Protein AF-A0A8H6G788-F1 (afdb_monomer_lite)

Foldseek 3Di:
DPVVVVLPPLLLQALLNLLCCQVPQQDWDQPPPNPPDPDDTDGNVNVLVVLVVLLVCCVPPPVSVVVCVVVVSNVSSLLRLNVCSNLSQLVQSLLSLLSHDDPDNLCSLVSRVVSVPDQDDCRDPPDDVPDDDDSVNSQLVSLQVCCVSPVPSQAQWAFQDDDDPQCLSGDDNRIHRDPVCSVVVNDVVVDVQKFFFKRWHWDDDPNDIWIWIWGWKWFLQQVVLVCCQVPVCCFVPVQKDWDFHNVLVVVQPPQQNPTRVSVSVSCNVVGVFWMWGWGIKGWDDDDVPDFIKIKTKTWTKGFDPPVVPDDVPDDTEIHTGGMMMHIDGPVVVVVLVPDDDDDDPPRVPPPPPPPPPCVVPPDSDDGHIDTDIDGTHID

pLDDT: mean 83.16, std 17.51, range [31.45, 98.25]

Secondary structure (DSSP, 8-state):
--HHHHHTSGGGGBHHHHHHHHH-TT-EE--TTGGGS---PEEHHHHHHHHHHHHHHHHH-HHHHHHHHHH-HHHHHHHSTHHHHHHT-HHHHHHHHTTSB-SSSTHHHHTTGGGGT---GGGSTT--TT----HHHHHHHHHHHHHHH-TTGGG--EESSPPPTT-TTS--TTEE--GGGHHHHHHHHH---EEE-SEEEEEEETTEEEEEEEEEEEEHHHHH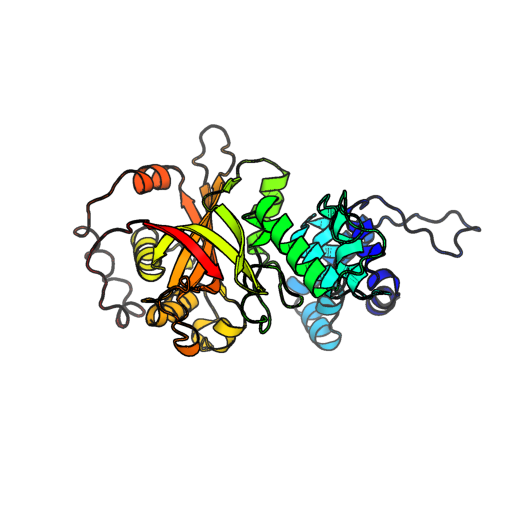HHHHHH-TTTTTTTSEEEEE-HHHHHHS-HHHHS-HHHHHHHHGGGTTTEEEEEEEEEEPPPPTT---EEEEEEEEEEE---GGG--TTPPPBEEEEEEEEEEEEHHHHHHHHH--S---SSGGGTGGG-TTTGGG-TT--S-----EEEEEEE-

Organism: NCBI:txid112416

Radius of gyration: 23.35 Å; chains: 1; bounding box: 66×59×66 Å

Structure (mmCIF, N/CA/C/O backbone):
data_AF-A0A8H6G788-F1
#
_entry.id   AF-A0A8H6G788-F1
#
loop_
_atom_site.group_PDB
_atom_site.id
_atom_site.type_symbol
_atom_site.label_atom_id
_atom_site.label_alt_id
_atom_site.label_comp_id
_atom_site.label_asym_id
_atom_site.label_entity_id
_atom_site.label_seq_id
_atom_site.pdbx_PDB_ins_code
_atom_site.Cartn_x
_atom_site.Cartn_y
_atom_site.Cartn_z
_atom_site.occupancy
_atom_site.B_iso_or_equiv
_atom_site.auth_seq_id
_atom_site.auth_comp_id
_atom_site.auth_asym_id
_atom_site.auth_atom_id
_atom_site.pdbx_PDB_model_num
ATOM 1 N N . MET A 1 1 ? 21.120 13.551 -24.227 1.00 51.78 1 MET A N 1
ATOM 2 C CA . MET A 1 1 ? 19.976 12.639 -24.064 1.00 51.78 1 MET A CA 1
ATOM 3 C C . MET A 1 1 ? 19.087 13.257 -23.010 1.00 51.78 1 MET A C 1
ATOM 5 O O . MET A 1 1 ? 19.581 13.503 -21.914 1.00 51.78 1 MET A O 1
ATOM 9 N N . ILE A 1 2 ? 17.864 13.638 -23.369 1.00 81.69 2 ILE A N 1
ATOM 10 C CA . ILE A 1 2 ? 16.903 14.170 -22.398 1.00 81.69 2 ILE A CA 1
ATOM 11 C C . ILE A 1 2 ? 16.452 12.965 -21.560 1.00 81.69 2 ILE A C 1
ATOM 13 O O . ILE A 1 2 ? 16.286 11.882 -22.112 1.00 81.69 2 ILE A O 1
ATOM 17 N N . VAL A 1 3 ? 16.314 13.093 -20.235 1.00 83.00 3 VAL A N 1
ATOM 18 C CA . VAL A 1 3 ? 15.945 11.958 -19.355 1.00 83.00 3 VAL A CA 1
ATOM 19 C C . VAL A 1 3 ? 14.662 11.272 -19.843 1.00 83.00 3 VAL A C 1
ATOM 21 O O . VAL A 1 3 ? 14.571 10.052 -19.808 1.00 83.00 3 VAL A O 1
ATOM 24 N N . ALA A 1 4 ? 13.721 12.036 -20.402 1.00 85.06 4 ALA A N 1
ATOM 2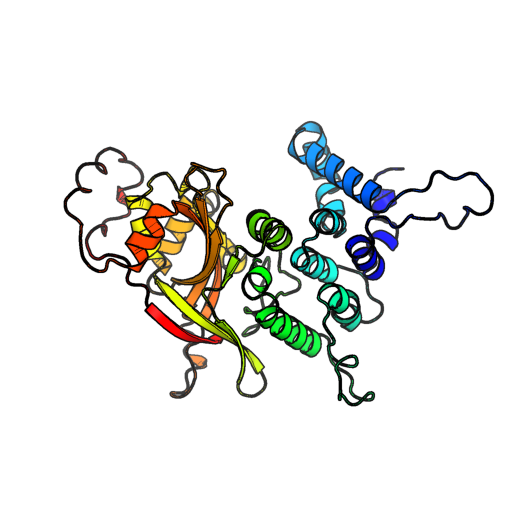5 C CA . ALA A 1 4 ? 12.519 11.513 -21.046 1.00 85.06 4 ALA A CA 1
ATOM 26 C C . ALA A 1 4 ? 12.812 10.513 -22.185 1.00 85.06 4 ALA A C 1
ATOM 28 O O . ALA A 1 4 ? 12.158 9.477 -22.254 1.00 85.06 4 ALA A O 1
ATOM 29 N N . ASP A 1 5 ? 13.820 10.770 -23.028 1.00 87.06 5 ASP A N 1
ATOM 30 C CA . ASP A 1 5 ? 14.204 9.860 -24.119 1.00 87.06 5 ASP A CA 1
ATOM 31 C C . ASP A 1 5 ? 14.725 8.527 -23.571 1.00 87.06 5 ASP A C 1
ATOM 33 O O . ASP A 1 5 ? 14.457 7.470 -24.135 1.00 87.06 5 ASP A O 1
ATOM 37 N N . LEU A 1 6 ? 15.459 8.575 -22.452 1.00 86.81 6 LEU A N 1
ATOM 38 C CA . LEU A 1 6 ? 15.945 7.377 -21.770 1.00 86.81 6 LEU A CA 1
ATOM 39 C C . LEU A 1 6 ? 14.775 6.567 -21.202 1.00 86.81 6 LEU A C 1
ATOM 41 O O . LEU A 1 6 ? 14.709 5.362 -21.417 1.00 86.81 6 LEU A O 1
ATOM 45 N N . LEU A 1 7 ? 13.842 7.227 -20.508 1.00 90.62 7 LEU A N 1
ATOM 46 C CA . LEU A 1 7 ? 12.674 6.573 -19.907 1.00 90.62 7 LEU A CA 1
ATOM 47 C C . LEU A 1 7 ? 11.683 6.029 -20.951 1.00 90.62 7 LEU A C 1
ATOM 49 O O . LEU A 1 7 ? 10.857 5.181 -20.616 1.00 90.62 7 LEU A O 1
ATOM 53 N N . ALA A 1 8 ? 11.774 6.482 -22.204 1.00 90.31 8 ALA A N 1
ATOM 54 C CA . ALA A 1 8 ? 11.001 5.953 -23.322 1.00 90.31 8 ALA A CA 1
ATOM 55 C C . ALA A 1 8 ? 11.527 4.603 -23.850 1.00 90.31 8 ALA A C 1
ATOM 57 O O . ALA A 1 8 ? 10.831 3.949 -24.631 1.00 90.31 8 ALA A O 1
ATOM 58 N N . ASP A 1 9 ? 12.725 4.164 -23.443 1.00 90.69 9 ASP A N 1
ATOM 59 C CA . ASP A 1 9 ? 13.235 2.849 -23.827 1.00 90.69 9 ASP A CA 1
ATOM 60 C C . ASP A 1 9 ? 12.314 1.733 -23.278 1.00 90.69 9 ASP A C 1
ATOM 62 O O . ASP A 1 9 ? 11.953 1.758 -22.092 1.00 90.69 9 ASP A O 1
ATOM 66 N N . PRO A 1 10 ? 11.934 0.724 -24.094 1.00 91.75 10 PRO A N 1
ATOM 67 C CA . PRO A 1 10 ? 11.070 -0.375 -23.664 1.00 91.75 10 PRO A CA 1
ATOM 68 C C . PRO A 1 10 ? 11.536 -1.076 -22.383 1.00 91.75 10 PRO A C 1
ATOM 70 O O . PRO A 1 10 ? 10.696 -1.577 -21.627 1.00 91.75 10 PRO A O 1
ATOM 73 N N . TRP A 1 11 ? 12.844 -1.070 -22.107 1.00 90.00 11 TRP A N 1
ATOM 74 C CA . TRP A 1 11 ? 13.435 -1.579 -20.877 1.00 90.00 11 TRP A CA 1
ATOM 75 C C . TRP A 1 11 ? 12.785 -0.966 -19.633 1.00 90.00 11 TRP A C 1
ATOM 77 O O . TRP A 1 11 ? 12.391 -1.707 -18.733 1.00 90.00 11 TRP A O 1
ATOM 87 N N . PHE A 1 12 ? 12.558 0.352 -19.605 1.00 91.75 12 PHE A N 1
ATOM 88 C CA . PHE A 1 12 ? 11.948 1.029 -18.456 1.00 91.75 12 PHE A CA 1
ATOM 89 C C . PHE A 1 12 ? 10.474 0.707 -18.270 1.00 91.75 12 PHE A C 1
ATOM 91 O O . PHE A 1 12 ? 9.967 1.007 -17.198 1.00 91.75 12 PHE A O 1
ATOM 98 N N . SER A 1 13 ? 9.798 0.093 -19.247 1.00 92.94 13 SER A N 1
ATOM 99 C CA . SER A 1 13 ? 8.395 -0.348 -19.156 1.00 92.94 13 SER A CA 1
ATOM 100 C C . SER A 1 13 ? 8.234 -1.858 -18.924 1.00 92.94 13 SER A C 1
ATOM 102 O O . SER A 1 13 ? 7.124 -2.333 -18.667 1.00 92.94 13 SER A O 1
ATOM 104 N N . SER A 1 14 ? 9.332 -2.614 -19.003 1.00 94.25 14 SER A N 1
ATOM 105 C CA . SER A 1 14 ? 9.349 -4.071 -18.892 1.00 94.25 14 SER A CA 1
ATOM 106 C C . SER A 1 14 ? 9.170 -4.533 -17.446 1.00 94.25 14 SER A C 1
ATOM 108 O O . SER A 1 14 ? 9.821 -4.035 -16.522 1.00 94.25 14 SER A O 1
ATOM 110 N N . LEU A 1 15 ? 8.310 -5.534 -17.245 1.00 94.94 15 LEU A N 1
ATOM 111 C CA . LEU A 1 15 ? 8.155 -6.183 -15.943 1.00 94.94 15 LEU A CA 1
ATOM 112 C C . LEU A 1 15 ? 9.424 -6.926 -15.512 1.00 94.94 15 LEU A C 1
ATOM 114 O O . LEU A 1 15 ? 9.811 -6.840 -14.350 1.00 94.94 15 LEU A O 1
ATOM 118 N N . TRP A 1 16 ? 10.094 -7.602 -16.446 1.00 92.38 16 TRP A N 1
ATOM 119 C CA . TRP A 1 16 ? 11.329 -8.333 -16.154 1.00 92.38 16 TRP A CA 1
ATOM 120 C C . TRP A 1 16 ? 12.429 -7.390 -15.661 1.00 92.38 16 TRP A C 1
ATOM 122 O O . TRP A 1 16 ? 13.071 -7.653 -14.654 1.00 92.38 16 TRP A O 1
ATOM 132 N N . THR A 1 17 ? 12.570 -6.227 -16.297 1.00 91.81 17 THR A N 1
ATOM 133 C CA . THR A 1 17 ? 13.499 -5.184 -15.848 1.00 91.81 17 THR A CA 1
ATOM 134 C C . THR A 1 17 ? 13.237 -4.756 -14.407 1.00 91.81 17 THR A C 1
ATOM 136 O O . THR A 1 17 ? 14.170 -4.606 -13.615 1.00 91.81 17 THR A O 1
ATOM 139 N N . LEU A 1 18 ? 11.965 -4.532 -14.069 1.00 94.75 18 LEU A N 1
ATOM 140 C CA . LEU A 1 18 ? 11.569 -4.135 -12.725 1.00 94.75 18 LEU A CA 1
ATOM 141 C C . LEU A 1 18 ? 11.955 -5.219 -11.705 1.00 94.75 18 LEU A C 1
ATOM 143 O O . LEU A 1 18 ? 12.553 -4.907 -10.676 1.00 94.75 18 LEU A O 1
ATOM 147 N N . GLN A 1 19 ? 11.668 -6.482 -12.028 1.00 94.75 19 GLN A N 1
ATOM 148 C CA . GLN A 1 19 ? 12.007 -7.639 -11.203 1.00 94.75 19 GLN A CA 1
ATOM 149 C C . GLN A 1 19 ? 13.526 -7.780 -11.002 1.00 94.75 19 GLN A C 1
ATOM 151 O O . GLN A 1 19 ? 13.988 -7.887 -9.867 1.00 94.75 19 GLN A O 1
ATOM 156 N N . GLU A 1 20 ? 14.311 -7.735 -12.078 1.00 92.25 20 GLU A N 1
ATOM 157 C CA . GLU A 1 20 ? 15.772 -7.861 -12.025 1.00 92.25 20 GLU A CA 1
ATOM 158 C C . GLU A 1 20 ? 16.425 -6.712 -11.263 1.00 92.25 20 GLU A C 1
ATOM 160 O O . GLU A 1 20 ? 17.354 -6.932 -10.492 1.00 92.25 20 GLU A O 1
ATOM 165 N N . THR A 1 21 ? 15.919 -5.485 -11.417 1.00 93.19 21 THR A N 1
ATOM 166 C CA . THR A 1 21 ? 16.432 -4.340 -10.651 1.00 93.19 21 THR A CA 1
ATOM 167 C C . THR A 1 21 ? 16.228 -4.547 -9.151 1.00 93.19 21 THR A C 1
ATOM 169 O O . THR A 1 21 ? 17.083 -4.165 -8.353 1.00 93.19 21 THR A O 1
ATOM 172 N N . PHE A 1 22 ? 15.114 -5.170 -8.761 1.00 94.75 22 PHE A N 1
ATOM 173 C CA . PHE A 1 22 ? 14.833 -5.473 -7.364 1.00 94.75 22 PHE A CA 1
ATOM 174 C C . PHE A 1 22 ? 15.713 -6.608 -6.825 1.00 94.75 22 PHE A C 1
ATOM 176 O O . PHE A 1 22 ? 16.312 -6.457 -5.761 1.00 94.75 22 PHE A O 1
ATOM 183 N N . LEU A 1 23 ? 15.801 -7.728 -7.554 1.00 94.31 23 LEU A N 1
ATOM 184 C CA . LEU A 1 23 ? 16.528 -8.934 -7.130 1.00 94.31 23 LEU A CA 1
ATOM 185 C C . LEU A 1 23 ? 18.052 -8.782 -7.230 1.00 94.31 23 LEU A C 1
ATOM 187 O O . LEU A 1 23 ? 18.789 -9.327 -6.410 1.00 94.31 23 LEU A O 1
ATOM 191 N N . SER A 1 24 ? 18.518 -8.025 -8.221 1.00 94.12 24 SER A N 1
ATOM 192 C CA . SER A 1 24 ? 19.924 -7.904 -8.604 1.00 94.12 24 SER A CA 1
ATOM 193 C C . SER A 1 24 ? 20.314 -6.432 -8.822 1.00 94.12 24 SER A C 1
ATOM 195 O O . SER A 1 24 ? 20.743 -6.062 -9.916 1.00 94.12 24 SER A O 1
ATOM 197 N N . PRO A 1 25 ? 20.253 -5.562 -7.794 1.00 91.06 25 PRO A N 1
ATOM 198 C CA . PRO A 1 25 ? 20.549 -4.130 -7.945 1.00 91.06 25 PRO A CA 1
ATOM 199 C C . PRO A 1 25 ? 21.990 -3.846 -8.411 1.00 91.06 25 PRO A C 1
ATOM 201 O O . PRO A 1 25 ? 22.271 -2.801 -8.997 1.00 91.06 25 PRO A O 1
ATOM 204 N N . ALA A 1 26 ? 22.913 -4.787 -8.182 1.00 92.12 26 ALA A N 1
ATOM 205 C CA . ALA A 1 26 ? 24.300 -4.714 -8.639 1.00 92.12 26 ALA A CA 1
ATOM 206 C C . ALA A 1 26 ? 24.506 -5.176 -10.096 1.00 92.12 26 ALA A C 1
ATOM 208 O O . ALA A 1 26 ? 25.638 -5.122 -10.585 1.00 92.12 26 ALA A O 1
ATOM 209 N N . ALA A 1 27 ? 23.453 -5.644 -10.778 1.00 90.56 27 ALA A N 1
ATOM 210 C CA . ALA A 1 27 ? 23.533 -6.025 -12.180 1.00 90.56 27 ALA A CA 1
ATOM 211 C C . ALA A 1 27 ? 23.970 -4.834 -13.038 1.00 90.56 27 ALA A C 1
ATOM 213 O O . ALA A 1 27 ? 23.734 -3.667 -12.716 1.00 90.56 27 ALA A O 1
ATOM 214 N N . VAL A 1 28 ? 24.649 -5.153 -14.130 1.00 88.69 28 VAL A N 1
ATOM 215 C CA . VAL A 1 28 ? 25.252 -4.185 -15.035 1.00 88.69 28 VAL A CA 1
ATOM 216 C C . VAL A 1 28 ? 24.518 -4.230 -16.365 1.00 88.69 28 VAL A C 1
ATOM 218 O O . VAL A 1 28 ? 24.307 -5.306 -16.921 1.00 88.69 28 VAL A O 1
ATOM 221 N N . ILE A 1 29 ? 24.180 -3.059 -16.897 1.00 84.19 29 ILE A N 1
ATOM 222 C CA . ILE A 1 29 ? 23.648 -2.926 -18.248 1.00 84.19 29 ILE A CA 1
ATOM 223 C C . ILE A 1 29 ? 24.808 -2.977 -19.233 1.00 84.19 29 ILE A C 1
ATOM 225 O O . ILE A 1 29 ? 25.769 -2.212 -19.134 1.00 84.19 29 ILE A O 1
ATOM 229 N N . ILE A 1 30 ? 24.687 -3.878 -20.203 1.00 82.62 30 ILE A N 1
ATOM 230 C CA . ILE A 1 30 ? 25.615 -4.006 -21.320 1.00 82.62 30 ILE A CA 1
ATOM 231 C C . ILE A 1 30 ? 24.899 -3.461 -22.561 1.00 82.62 30 I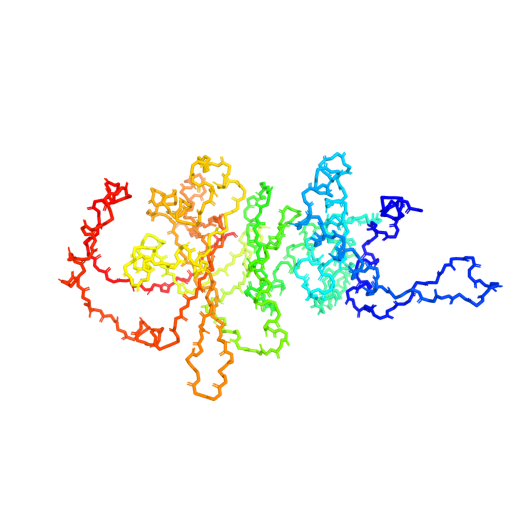LE A C 1
ATOM 233 O O . ILE A 1 30 ? 23.896 -4.049 -22.973 1.00 82.62 30 ILE A O 1
ATOM 237 N N . PRO A 1 31 ? 25.372 -2.352 -23.157 1.00 76.75 31 PRO A N 1
ATOM 238 C CA . PRO A 1 31 ? 24.828 -1.855 -24.417 1.00 76.75 31 PRO A CA 1
ATOM 239 C C . PRO A 1 31 ? 24.904 -2.929 -25.512 1.00 76.75 31 PRO A C 1
ATOM 241 O O . PRO A 1 31 ? 25.884 -3.669 -25.600 1.00 76.75 31 PRO A O 1
ATOM 244 N N . GLY A 1 32 ? 23.885 -3.036 -26.367 1.00 74.44 32 GLY A N 1
ATOM 245 C CA . GLY A 1 32 ? 23.841 -4.079 -27.405 1.00 74.44 32 GLY A CA 1
ATOM 246 C C . GLY A 1 32 ? 24.979 -3.990 -28.436 1.00 74.44 32 GLY A C 1
ATOM 247 O O . GLY A 1 32 ? 25.343 -4.987 -29.055 1.00 74.44 32 GLY A O 1
ATOM 248 N N . ASP A 1 33 ? 25.577 -2.811 -28.591 1.00 71.56 33 ASP A N 1
ATOM 249 C CA . ASP A 1 33 ? 26.717 -2.510 -29.460 1.00 71.56 33 ASP A CA 1
ATOM 250 C C . ASP A 1 33 ? 28.081 -2.609 -28.746 1.00 71.56 33 ASP A C 1
ATOM 252 O O . ASP A 1 33 ? 29.127 -2.397 -29.367 1.00 71.56 33 ASP A O 1
ATOM 256 N N . ALA A 1 34 ? 28.097 -3.008 -27.468 1.00 63.47 34 ALA A N 1
ATOM 257 C CA . ALA A 1 34 ? 29.260 -2.947 -26.584 1.00 63.47 34 ALA A CA 1
ATOM 258 C C . ALA A 1 34 ? 30.427 -3.890 -26.917 1.00 63.47 34 ALA A C 1
ATOM 260 O O . ALA A 1 34 ? 31.447 -3.889 -26.230 1.00 63.47 34 ALA A O 1
ATOM 261 N N . MET A 1 35 ? 30.339 -4.685 -27.982 1.00 58.59 35 MET A N 1
ATOM 262 C CA . MET A 1 35 ? 31.392 -5.641 -28.344 1.00 58.59 35 MET A CA 1
ATOM 263 C C . MET A 1 35 ? 32.719 -5.001 -28.804 1.00 58.59 35 MET A C 1
ATOM 265 O O . MET A 1 35 ? 33.658 -5.739 -29.100 1.00 58.59 35 MET A O 1
ATOM 269 N N . LYS A 1 36 ? 32.833 -3.667 -28.912 1.00 58.56 36 LYS A N 1
ATOM 270 C CA . LYS A 1 36 ? 33.971 -3.017 -29.600 1.00 58.56 36 LYS A CA 1
ATOM 271 C C . LYS A 1 36 ? 34.746 -1.953 -28.815 1.00 58.56 36 LYS A C 1
ATOM 273 O O . LYS A 1 36 ? 35.710 -1.420 -29.360 1.00 58.56 36 LYS A O 1
ATOM 278 N N . SER A 1 37 ? 34.409 -1.662 -27.563 1.00 55.84 37 SER A N 1
ATOM 279 C CA . SER A 1 37 ? 35.133 -0.658 -26.768 1.00 55.84 37 SER A CA 1
ATOM 280 C C . SER A 1 37 ? 35.225 -1.041 -25.292 1.00 55.84 37 SER A C 1
ATOM 282 O O . SER A 1 37 ? 34.418 -1.810 -24.777 1.00 55.84 37 SER A O 1
ATOM 284 N N . SER A 1 38 ? 36.242 -0.512 -24.605 1.00 58.69 38 SER A N 1
ATOM 285 C CA . SER A 1 38 ? 36.331 -0.520 -23.143 1.00 58.69 38 SER A CA 1
ATOM 286 C C . SER A 1 38 ? 35.204 0.353 -22.589 1.00 58.69 38 SER A C 1
ATOM 288 O O . SER A 1 38 ? 35.357 1.570 -22.488 1.00 58.69 38 SER A O 1
ATOM 290 N N . ILE A 1 39 ? 34.040 -0.243 -22.349 1.00 62.66 39 ILE A N 1
ATOM 291 C CA . ILE A 1 39 ? 32.843 0.494 -21.940 1.00 62.66 39 ILE A CA 1
ATOM 292 C C . ILE A 1 39 ? 32.763 0.567 -20.424 1.00 62.66 39 ILE A C 1
ATOM 294 O O . ILE A 1 39 ? 32.904 -0.444 -19.732 1.00 62.66 39 ILE A O 1
ATOM 298 N N . ASP A 1 40 ? 32.487 1.775 -19.939 1.00 71.06 40 ASP A N 1
ATOM 299 C CA . ASP A 1 40 ? 32.076 2.017 -18.566 1.00 71.06 40 ASP A CA 1
ATOM 300 C C . ASP A 1 40 ? 30.728 1.334 -18.319 1.00 71.06 40 ASP A C 1
ATOM 302 O O . ASP A 1 40 ? 29.682 1.699 -18.858 1.00 71.06 40 ASP A O 1
ATOM 306 N N . LEU A 1 41 ? 30.787 0.280 -17.518 1.00 80.44 41 LEU A N 1
ATOM 307 C CA . LEU A 1 41 ? 29.654 -0.535 -17.123 1.00 80.44 41 LEU A CA 1
ATOM 308 C C . LEU A 1 41 ? 28.737 0.253 -16.173 1.00 80.44 41 LEU A C 1
ATOM 310 O O . LEU A 1 41 ? 29.156 0.643 -15.083 1.00 80.44 41 LEU A O 1
ATOM 314 N N . CYS A 1 42 ? 27.473 0.449 -16.559 1.00 85.00 42 CYS A N 1
ATOM 315 C CA . CYS A 1 42 ? 26.477 1.131 -15.730 1.00 85.00 42 CYS A CA 1
ATOM 316 C C . CYS A 1 42 ? 25.697 0.118 -14.881 1.00 85.00 42 CYS A C 1
ATOM 318 O O . CYS A 1 42 ? 25.089 -0.808 -15.419 1.00 85.00 42 CYS A O 1
ATOM 320 N N . ARG A 1 43 ? 25.709 0.278 -13.552 1.00 89.44 43 ARG A N 1
ATOM 321 C CA . ARG A 1 43 ? 24.923 -0.565 -12.634 1.00 89.44 43 ARG A CA 1
ATOM 322 C C . ARG A 1 43 ? 23.465 -0.116 -12.585 1.00 89.44 43 ARG A C 1
ATOM 324 O O . ARG A 1 43 ? 23.187 1.080 -12.642 1.00 89.44 43 ARG A O 1
ATOM 331 N N . LEU A 1 44 ? 22.544 -1.053 -12.371 1.00 88.38 44 LEU A N 1
ATOM 332 C CA . LEU A 1 44 ? 21.122 -0.739 -12.180 1.00 88.38 44 LEU A CA 1
ATOM 333 C C . LEU A 1 44 ? 20.875 0.175 -10.974 1.00 88.38 44 LEU A C 1
ATOM 335 O O . LEU A 1 44 ? 20.053 1.093 -11.049 1.00 88.38 44 LEU A O 1
ATOM 339 N N . SER A 1 45 ? 21.627 -0.022 -9.887 1.00 89.25 45 SER A N 1
ATOM 340 C CA . SER A 1 45 ? 21.569 0.866 -8.723 1.00 89.25 45 SER A CA 1
ATOM 341 C C . SER A 1 45 ? 21.921 2.310 -9.084 1.00 89.25 45 SER A C 1
ATOM 343 O O . SER A 1 45 ? 21.236 3.219 -8.637 1.00 89.25 45 SER A O 1
ATOM 345 N N . PHE A 1 46 ? 22.904 2.527 -9.965 1.00 90.81 46 PHE A N 1
ATOM 346 C CA . PHE A 1 46 ? 23.333 3.867 -10.370 1.00 90.81 46 PHE A CA 1
ATOM 347 C C . PHE A 1 46 ? 22.239 4.619 -11.136 1.00 90.81 46 PHE A C 1
ATOM 349 O O . PHE A 1 46 ? 22.024 5.808 -10.903 1.00 90.81 46 PHE A O 1
ATOM 356 N N . ILE A 1 47 ? 21.504 3.928 -12.016 1.00 90.69 47 ILE A N 1
ATOM 357 C CA . ILE A 1 47 ? 20.336 4.520 -12.685 1.00 90.69 47 ILE A CA 1
ATOM 358 C C . ILE A 1 47 ? 19.309 4.936 -11.642 1.00 90.69 47 ILE A C 1
ATOM 360 O O . ILE A 1 47 ? 18.846 6.071 -11.652 1.00 90.69 47 ILE A O 1
ATOM 364 N N . SER A 1 48 ? 18.987 4.037 -10.718 1.00 92.44 48 SER A N 1
ATOM 365 C CA . SER A 1 48 ? 17.960 4.297 -9.715 1.00 92.44 48 SER A CA 1
ATOM 366 C C . SER A 1 48 ? 18.363 5.453 -8.784 1.00 92.44 48 SER A C 1
ATOM 368 O O . SER A 1 48 ? 17.559 6.349 -8.550 1.00 92.44 48 SER A O 1
ATOM 370 N N . GLU A 1 49 ? 19.618 5.500 -8.322 1.00 93.62 49 GLU A N 1
ATOM 371 C CA . GLU A 1 49 ? 20.193 6.598 -7.521 1.00 93.62 49 GLU A CA 1
ATOM 372 C C . GLU A 1 49 ? 20.165 7.937 -8.274 1.00 93.62 49 GLU A C 1
ATOM 374 O O . GLU A 1 49 ? 19.867 8.985 -7.695 1.00 93.62 49 GLU A O 1
ATOM 379 N N . THR A 1 50 ? 20.426 7.907 -9.583 1.00 93.62 50 THR A N 1
ATOM 380 C CA . THR A 1 50 ? 20.329 9.093 -10.442 1.00 93.62 50 THR A CA 1
ATOM 381 C C . THR A 1 50 ? 18.883 9.579 -10.535 1.00 93.62 50 THR A C 1
ATOM 383 O O . THR A 1 50 ? 18.629 10.771 -10.371 1.00 93.62 50 THR A O 1
ATOM 386 N N . LEU A 1 51 ? 17.921 8.673 -10.744 1.00 93.88 51 LEU A N 1
ATOM 387 C CA . LEU A 1 51 ? 16.497 9.017 -10.770 1.00 93.88 51 LEU A CA 1
ATOM 388 C C . LEU A 1 51 ? 16.019 9.557 -9.416 1.00 93.88 51 LEU A C 1
ATOM 390 O O . LEU A 1 51 ? 15.262 10.525 -9.393 1.00 93.88 51 LEU A O 1
ATOM 394 N N . GLN A 1 52 ? 16.499 8.996 -8.301 1.00 94.69 52 GLN A N 1
ATOM 395 C CA . GLN A 1 52 ? 16.210 9.510 -6.961 1.00 94.69 52 GLN A CA 1
ATOM 396 C C . GLN A 1 52 ? 16.764 10.925 -6.787 1.00 94.69 52 GLN A C 1
ATOM 398 O O . GLN A 1 52 ? 16.041 11.808 -6.349 1.00 94.69 52 GLN A O 1
ATOM 403 N N . SER A 1 53 ? 18.005 11.171 -7.213 1.00 94.50 53 SER A N 1
ATOM 404 C CA . SER A 1 53 ? 18.622 12.503 -7.139 1.00 94.50 53 SER A CA 1
ATOM 405 C C . SER A 1 53 ? 17.842 13.543 -7.950 1.00 94.50 53 SER A C 1
ATOM 407 O O . SER A 1 53 ? 17.674 14.680 -7.511 1.00 94.50 53 SER A O 1
ATOM 409 N N . ILE A 1 54 ? 17.327 13.156 -9.123 1.00 93.12 54 ILE A N 1
ATOM 410 C CA . ILE A 1 54 ? 16.441 14.007 -9.928 1.00 93.12 54 ILE A CA 1
ATOM 411 C C . ILE A 1 54 ? 15.124 14.255 -9.183 1.00 93.12 54 ILE A C 1
ATOM 413 O O . ILE A 1 54 ? 14.675 15.395 -9.108 1.00 93.12 54 ILE A O 1
ATOM 417 N N . LYS A 1 55 ? 14.518 13.214 -8.599 1.00 93.69 55 LYS A N 1
ATOM 418 C CA . LYS A 1 55 ? 13.270 13.323 -7.830 1.00 93.69 55 LYS A CA 1
ATOM 419 C C . LYS A 1 55 ? 13.421 14.215 -6.597 1.00 93.69 55 LYS A C 1
ATOM 421 O O . LYS A 1 55 ? 12.525 15.001 -6.304 1.00 93.69 55 LYS A O 1
ATOM 426 N N . ASP A 1 56 ? 14.559 14.142 -5.920 1.00 93.06 56 ASP A N 1
ATOM 427 C CA . ASP A 1 56 ? 14.884 15.014 -4.796 1.00 93.06 56 ASP A CA 1
ATOM 428 C C . ASP A 1 56 ? 15.033 16.462 -5.275 1.00 93.06 56 ASP A C 1
ATOM 430 O O . ASP A 1 56 ? 14.423 17.364 -4.706 1.00 93.06 56 ASP A O 1
ATOM 434 N N . ALA A 1 57 ? 15.760 16.697 -6.374 1.00 93.19 57 ALA A N 1
ATOM 435 C CA . ALA A 1 57 ? 15.899 18.032 -6.958 1.00 93.19 57 ALA A CA 1
ATOM 436 C C . ALA A 1 57 ? 14.539 18.647 -7.342 1.00 93.19 57 ALA A C 1
ATOM 438 O O . ALA A 1 57 ? 14.303 19.822 -7.067 1.00 93.19 57 ALA A O 1
ATOM 439 N N . LEU A 1 58 ? 13.620 17.840 -7.885 1.00 92.50 58 LEU A N 1
ATOM 440 C CA . LEU A 1 58 ? 12.235 18.236 -8.166 1.00 92.50 58 LEU A CA 1
ATOM 441 C C . LEU A 1 58 ? 11.453 18.650 -6.909 1.00 92.50 58 LEU A C 1
ATOM 443 O O . LEU A 1 58 ? 10.562 19.492 -6.984 1.00 92.50 58 LEU A O 1
ATOM 447 N N . GLY A 1 59 ? 11.772 18.064 -5.753 1.00 90.38 59 GLY A N 1
ATOM 448 C CA . GLY A 1 59 ? 11.136 18.385 -4.477 1.00 90.38 59 GLY A CA 1
ATOM 449 C C . GLY A 1 59 ? 11.690 19.633 -3.782 1.00 90.38 59 GLY A C 1
ATOM 450 O O . GLY A 1 59 ? 10.988 20.216 -2.956 1.00 90.38 59 GLY A O 1
ATOM 451 N N . TYR A 1 60 ? 12.925 20.043 -4.095 1.00 93.06 60 TYR A N 1
ATOM 452 C CA . TYR A 1 60 ? 13.628 21.124 -3.389 1.00 93.06 60 TYR A CA 1
ATOM 453 C C . TYR A 1 60 ? 13.851 22.398 -4.216 1.00 93.06 60 TYR A C 1
ATOM 455 O O . TYR A 1 60 ? 14.054 23.457 -3.621 1.00 93.06 60 TYR A O 1
ATOM 463 N N . ASP A 1 61 ? 13.830 22.325 -5.550 1.00 93.94 61 ASP A N 1
ATOM 464 C CA . ASP A 1 61 ? 14.074 23.474 -6.429 1.00 93.94 61 ASP A CA 1
ATOM 465 C C . ASP A 1 61 ? 12.795 23.899 -7.167 1.00 93.94 61 ASP A C 1
ATOM 467 O O . ASP A 1 61 ? 12.299 23.199 -8.053 1.00 93.94 61 ASP A O 1
ATOM 471 N N . ASP A 1 62 ? 12.282 25.085 -6.828 1.00 93.56 62 ASP A N 1
ATOM 472 C CA . ASP A 1 62 ? 11.061 25.645 -7.416 1.00 93.56 62 ASP A CA 1
ATOM 473 C C . ASP A 1 62 ? 11.128 25.782 -8.942 1.00 93.56 62 ASP A C 1
ATOM 475 O O . ASP A 1 62 ? 10.119 25.571 -9.611 1.00 93.56 62 ASP A O 1
ATOM 479 N N . LYS A 1 63 ? 12.303 26.092 -9.508 1.00 92.50 63 LYS A N 1
ATOM 480 C CA . LYS A 1 63 ? 12.455 26.257 -10.962 1.00 92.50 63 LYS A CA 1
ATOM 481 C C . LYS A 1 63 ? 12.411 24.920 -11.684 1.00 92.50 63 LYS A C 1
ATOM 483 O O . LYS A 1 63 ? 11.864 24.830 -12.779 1.00 92.50 63 LYS A O 1
ATOM 488 N N . ILE A 1 64 ? 13.013 23.887 -11.092 1.00 90.12 64 ILE A N 1
ATOM 489 C CA . ILE A 1 64 ? 12.969 22.535 -11.663 1.00 90.12 64 ILE A CA 1
ATOM 490 C C . ILE A 1 64 ? 11.542 21.990 -11.553 1.00 90.12 64 ILE A C 1
ATOM 492 O O . ILE A 1 64 ? 11.051 21.393 -12.505 1.00 90.12 64 ILE A O 1
ATOM 496 N N . ARG A 1 65 ? 10.853 22.255 -10.437 1.00 92.56 65 ARG A N 1
ATOM 497 C CA . ARG A 1 65 ? 9.447 21.886 -10.252 1.00 92.56 65 ARG A CA 1
ATOM 498 C C . ARG A 1 65 ? 8.520 22.542 -11.279 1.00 92.56 65 ARG A C 1
ATOM 500 O O . ARG A 1 65 ? 7.699 21.843 -11.855 1.00 92.56 65 ARG A O 1
ATOM 507 N N . GLU A 1 66 ? 8.678 23.836 -11.559 1.00 92.19 66 GLU A N 1
ATOM 508 C CA . GLU A 1 66 ? 7.905 24.530 -12.605 1.00 92.19 66 GLU A CA 1
ATOM 509 C C . GLU A 1 66 ? 8.131 23.893 -13.990 1.00 92.19 66 GLU A C 1
ATOM 511 O O . GLU A 1 66 ? 7.179 23.625 -14.718 1.00 92.19 66 GLU A O 1
ATOM 516 N N . ALA A 1 67 ? 9.378 23.548 -14.328 1.00 89.44 67 ALA A N 1
ATOM 517 C CA . ALA A 1 67 ? 9.682 22.833 -15.571 1.00 89.44 67 ALA A CA 1
ATOM 518 C C . ALA A 1 67 ? 9.098 21.402 -15.606 1.00 89.44 67 ALA A C 1
ATOM 520 O O . ALA A 1 67 ? 8.755 20.885 -16.672 1.00 89.44 67 ALA A O 1
ATOM 521 N N . ASP A 1 68 ? 8.984 20.741 -14.453 1.00 91.94 68 ASP A N 1
ATOM 522 C CA . ASP A 1 68 ? 8.368 19.417 -14.327 1.00 91.94 68 ASP A CA 1
ATOM 523 C C . ASP A 1 68 ? 6.855 19.442 -14.512 1.00 91.94 68 ASP A C 1
ATOM 525 O O . ASP A 1 68 ? 6.307 18.525 -15.115 1.00 91.94 68 ASP A O 1
ATOM 529 N N . GLU A 1 69 ? 6.178 20.499 -14.066 1.00 92.00 69 GLU A N 1
ATOM 530 C CA . GLU A 1 69 ? 4.741 20.675 -14.308 1.00 92.00 69 GLU A CA 1
ATOM 531 C C . GLU A 1 69 ? 4.415 20.695 -15.812 1.00 92.00 69 GLU A C 1
ATOM 533 O O . GLU A 1 69 ? 3.352 20.222 -16.219 1.00 92.00 69 GLU A O 1
ATOM 538 N N . GLU A 1 70 ? 5.346 21.162 -16.651 1.00 89.44 70 GLU A N 1
ATOM 539 C CA . GLU A 1 70 ? 5.204 21.145 -18.110 1.00 89.44 70 GLU A CA 1
ATOM 540 C C . GLU A 1 70 ? 5.518 19.779 -18.740 1.00 89.44 70 GLU A C 1
ATOM 542 O O . GLU A 1 70 ? 4.843 19.367 -19.688 1.00 89.44 70 GLU A O 1
ATOM 547 N N . CYS A 1 71 ? 6.550 19.074 -18.257 1.00 89.69 71 CYS A N 1
ATOM 548 C CA . CYS A 1 71 ? 7.059 17.860 -18.913 1.00 89.69 71 CYS A CA 1
ATOM 549 C C . CYS A 1 71 ? 6.660 16.532 -18.246 1.00 89.69 71 CYS A C 1
ATOM 551 O O . CYS A 1 71 ? 6.789 15.478 -18.871 1.00 89.69 71 CYS A O 1
ATOM 553 N N . GLY A 1 72 ? 6.171 16.557 -17.007 1.00 93.19 72 GLY A N 1
ATOM 554 C CA . GLY A 1 72 ? 5.740 15.386 -16.244 1.00 93.19 72 GLY A CA 1
ATOM 555 C C . GLY A 1 72 ? 6.858 14.389 -15.922 1.00 93.19 72 GLY A C 1
ATOM 556 O O . GLY A 1 72 ? 6.584 13.196 -15.762 1.00 93.19 72 GLY A O 1
ATOM 557 N N . LEU A 1 73 ? 8.115 14.833 -15.841 1.00 92.88 73 LEU A N 1
ATOM 558 C CA . LEU A 1 73 ? 9.271 13.983 -15.552 1.00 92.88 73 LEU A CA 1
ATOM 559 C C . LEU A 1 73 ? 9.136 13.256 -14.212 1.00 92.88 73 LEU A C 1
ATOM 561 O O . LEU A 1 73 ? 9.398 12.056 -14.150 1.00 92.88 73 LEU A O 1
ATOM 565 N N . GLY A 1 74 ? 8.667 13.927 -13.163 1.00 93.50 74 GLY A N 1
ATOM 566 C CA . GLY A 1 74 ? 8.433 13.324 -11.858 1.00 93.50 74 GLY A CA 1
ATOM 567 C C . GLY A 1 74 ? 7.470 12.138 -11.931 1.00 93.50 74 GLY A C 1
ATOM 568 O O . GLY A 1 74 ? 7.740 11.104 -11.318 1.00 93.50 74 GLY A O 1
ATOM 569 N N . ALA A 1 75 ? 6.392 12.261 -12.708 1.00 91.75 75 ALA A N 1
ATOM 570 C CA . ALA A 1 75 ? 5.424 11.187 -12.921 1.00 91.75 75 ALA A CA 1
ATOM 571 C C . ALA A 1 75 ? 5.997 10.061 -13.795 1.00 91.75 75 ALA A C 1
ATOM 573 O O . ALA A 1 75 ? 5.758 8.887 -13.517 1.00 91.75 75 ALA A O 1
ATOM 574 N N . MET A 1 76 ? 6.790 10.394 -14.821 1.00 92.81 76 MET A N 1
ATOM 575 C CA . MET A 1 76 ? 7.491 9.393 -15.633 1.00 92.81 76 MET A CA 1
ATOM 576 C C . MET A 1 76 ? 8.463 8.562 -14.792 1.00 92.81 76 MET A C 1
ATOM 578 O O . MET A 1 76 ? 8.500 7.342 -14.943 1.00 92.81 76 MET A O 1
ATOM 582 N N . ILE A 1 77 ? 9.206 9.199 -13.880 1.00 94.19 77 ILE A N 1
ATOM 583 C CA . ILE A 1 77 ? 10.105 8.512 -12.946 1.00 94.19 77 ILE A CA 1
ATOM 584 C C . ILE A 1 77 ? 9.313 7.557 -12.051 1.00 94.19 77 ILE A C 1
ATOM 586 O O . ILE A 1 77 ? 9.694 6.394 -11.957 1.00 94.19 77 ILE A O 1
ATOM 590 N N . ASP A 1 78 ? 8.204 8.008 -11.456 1.00 91.50 78 ASP A N 1
ATOM 591 C CA . ASP A 1 78 ? 7.373 7.178 -10.569 1.00 91.50 78 ASP A CA 1
ATOM 592 C C . ASP A 1 78 ? 6.756 5.973 -11.304 1.00 91.50 78 ASP A C 1
ATOM 594 O O . ASP A 1 78 ? 6.649 4.881 -10.744 1.00 91.50 78 ASP A O 1
ATOM 598 N N . LEU A 1 79 ? 6.379 6.143 -12.579 1.00 90.69 79 LEU A N 1
ATOM 599 C CA . LEU A 1 79 ? 5.858 5.063 -13.425 1.00 90.69 79 LEU A CA 1
ATOM 600 C C . LEU A 1 79 ? 6.910 3.995 -13.739 1.00 90.69 79 LEU A C 1
ATOM 602 O O . LEU A 1 79 ? 6.565 2.833 -13.990 1.00 90.69 79 LEU A O 1
ATOM 606 N N . THR A 1 80 ? 8.195 4.355 -13.707 1.00 93.31 80 THR A N 1
ATOM 607 C CA . THR A 1 80 ? 9.254 3.357 -13.619 1.00 93.31 80 THR A CA 1
ATOM 608 C C . THR A 1 80 ? 9.301 2.875 -12.182 1.00 93.31 80 THR A C 1
ATOM 610 O O . THR A 1 80 ? 9.737 3.609 -11.335 1.00 93.31 80 THR A O 1
ATOM 613 N N . GLY A 1 81 ? 8.918 1.672 -11.796 1.00 93.75 81 GLY A N 1
ATOM 614 C CA . GLY A 1 81 ? 9.065 1.264 -10.383 1.00 93.75 81 GLY A CA 1
ATOM 615 C C . GLY A 1 81 ? 10.513 1.171 -9.847 1.00 93.75 81 GLY A C 1
ATOM 616 O O . GLY A 1 81 ? 10.771 0.367 -8.968 1.00 93.75 81 GLY A O 1
ATOM 617 N N . LEU A 1 82 ? 11.500 1.892 -10.381 1.00 93.44 82 LEU A N 1
ATOM 618 C CA . LEU A 1 82 ? 12.907 1.761 -10.009 1.00 93.44 82 LEU A CA 1
ATOM 619 C C . LEU A 1 82 ? 13.225 2.404 -8.655 1.00 93.44 82 LEU A C 1
ATOM 621 O O . LEU A 1 82 ? 14.074 1.889 -7.931 1.00 93.44 82 LEU A O 1
ATOM 625 N N . LEU A 1 83 ? 12.516 3.469 -8.259 1.00 93.56 83 LEU A N 1
ATOM 626 C CA . LEU A 1 83 ? 12.723 4.074 -6.936 1.00 93.56 83 LEU A CA 1
ATOM 627 C C . LEU A 1 83 ? 12.316 3.118 -5.804 1.00 93.56 83 LEU A C 1
ATOM 629 O O . LEU A 1 83 ? 13.011 3.027 -4.796 1.00 93.56 83 LEU A O 1
ATOM 633 N N . VAL A 1 84 ? 11.256 2.321 -5.990 1.00 92.88 84 VAL A N 1
ATOM 634 C CA . VAL A 1 84 ? 10.865 1.306 -4.991 1.00 92.88 84 VAL A CA 1
ATOM 635 C C . VAL A 1 84 ? 11.882 0.159 -4.891 1.00 92.88 84 VAL A C 1
ATOM 637 O O . VAL A 1 84 ? 11.993 -0.470 -3.837 1.00 92.88 84 VAL A O 1
ATOM 640 N N . CYS A 1 85 ? 12.682 -0.083 -5.939 1.00 92.69 85 CYS A N 1
ATOM 641 C CA . CYS A 1 85 ? 13.774 -1.059 -5.905 1.00 92.69 85 CYS A CA 1
ATOM 642 C C . CYS A 1 85 ? 14.949 -0.614 -5.025 1.00 92.69 85 CYS A C 1
ATOM 644 O O . CYS A 1 85 ? 15.577 -1.470 -4.397 1.00 92.69 85 CYS A O 1
ATOM 646 N N . LEU A 1 86 ? 15.235 0.693 -4.947 1.00 89.88 86 LEU A N 1
ATOM 647 C CA . LEU A 1 86 ? 16.253 1.230 -4.032 1.00 89.88 86 LEU A CA 1
ATOM 648 C C . LEU A 1 86 ? 15.879 0.969 -2.577 1.00 89.88 86 LEU A C 1
ATOM 650 O O . LEU A 1 86 ? 16.697 0.493 -1.789 1.00 89.88 86 LEU A O 1
ATOM 654 N N . ASP A 1 87 ? 14.614 1.225 -2.252 1.00 87.81 87 ASP A N 1
ATOM 655 C CA . ASP A 1 87 ? 14.080 1.041 -0.905 1.00 87.81 87 ASP A CA 1
ATOM 656 C C . ASP A 1 87 ? 13.870 -0.435 -0.545 1.00 87.81 87 ASP A C 1
ATOM 658 O O . ASP A 1 87 ? 13.683 -0.767 0.630 1.00 87.81 87 ASP A O 1
ATOM 662 N N . GLN A 1 88 ? 13.943 -1.325 -1.545 1.00 89.62 88 GLN A N 1
ATOM 663 C CA . GLN A 1 88 ? 13.639 -2.751 -1.428 1.00 89.62 88 GLN A CA 1
ATOM 664 C C . GLN A 1 88 ? 12.230 -2.972 -0.848 1.00 89.62 88 GLN A C 1
ATOM 666 O O . GLN A 1 88 ? 11.992 -3.873 -0.042 1.00 89.62 88 GLN A O 1
ATOM 671 N N . ASP A 1 89 ? 11.289 -2.121 -1.268 1.00 92.69 89 ASP A N 1
ATOM 672 C CA . ASP A 1 89 ? 9.874 -2.193 -0.916 1.00 92.69 89 ASP A CA 1
ATOM 673 C C . ASP A 1 89 ? 9.158 -3.157 -1.868 1.00 92.69 89 ASP A C 1
ATOM 675 O O . ASP A 1 89 ? 8.802 -2.808 -2.996 1.00 92.69 89 ASP A O 1
ATOM 679 N N . SER A 1 90 ? 8.955 -4.394 -1.416 1.00 94.31 90 SER A N 1
ATOM 680 C CA . SER A 1 90 ? 8.325 -5.437 -2.228 1.00 94.31 90 SER A CA 1
ATOM 681 C C . SER A 1 90 ? 6.860 -5.136 -2.560 1.00 94.31 90 SER A C 1
ATOM 683 O O . SER A 1 90 ? 6.402 -5.478 -3.649 1.00 94.31 90 SER A O 1
ATOM 685 N N . MET A 1 91 ? 6.112 -4.458 -1.685 1.00 95.38 91 MET A N 1
ATOM 686 C CA . MET A 1 91 ? 4.716 -4.113 -1.979 1.00 95.38 91 MET A CA 1
ATOM 687 C C . MET A 1 91 ? 4.642 -2.921 -2.931 1.00 95.38 91 MET A C 1
ATOM 689 O O . MET A 1 91 ? 3.823 -2.928 -3.850 1.00 95.38 91 MET A O 1
ATOM 693 N N . GLY A 1 92 ? 5.539 -1.942 -2.775 1.00 94.62 92 GLY A N 1
ATOM 694 C CA . GLY A 1 92 ? 5.737 -0.873 -3.751 1.00 94.62 92 GLY A CA 1
ATOM 695 C C . GLY A 1 92 ? 6.071 -1.448 -5.128 1.00 94.62 92 GLY A C 1
ATOM 696 O O . GLY A 1 92 ? 5.456 -1.073 -6.129 1.00 94.62 92 GLY A O 1
ATOM 697 N N . LEU A 1 93 ? 6.952 -2.450 -5.178 1.00 95.12 93 LEU A N 1
ATOM 698 C CA . LEU A 1 93 ? 7.284 -3.175 -6.403 1.00 95.12 93 LEU A CA 1
ATOM 699 C C . LEU A 1 93 ? 6.058 -3.840 -7.041 1.00 95.12 93 LEU A C 1
ATOM 701 O O . LEU A 1 93 ? 5.873 -3.737 -8.252 1.00 95.12 93 LEU A O 1
ATOM 705 N N . LEU A 1 94 ? 5.200 -4.482 -6.244 1.00 95.56 94 LEU A N 1
ATOM 706 C CA . LEU A 1 94 ? 3.962 -5.092 -6.731 1.00 95.56 94 LEU A CA 1
ATOM 707 C C . LEU A 1 94 ? 2.991 -4.051 -7.306 1.00 95.56 94 LEU A C 1
ATOM 709 O O . LEU A 1 94 ? 2.397 -4.293 -8.357 1.00 95.56 94 LEU A O 1
ATOM 713 N N . THR A 1 95 ? 2.860 -2.879 -6.674 1.00 94.44 95 THR A N 1
ATOM 714 C CA . THR A 1 95 ? 2.053 -1.787 -7.249 1.00 94.44 95 THR A CA 1
ATOM 715 C C . THR A 1 95 ? 2.625 -1.322 -8.588 1.00 94.44 95 THR A C 1
ATOM 717 O O . THR A 1 95 ? 1.897 -1.258 -9.579 1.00 94.44 95 THR A O 1
ATOM 720 N N . ALA A 1 96 ? 3.945 -1.126 -8.676 1.00 94.00 96 ALA A N 1
ATOM 721 C CA . ALA A 1 96 ? 4.607 -0.737 -9.916 1.00 94.00 96 ALA A CA 1
ATOM 722 C C . ALA A 1 96 ? 4.492 -1.807 -11.017 1.00 94.00 96 ALA A C 1
ATOM 724 O O . ALA A 1 96 ? 4.293 -1.471 -12.187 1.00 94.00 96 ALA A O 1
ATOM 725 N N . ALA A 1 97 ? 4.553 -3.095 -10.658 1.00 94.25 97 ALA A N 1
ATOM 726 C CA . ALA A 1 97 ? 4.376 -4.220 -11.576 1.00 94.25 97 ALA A CA 1
ATOM 727 C C . ALA A 1 97 ? 3.019 -4.171 -12.301 1.00 94.25 97 ALA A C 1
ATOM 729 O O . ALA A 1 97 ? 2.941 -4.474 -13.494 1.00 94.25 97 ALA A O 1
ATOM 730 N N . GLY A 1 98 ? 1.964 -3.702 -11.623 1.00 91.56 98 GLY A N 1
ATOM 731 C CA . GLY A 1 98 ? 0.626 -3.525 -12.199 1.00 91.56 98 GLY A CA 1
ATOM 732 C C . GLY A 1 98 ? 0.549 -2.513 -13.352 1.00 91.56 98 GLY A C 1
ATOM 733 O O . GLY A 1 98 ? -0.404 -2.543 -14.139 1.00 91.56 98 GLY A O 1
ATOM 734 N N . HIS A 1 99 ? 1.550 -1.642 -13.493 1.00 90.44 99 HIS A N 1
ATOM 735 C CA . HIS A 1 99 ? 1.642 -0.644 -14.563 1.00 90.44 99 HIS A CA 1
ATOM 736 C C . HIS A 1 99 ? 2.598 -1.046 -15.692 1.00 90.44 99 HIS A C 1
ATOM 738 O O . HIS A 1 99 ? 2.717 -0.314 -16.673 1.00 90.44 99 HIS A O 1
ATOM 744 N N . ARG A 1 100 ? 3.263 -2.204 -15.588 1.00 93.25 100 ARG A N 1
ATOM 745 C CA . ARG A 1 100 ? 4.231 -2.663 -16.588 1.00 93.25 100 ARG A CA 1
ATOM 746 C C . ARG A 1 100 ? 3.575 -3.294 -17.811 1.00 93.25 100 ARG A C 1
ATOM 748 O O . ARG A 1 100 ? 2.462 -3.838 -17.763 1.00 93.25 100 ARG A O 1
ATOM 755 N N . THR A 1 101 ? 4.321 -3.246 -18.909 1.00 93.38 101 THR A N 1
ATOM 756 C CA . THR A 1 101 ? 3.999 -3.957 -20.143 1.00 93.38 101 THR A CA 1
ATOM 757 C C . THR A 1 101 ? 4.346 -5.429 -19.967 1.00 93.38 101 THR A C 1
ATOM 759 O O . THR A 1 101 ? 5.450 -5.776 -19.543 1.00 93.38 101 THR A O 1
ATOM 762 N N . THR A 1 102 ? 3.402 -6.298 -20.312 1.00 94.44 102 THR A N 1
ATOM 763 C CA . THR A 1 102 ? 3.574 -7.750 -20.289 1.00 94.44 102 THR A CA 1
ATOM 764 C C . THR A 1 102 ? 3.099 -8.359 -21.601 1.00 94.44 102 THR A C 1
ATOM 766 O O . THR A 1 102 ? 2.297 -7.755 -22.315 1.00 94.44 102 THR A O 1
ATOM 769 N N . ARG A 1 103 ? 3.614 -9.547 -21.940 1.00 94.00 103 ARG A N 1
ATOM 770 C CA . ARG A 1 103 ? 3.188 -10.276 -23.141 1.00 94.00 103 ARG A CA 1
ATOM 771 C C . ARG A 1 103 ? 1.838 -10.951 -22.913 1.00 94.00 103 ARG A C 1
ATOM 773 O O . ARG A 1 103 ? 0.977 -10.890 -23.787 1.00 94.00 103 ARG A O 1
ATOM 780 N N . HIS A 1 104 ? 1.674 -11.562 -21.744 1.00 95.19 104 HIS A N 1
ATOM 781 C CA . HIS A 1 104 ? 0.418 -12.117 -21.254 1.00 95.19 104 HIS A CA 1
ATOM 782 C C . HIS A 1 104 ? -0.013 -11.356 -20.002 1.00 95.19 104 HIS A C 1
ATOM 784 O O . HIS A 1 104 ? 0.821 -10.785 -19.294 1.00 95.19 104 HIS A O 1
ATOM 790 N N . GLU A 1 105 ? -1.311 -11.267 -19.726 1.00 94.38 105 GLU A N 1
ATOM 791 C CA . GLU A 1 105 ? -1.765 -10.456 -18.595 1.00 94.38 105 GLU A CA 1
ATOM 792 C C . GLU A 1 105 ? -1.368 -11.068 -17.247 1.00 94.38 105 GLU A C 1
ATOM 794 O O . GLU A 1 105 ? -1.018 -10.340 -16.315 1.00 94.38 105 GLU A O 1
ATOM 799 N N . GLU A 1 106 ? -1.345 -12.396 -17.192 1.00 95.75 106 GLU A N 1
ATOM 800 C CA . GLU A 1 106 ? -0.978 -13.258 -16.070 1.00 95.75 106 GLU A CA 1
ATOM 801 C C . GLU A 1 106 ? 0.491 -13.105 -15.660 1.00 95.75 106 GLU A C 1
ATOM 803 O O . GLU A 1 106 ? 0.829 -13.277 -14.484 1.00 95.75 106 GLU A O 1
ATOM 808 N N . ASP A 1 107 ? 1.359 -12.704 -16.599 1.00 95.56 107 ASP A N 1
ATOM 809 C CA . ASP A 1 107 ? 2.778 -12.446 -16.335 1.00 95.56 107 ASP A CA 1
ATOM 810 C C . ASP A 1 107 ? 2.959 -11.378 -15.251 1.00 95.56 107 ASP A C 1
ATOM 812 O O . ASP A 1 107 ? 3.980 -11.373 -14.575 1.00 95.56 107 ASP A O 1
ATOM 816 N N . ARG A 1 108 ? 1.966 -10.507 -15.016 1.00 94.50 108 ARG A N 1
ATOM 817 C CA . ARG A 1 108 ? 2.000 -9.531 -13.913 1.00 94.50 108 ARG A CA 1
ATOM 818 C C . ARG A 1 108 ? 2.136 -10.183 -12.543 1.00 94.50 108 ARG A C 1
ATOM 820 O O . ARG A 1 108 ? 2.781 -9.610 -11.672 1.00 94.50 108 ARG A O 1
ATOM 827 N N . VAL A 1 109 ? 1.554 -11.369 -12.359 1.00 96.44 109 VAL A N 1
ATOM 828 C CA . VAL A 1 109 ? 1.702 -12.153 -11.128 1.00 96.44 109 VAL A CA 1
ATOM 829 C C . VAL A 1 109 ? 2.889 -13.104 -11.247 1.00 96.44 109 VAL A C 1
ATOM 831 O O . VAL A 1 109 ? 3.738 -13.119 -10.356 1.00 96.44 109 VAL A O 1
ATOM 834 N N . TYR A 1 110 ? 3.012 -13.854 -12.347 1.00 96.31 110 TYR A N 1
ATOM 835 C CA . TYR A 1 110 ? 4.106 -14.824 -12.498 1.00 96.31 110 TYR A CA 1
ATOM 836 C C . TYR A 1 110 ? 5.495 -14.180 -12.497 1.00 96.31 110 TYR A C 1
ATOM 838 O O . TYR A 1 110 ? 6.424 -14.721 -11.901 1.00 96.31 110 TYR A O 1
ATOM 846 N N . GLY A 1 111 ? 5.626 -13.005 -13.107 1.00 94.31 111 GLY A N 1
ATOM 847 C CA . GLY A 1 111 ? 6.867 -12.241 -13.162 1.00 94.31 111 GLY A CA 1
ATOM 848 C C . GLY A 1 111 ? 7.244 -11.566 -11.845 1.00 94.31 111 GLY A C 1
ATOM 849 O O . GLY A 1 111 ? 8.369 -11.105 -11.718 1.00 94.31 111 GLY A O 1
ATOM 850 N N . ILE A 1 112 ? 6.345 -11.500 -10.853 1.00 95.81 112 ILE A N 1
ATOM 851 C CA . ILE A 1 112 ? 6.631 -10.834 -9.571 1.00 95.81 112 ILE A CA 1
ATOM 852 C C . ILE A 1 112 ? 6.573 -11.766 -8.361 1.00 95.81 112 ILE A C 1
ATOM 854 O O . ILE A 1 112 ? 7.213 -11.486 -7.351 1.00 95.81 112 ILE A O 1
ATOM 858 N N . MET A 1 113 ? 5.878 -12.906 -8.444 1.00 96.00 113 MET A N 1
ATOM 859 C CA . MET A 1 113 ? 5.712 -13.835 -7.315 1.00 96.00 113 MET A CA 1
ATOM 860 C C . MET A 1 113 ? 7.044 -14.335 -6.731 1.00 96.00 113 MET A C 1
ATOM 862 O O . MET A 1 113 ? 7.120 -14.609 -5.536 1.00 96.00 113 MET A O 1
ATOM 866 N N . GLN A 1 114 ? 8.107 -14.396 -7.544 1.00 94.56 114 GLN A N 1
ATOM 867 C CA . GLN A 1 114 ? 9.447 -14.796 -7.102 1.00 94.56 114 GLN A CA 1
ATOM 868 C C . GLN A 1 114 ? 10.070 -13.805 -6.113 1.00 94.56 114 GLN A C 1
ATOM 870 O O . GLN A 1 114 ? 10.774 -14.236 -5.207 1.00 94.56 114 GLN A O 1
ATOM 875 N N . VAL A 1 115 ? 9.768 -12.504 -6.222 1.00 95.50 115 VAL A N 1
ATOM 876 C CA . VAL A 1 115 ? 10.211 -11.489 -5.244 1.00 95.50 115 VAL A CA 1
ATOM 877 C C . VAL A 1 115 ? 9.651 -11.786 -3.854 1.00 95.50 115 VAL A C 1
ATOM 879 O O . VAL A 1 115 ? 10.282 -11.501 -2.840 1.00 95.50 115 VAL A O 1
ATOM 882 N N . PHE A 1 116 ? 8.479 -12.413 -3.812 1.00 95.81 116 PHE A N 1
ATOM 883 C CA . PHE A 1 116 ? 7.826 -12.846 -2.587 1.00 95.81 116 PHE A CA 1
ATOM 884 C C . PHE A 1 116 ? 8.104 -14.312 -2.253 1.00 95.81 116 PHE A C 1
ATOM 886 O O . PHE A 1 116 ? 7.516 -14.820 -1.305 1.00 95.81 116 PHE A O 1
ATOM 893 N N . GLU A 1 117 ? 8.973 -15.005 -2.995 1.00 96.19 117 GLU A N 1
ATOM 894 C CA . GLU A 1 117 ? 9.259 -16.442 -2.847 1.00 96.19 117 GLU A CA 1
ATOM 895 C C . GLU A 1 117 ? 7.976 -17.300 -2.841 1.00 96.19 117 GLU A C 1
ATOM 897 O O . GLU A 1 117 ? 7.825 -18.231 -2.047 1.00 96.19 117 GLU A O 1
ATOM 902 N N . LEU A 1 118 ? 7.010 -16.946 -3.690 1.00 97.44 118 LEU A N 1
ATOM 903 C CA . LEU A 1 118 ? 5.736 -17.647 -3.817 1.00 97.44 118 LEU A CA 1
ATOM 904 C C . LEU A 1 118 ? 5.697 -18.493 -5.092 1.00 97.44 118 LEU A C 1
ATOM 906 O O . LEU A 1 118 ? 6.257 -18.125 -6.124 1.00 97.44 118 LEU A O 1
ATOM 910 N N . GLN A 1 119 ? 4.975 -19.608 -5.015 1.00 97.12 119 GLN A N 1
ATOM 911 C CA . GLN A 1 119 ? 4.634 -20.467 -6.147 1.00 97.12 119 GLN A CA 1
ATOM 912 C C . GLN A 1 119 ? 3.112 -20.485 -6.296 1.00 97.12 119 GLN A C 1
ATOM 914 O O . GLN A 1 119 ? 2.407 -21.049 -5.460 1.00 97.12 119 GLN A O 1
ATOM 919 N N . LEU A 1 120 ? 2.609 -19.809 -7.329 1.00 97.31 120 LEU A N 1
ATOM 920 C CA . LEU A 1 120 ? 1.181 -19.595 -7.588 1.00 97.31 120 LEU A CA 1
ATOM 921 C C . LEU A 1 120 ? 0.772 -20.190 -8.943 1.00 97.31 120 LEU A C 1
ATOM 923 O O . LEU A 1 120 ? 1.627 -20.479 -9.786 1.00 97.31 120 LEU A O 1
ATOM 927 N N . GLY A 1 121 ? -0.533 -20.361 -9.164 1.00 97.06 121 GLY A N 1
ATOM 928 C CA . GLY A 1 121 ? -1.105 -20.909 -10.397 1.00 97.06 121 GLY A CA 1
ATOM 929 C C . GLY A 1 121 ? -0.397 -22.179 -10.874 1.00 97.06 121 GLY A C 1
ATOM 930 O O . GLY A 1 121 ? -0.217 -23.112 -10.098 1.00 97.06 121 GLY A O 1
ATOM 931 N N . ASN A 1 122 ? 0.065 -22.181 -12.128 1.00 96.06 122 ASN A N 1
ATOM 932 C CA . ASN A 1 122 ? 0.761 -23.311 -12.756 1.00 96.06 122 ASN A CA 1
ATOM 933 C C . ASN A 1 122 ? 2.111 -23.663 -12.128 1.00 96.06 122 ASN A C 1
ATOM 935 O O . ASN A 1 122 ? 2.618 -24.754 -12.356 1.00 96.06 122 ASN A O 1
ATOM 939 N N . SER A 1 123 ? 2.705 -22.760 -11.347 1.00 95.12 123 SER A N 1
ATOM 940 C CA . SER A 1 123 ? 3.951 -23.054 -10.633 1.00 95.12 123 SER A CA 1
ATOM 941 C C . SER A 1 123 ? 3.723 -23.694 -9.261 1.00 95.12 123 SER A C 1
ATOM 943 O O . SER A 1 123 ? 4.681 -24.162 -8.647 1.00 95.12 123 SER A O 1
ATOM 945 N N . ALA A 1 124 ? 2.481 -23.699 -8.757 1.00 96.62 124 ALA A N 1
ATOM 946 C CA . ALA A 1 124 ? 2.171 -24.237 -7.439 1.00 96.62 124 ALA A CA 1
ATOM 947 C C . ALA A 1 124 ? 2.266 -25.778 -7.425 1.00 96.62 124 ALA A C 1
ATOM 949 O O . ALA A 1 124 ? 1.824 -26.440 -8.369 1.00 96.62 124 ALA A O 1
ATOM 950 N N . PRO A 1 125 ? 2.808 -26.380 -6.350 1.00 95.12 125 PRO A N 1
ATOM 951 C CA . PRO A 1 125 ? 3.019 -27.822 -6.284 1.00 95.12 125 PRO A CA 1
ATOM 952 C C . PRO A 1 125 ? 1.690 -28.589 -6.300 1.00 95.12 125 PRO A C 1
ATOM 954 O O . PRO A 1 125 ? 0.766 -28.275 -5.549 1.00 95.12 125 PRO A O 1
ATOM 957 N N . GLY A 1 126 ? 1.612 -29.636 -7.126 1.00 94.38 126 GLY A N 1
ATOM 958 C CA . GLY A 1 126 ? 0.445 -30.523 -7.206 1.00 94.38 126 GLY A CA 1
ATOM 959 C C . GLY A 1 126 ? -0.730 -29.987 -8.032 1.00 94.38 126 GLY A C 1
ATOM 960 O O . GLY A 1 126 ? -1.817 -30.560 -7.968 1.00 94.38 126 GLY A O 1
ATOM 961 N N . ILE A 1 127 ? -0.536 -28.908 -8.794 1.00 94.88 127 ILE A N 1
ATOM 962 C CA . ILE A 1 127 ? -1.520 -28.397 -9.753 1.00 94.88 127 ILE A CA 1
ATOM 963 C C . ILE A 1 127 ? -1.398 -29.129 -11.098 1.00 94.88 127 ILE A C 1
ATOM 965 O O . ILE A 1 127 ? -0.305 -29.500 -11.515 1.00 94.88 127 ILE A O 1
ATOM 969 N N . ASP A 1 128 ? -2.535 -29.339 -11.769 1.00 93.19 128 ASP A N 1
ATOM 970 C CA . ASP A 1 128 ? -2.585 -29.850 -13.144 1.00 93.19 128 ASP A CA 1
ATOM 971 C C . ASP A 1 128 ? -1.938 -28.845 -14.106 1.00 93.19 128 ASP A C 1
ATOM 973 O O . ASP A 1 128 ? -2.420 -27.719 -14.239 1.00 93.19 128 ASP A O 1
ATOM 977 N N . GLU A 1 129 ? -0.875 -29.267 -14.794 1.00 88.69 129 GLU A N 1
ATOM 978 C CA . GLU A 1 129 ? -0.124 -28.455 -15.762 1.00 88.69 129 GLU A CA 1
ATOM 979 C C . GLU A 1 129 ? -0.997 -27.932 -16.915 1.00 88.69 129 GLU A C 1
ATOM 981 O O . GLU A 1 129 ? -0.660 -26.928 -17.540 1.00 88.69 129 GLU A O 1
ATOM 986 N N . ASN A 1 130 ? -2.133 -28.582 -17.189 1.00 93.12 130 ASN A N 1
ATOM 987 C CA . ASN A 1 130 ? -3.056 -28.170 -18.247 1.00 93.12 130 ASN A CA 1
ATOM 988 C C . ASN A 1 130 ? -4.091 -27.140 -17.784 1.00 93.12 130 ASN A C 1
ATOM 990 O O . ASN A 1 130 ? -4.841 -26.609 -18.609 1.00 93.12 130 ASN A O 1
ATOM 994 N N . ARG A 1 131 ? -4.177 -26.855 -16.480 1.00 95.62 131 ARG A N 1
ATOM 995 C CA . ARG A 1 131 ? -5.083 -25.825 -15.983 1.00 95.62 131 ARG A CA 1
ATOM 996 C C . ARG A 1 131 ? -4.540 -24.454 -16.382 1.00 95.62 131 ARG A C 1
ATOM 998 O O . ARG A 1 131 ? -3.400 -24.118 -16.102 1.00 95.62 131 ARG A O 1
ATOM 1005 N N . ALA A 1 132 ? -5.377 -23.628 -16.996 1.00 95.75 132 ALA A N 1
ATOM 1006 C CA . ALA A 1 132 ? -5.099 -22.202 -17.120 1.00 95.75 132 ALA A CA 1
ATOM 1007 C C . ALA A 1 132 ? -5.686 -21.468 -15.908 1.00 95.75 132 ALA A C 1
ATOM 1009 O O . ALA A 1 132 ? -6.796 -21.787 -15.475 1.00 95.75 132 ALA A O 1
ATOM 1010 N N . PHE A 1 133 ? -4.950 -20.496 -15.371 1.00 97.56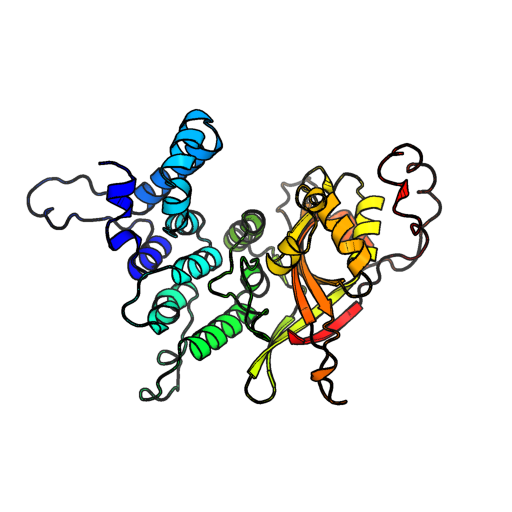 133 PHE A N 1
ATOM 1011 C CA . PHE A 1 133 ? -5.444 -19.588 -14.337 1.00 97.56 133 PHE A CA 1
ATOM 1012 C C . PHE A 1 133 ? -5.660 -18.215 -14.946 1.00 97.56 133 PHE A C 1
ATOM 1014 O O . PHE A 1 133 ? -4.798 -17.726 -15.675 1.00 97.56 133 PHE A O 1
ATOM 1021 N N . SER A 1 134 ? -6.784 -17.585 -14.624 1.00 97.00 134 SER A N 1
ATOM 1022 C CA . SER A 1 134 ? -6.995 -16.192 -15.008 1.00 97.00 134 SER A CA 1
ATOM 1023 C C . SER A 1 134 ? -6.132 -15.254 -14.160 1.00 97.00 134 SER A C 1
ATOM 1025 O O . SER A 1 134 ? -5.759 -15.572 -13.025 1.00 97.00 134 SER A O 1
ATOM 1027 N N . LEU A 1 135 ? -5.871 -14.045 -14.665 1.00 96.00 135 LEU A N 1
ATOM 1028 C CA . LEU A 1 135 ? -5.217 -13.000 -13.874 1.00 96.00 135 LEU A CA 1
ATOM 1029 C C . LEU A 1 135 ? -5.981 -12.700 -12.567 1.00 96.00 135 LEU A C 1
ATOM 1031 O O . LEU A 1 135 ? -5.364 -12.398 -11.546 1.00 96.00 135 LEU A O 1
ATOM 1035 N N . GLU A 1 136 ? -7.313 -12.790 -12.561 1.00 96.31 136 GLU A N 1
ATOM 1036 C CA . GLU A 1 136 ? -8.104 -12.576 -11.344 1.00 96.31 136 GLU A CA 1
ATOM 1037 C C . GLU A 1 136 ? -7.840 -13.666 -10.295 1.00 96.31 136 GLU A C 1
ATOM 1039 O O . GLU A 1 136 ? -7.572 -13.343 -9.136 1.00 96.31 136 GLU A O 1
ATOM 1044 N N . GLU A 1 137 ? -7.843 -14.942 -10.699 1.00 96.94 137 GLU A N 1
ATOM 1045 C CA . GLU A 1 137 ? -7.524 -16.063 -9.807 1.00 96.94 137 GLU A CA 1
ATOM 1046 C C . GLU A 1 137 ? -6.105 -15.940 -9.245 1.00 96.94 137 GLU A C 1
ATOM 1048 O O . GLU A 1 137 ? -5.886 -16.177 -8.056 1.00 96.94 137 GLU A O 1
ATOM 1053 N N . LEU A 1 138 ? -5.143 -15.539 -10.081 1.00 97.75 138 LEU A N 1
ATOM 1054 C CA . LEU A 1 138 ? -3.757 -15.332 -9.667 1.00 97.75 138 LEU A CA 1
ATOM 1055 C C . LEU A 1 138 ? -3.616 -14.175 -8.678 1.00 97.75 138 LEU A C 1
ATOM 1057 O O . LEU A 1 138 ? -2.885 -14.303 -7.698 1.00 97.75 138 LEU A O 1
ATOM 1061 N N . ASN A 1 139 ? -4.331 -13.069 -8.882 1.00 97.44 139 ASN A N 1
ATOM 1062 C CA . ASN A 1 139 ? -4.327 -11.963 -7.928 1.00 97.44 139 ASN A CA 1
ATOM 1063 C C . ASN A 1 139 ? -4.987 -12.344 -6.594 1.00 97.44 139 ASN A C 1
ATOM 1065 O O . ASN A 1 139 ? -4.510 -11.930 -5.538 1.00 97.44 139 ASN A O 1
ATOM 1069 N N . ASP A 1 140 ? -6.060 -13.139 -6.623 1.00 97.75 140 ASP A N 1
ATOM 1070 C CA . ASP A 1 140 ? -6.685 -13.685 -5.415 1.00 97.75 140 ASP A CA 1
ATOM 1071 C C . ASP A 1 140 ? -5.710 -14.606 -4.658 1.00 97.75 140 ASP A C 1
ATOM 1073 O O . ASP A 1 140 ? -5.556 -14.474 -3.443 1.00 97.75 140 ASP A O 1
ATOM 1077 N N . GLN A 1 141 ? -5.000 -15.493 -5.365 1.00 97.94 141 GLN A N 1
ATOM 1078 C CA . GLN A 1 141 ? -3.969 -16.354 -4.774 1.00 97.94 141 GLN A CA 1
ATOM 1079 C C . GLN A 1 141 ? -2.799 -15.550 -4.197 1.00 97.94 141 GLN A C 1
ATOM 1081 O O . GLN A 1 141 ? -2.374 -15.817 -3.073 1.00 97.94 141 GLN A O 1
ATOM 1086 N N . LEU A 1 142 ? -2.301 -14.557 -4.940 1.00 98.19 142 LEU A N 1
ATOM 1087 C CA . LEU A 1 142 ? -1.219 -13.682 -4.498 1.00 98.19 142 LEU A CA 1
ATOM 1088 C C . LEU A 1 142 ? -1.629 -12.912 -3.243 1.00 98.19 142 LEU A C 1
ATOM 1090 O O . LEU A 1 142 ? -0.923 -12.964 -2.242 1.00 98.19 142 LEU A O 1
ATOM 1094 N N . GLY A 1 143 ? -2.793 -12.258 -3.260 1.00 98.00 143 GLY A N 1
ATOM 1095 C CA . GLY A 1 143 ? -3.315 -11.539 -2.100 1.00 98.00 143 GLY A CA 1
ATOM 1096 C C . GLY A 1 143 ? -3.433 -12.441 -0.872 1.00 98.00 143 GLY A C 1
ATOM 1097 O O . GLY A 1 143 ? -2.983 -12.069 0.210 1.00 98.00 143 GLY A O 1
ATOM 1098 N N . ALA A 1 144 ? -3.988 -13.646 -1.038 1.00 98.25 144 ALA A N 1
ATOM 1099 C CA . ALA A 1 144 ? -4.159 -14.597 0.059 1.00 98.25 144 ALA A CA 1
ATOM 1100 C C . ALA A 1 144 ? -2.816 -15.064 0.636 1.00 98.25 144 ALA A C 1
ATOM 1102 O O . ALA A 1 144 ? -2.651 -15.134 1.853 1.00 98.25 144 ALA A O 1
ATOM 1103 N N . ALA A 1 145 ? -1.840 -15.344 -0.229 1.00 98.12 145 ALA A N 1
ATOM 1104 C CA . ALA A 1 145 ? -0.500 -15.730 0.189 1.00 98.12 145 ALA A CA 1
ATOM 1105 C C . ALA A 1 145 ? 0.225 -14.587 0.921 1.00 98.12 145 ALA A C 1
ATOM 1107 O O . ALA A 1 145 ? 0.861 -14.827 1.947 1.00 98.12 145 ALA A O 1
ATOM 1108 N N . LEU A 1 146 ? 0.086 -13.342 0.451 1.00 97.56 146 LEU A N 1
ATOM 1109 C CA . LEU A 1 146 ? 0.684 -12.166 1.089 1.00 97.56 146 LEU A CA 1
ATOM 1110 C C . LEU A 1 146 ? 0.066 -11.856 2.456 1.00 97.56 146 LEU A C 1
ATOM 1112 O O . LEU A 1 146 ? 0.803 -11.482 3.365 1.00 97.56 146 LEU A O 1
ATOM 1116 N N . LEU A 1 147 ? -1.244 -12.066 2.635 1.00 97.31 147 LEU A N 1
ATOM 1117 C CA . LEU A 1 147 ? -1.891 -11.940 3.947 1.00 97.31 147 LEU A CA 1
ATOM 1118 C C . LEU A 1 147 ? -1.276 -12.874 4.993 1.00 97.31 147 LEU A C 1
ATOM 1120 O O . LEU A 1 147 ? -1.175 -12.497 6.157 1.00 97.31 147 LEU A O 1
ATOM 1124 N N . VAL A 1 148 ? -0.874 -14.081 4.584 1.00 95.56 148 VAL A N 1
ATOM 1125 C CA . VAL A 1 148 ? -0.256 -15.072 5.475 1.00 95.56 148 VAL A CA 1
ATOM 1126 C C . VAL A 1 148 ? 1.228 -14.781 5.677 1.00 95.56 148 VAL A C 1
ATOM 1128 O O . VAL A 1 148 ? 1.703 -14.800 6.811 1.00 95.56 148 VAL A O 1
ATOM 1131 N N . LYS A 1 149 ? 1.964 -14.512 4.591 1.00 95.06 149 LYS A N 1
ATOM 1132 C CA . LYS A 1 149 ? 3.414 -14.288 4.636 1.00 95.06 149 LYS A CA 1
ATOM 1133 C C . LYS A 1 149 ? 3.758 -12.994 5.372 1.00 95.06 149 LYS A C 1
ATOM 1135 O O . LYS A 1 149 ? 4.602 -13.001 6.264 1.00 95.06 149 LYS A O 1
ATOM 1140 N N . ASP A 1 150 ? 3.067 -11.904 5.040 1.00 94.69 150 ASP A N 1
ATOM 1141 C CA . ASP A 1 150 ? 3.361 -10.558 5.526 1.00 94.69 150 ASP A CA 1
ATOM 1142 C C . ASP A 1 150 ? 2.079 -9.791 5.927 1.00 94.69 150 ASP A C 1
ATOM 1144 O O . ASP A 1 150 ? 1.724 -8.809 5.267 1.00 94.69 150 ASP A O 1
ATOM 1148 N N . PRO A 1 151 ? 1.389 -10.162 7.028 1.00 94.56 151 PRO A N 1
ATOM 1149 C CA . PRO A 1 151 ? 0.061 -9.631 7.359 1.00 94.56 151 PRO A CA 1
ATOM 1150 C C . PRO A 1 151 ? -0.014 -8.099 7.413 1.00 94.56 151 PRO A C 1
ATOM 1152 O O . PRO A 1 151 ? -0.904 -7.495 6.828 1.00 94.56 151 PRO A O 1
ATOM 1155 N N . ILE A 1 152 ? 0.950 -7.446 8.068 1.00 94.81 152 ILE A N 1
ATOM 1156 C CA . ILE A 1 152 ? 0.957 -5.980 8.171 1.00 94.81 152 ILE A CA 1
ATOM 1157 C C . ILE A 1 152 ? 1.270 -5.344 6.816 1.00 94.81 152 ILE A C 1
ATOM 1159 O O . ILE A 1 152 ? 0.483 -4.540 6.327 1.00 94.81 152 ILE A O 1
ATOM 1163 N N . LEU A 1 153 ? 2.397 -5.709 6.191 1.00 94.81 153 LEU A N 1
ATOM 1164 C CA . LEU A 1 153 ? 2.864 -5.059 4.958 1.00 94.81 153 LEU A CA 1
ATOM 1165 C C . LEU A 1 153 ? 1.898 -5.2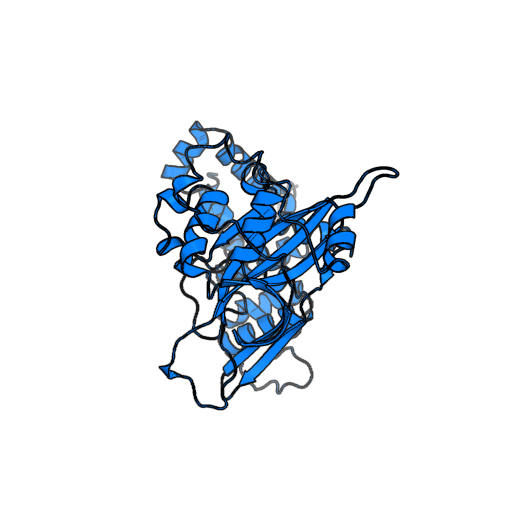70 3.793 1.00 94.81 153 LEU A C 1
ATOM 1167 O O . LEU A 1 153 ? 1.643 -4.340 3.037 1.00 94.81 153 LEU A O 1
ATOM 1171 N N . SER A 1 154 ? 1.286 -6.453 3.706 1.00 96.62 154 SER A N 1
ATOM 1172 C CA . SER A 1 154 ? 0.262 -6.756 2.705 1.00 96.62 154 SER A CA 1
ATOM 1173 C C . SER A 1 154 ? -0.996 -5.908 2.850 1.00 96.62 154 SER A C 1
ATOM 1175 O O . SER A 1 154 ? -1.862 -6.014 1.996 1.00 96.62 154 SER A O 1
ATOM 1177 N N . GLN A 1 155 ? -1.114 -5.085 3.896 1.00 97.44 155 GLN A N 1
ATOM 1178 C CA . GLN A 1 155 ? -2.184 -4.113 4.093 1.00 97.44 155 GLN A CA 1
ATOM 1179 C C . GLN A 1 155 ? -1.698 -2.655 4.064 1.00 97.44 155 GLN A C 1
ATOM 1181 O O . GLN A 1 155 ? -2.536 -1.757 4.120 1.00 97.44 155 GLN A O 1
ATOM 1186 N N . MET A 1 156 ? -0.393 -2.388 3.939 1.00 96.12 156 MET A N 1
ATOM 1187 C CA . MET A 1 156 ? 0.201 -1.041 3.951 1.00 96.12 156 MET A CA 1
ATOM 1188 C C . MET A 1 156 ? 0.091 -0.329 2.591 1.00 96.12 156 MET A C 1
ATOM 1190 O O . MET A 1 156 ? 1.089 0.047 1.982 1.00 96.12 156 MET A O 1
ATOM 1194 N N . TYR A 1 157 ? -1.129 -0.153 2.097 1.00 97.00 157 TYR A N 1
ATOM 1195 C CA . TYR A 1 157 ? -1.423 0.588 0.872 1.00 97.00 157 TYR A CA 1
ATOM 1196 C C . TYR A 1 157 ? -2.685 1.446 1.031 1.00 97.00 157 TYR A C 1
ATOM 1198 O O . TYR A 1 157 ? -3.435 1.298 1.991 1.00 97.00 157 TYR A O 1
ATOM 1206 N N . ILE A 1 158 ? -2.955 2.335 0.084 1.00 97.31 158 ILE A N 1
ATOM 1207 C CA . ILE A 1 158 ? -4.277 2.958 -0.085 1.00 97.31 158 ILE A CA 1
ATOM 1208 C C . ILE A 1 158 ? -4.718 2.816 -1.535 1.00 97.31 158 ILE A C 1
ATOM 1210 O O . ILE A 1 158 ? -3.881 2.690 -2.430 1.00 97.31 158 ILE A O 1
ATOM 1214 N N . TYR A 1 159 ? -6.020 2.833 -1.782 1.00 97.62 159 TYR A N 1
ATOM 1215 C CA . TYR A 1 159 ? -6.563 2.777 -3.134 1.00 97.62 159 TYR A CA 1
ATOM 1216 C C . TYR A 1 159 ? -6.678 4.176 -3.742 1.00 97.62 159 TYR A C 1
ATOM 1218 O O . TYR A 1 159 ? -7.330 5.046 -3.182 1.00 97.62 159 TYR A O 1
ATOM 1226 N N . GLN A 1 160 ? -6.098 4.387 -4.921 1.00 96.31 160 GLN A N 1
ATOM 1227 C CA . GLN A 1 160 ? -6.233 5.600 -5.743 1.00 96.31 160 GLN A CA 1
ATOM 1228 C C . GLN A 1 160 ? -7.404 5.522 -6.731 1.00 96.31 160 GLN A C 1
ATOM 1230 O O . GLN A 1 160 ? -7.496 6.307 -7.668 1.00 96.31 160 GLN A O 1
ATOM 1235 N N . GLY A 1 161 ? -8.303 4.558 -6.566 1.00 95.38 161 GLY A N 1
ATOM 1236 C CA . GLY A 1 161 ? -9.449 4.376 -7.443 1.00 95.38 161 GLY A CA 1
ATOM 1237 C C . GLY A 1 161 ? -10.444 3.395 -6.851 1.00 95.38 161 GLY A C 1
ATOM 1238 O O . GLY A 1 161 ? -10.199 2.805 -5.800 1.00 95.38 161 GLY A O 1
ATOM 1239 N N . LYS A 1 162 ? -11.569 3.213 -7.542 1.00 94.06 162 LYS A N 1
ATOM 1240 C CA . LYS A 1 162 ? -12.599 2.268 -7.118 1.00 94.06 162 LYS A CA 1
ATOM 1241 C C . LYS A 1 162 ? -12.059 0.840 -7.161 1.00 94.06 162 LYS A C 1
ATOM 1243 O O . LYS A 1 162 ? -11.438 0.437 -8.143 1.00 94.06 162 LYS A O 1
ATOM 1248 N N . VAL A 1 163 ? -12.337 0.087 -6.105 1.00 93.88 163 VAL A N 1
ATOM 1249 C CA . VAL A 1 163 ? -12.008 -1.335 -6.006 1.00 93.88 163 VAL A CA 1
ATOM 1250 C C . VAL A 1 163 ? -13.260 -2.149 -6.270 1.00 93.88 163 VAL A C 1
ATOM 1252 O O . VAL A 1 163 ? -14.377 -1.730 -5.955 1.00 93.88 163 VAL A O 1
ATOM 1255 N N . GLU A 1 164 ? -13.073 -3.318 -6.866 1.00 92.38 164 GLU A N 1
ATOM 1256 C CA . GLU A 1 164 ? -14.153 -4.276 -7.033 1.00 92.38 164 GLU A CA 1
ATOM 1257 C C . GLU A 1 164 ? -14.730 -4.682 -5.666 1.00 92.38 164 GLU A C 1
ATOM 1259 O O . GLU A 1 164 ? -13.978 -4.874 -4.700 1.00 92.38 164 GLU A O 1
ATOM 1264 N N . PRO A 1 165 ? -16.063 -4.828 -5.555 1.00 89.56 165 PRO A N 1
ATOM 1265 C CA . PRO A 1 165 ? -16.677 -5.316 -4.330 1.00 89.56 165 PRO A CA 1
ATOM 1266 C C . PRO A 1 165 ? -16.015 -6.616 -3.865 1.00 89.56 165 PRO A C 1
ATOM 1268 O O . PRO A 1 165 ? -15.747 -7.499 -4.679 1.00 89.56 165 PRO A O 1
ATOM 1271 N N . ARG A 1 166 ? -15.808 -6.763 -2.549 1.00 90.44 166 ARG A N 1
ATOM 1272 C CA . ARG A 1 166 ? -15.241 -7.978 -1.921 1.00 90.44 166 ARG A CA 1
ATOM 1273 C C . ARG A 1 166 ? -13.763 -8.245 -2.248 1.00 90.44 166 ARG A C 1
ATOM 1275 O O . ARG A 1 166 ? -13.253 -9.319 -1.939 1.00 90.44 166 ARG A O 1
ATOM 1282 N N . LYS A 1 167 ? -13.070 -7.298 -2.891 1.00 95.25 167 LYS A N 1
ATOM 1283 C CA . LYS A 1 167 ? -11.628 -7.374 -3.196 1.00 95.25 167 LYS A CA 1
ATOM 1284 C C . LYS A 1 167 ? -10.810 -6.322 -2.441 1.00 95.25 167 LYS A C 1
ATOM 1286 O O . LYS A 1 167 ? -9.609 -6.213 -2.662 1.00 95.25 167 LYS A O 1
ATOM 1291 N N . GLY A 1 168 ? -11.439 -5.584 -1.518 1.00 95.12 168 GLY A N 1
ATOM 1292 C CA . GLY A 1 168 ? -10.816 -4.512 -0.729 1.00 95.12 168 GLY A CA 1
ATOM 1293 C C . GLY A 1 168 ? -9.725 -4.982 0.241 1.00 95.12 168 GLY A C 1
ATOM 1294 O O . GLY A 1 168 ? -9.008 -4.155 0.808 1.00 95.12 168 GLY A O 1
ATOM 1295 N N . TRP A 1 169 ? -9.580 -6.295 0.408 1.00 96.75 169 TRP A N 1
ATOM 1296 C CA . TRP A 1 169 ? -8.606 -6.947 1.273 1.00 96.75 169 TRP A CA 1
ATOM 1297 C C . TRP A 1 169 ? -7.235 -7.194 0.621 1.00 96.75 169 TRP A C 1
ATOM 1299 O O . TRP A 1 169 ? -6.285 -7.500 1.344 1.00 96.75 169 TRP A O 1
ATOM 1309 N N . ARG A 1 170 ? -7.086 -7.060 -0.706 1.00 97.00 170 ARG A N 1
ATOM 1310 C CA . ARG A 1 170 ? -5.816 -7.290 -1.425 1.00 97.00 170 ARG A CA 1
ATOM 1311 C C . ARG A 1 170 ? -5.417 -6.107 -2.296 1.00 97.00 170 ARG A C 1
ATOM 1313 O O . ARG A 1 170 ? -6.272 -5.369 -2.759 1.00 97.00 170 ARG A O 1
ATOM 1320 N N . LEU A 1 171 ? -4.121 -5.985 -2.596 1.00 96.38 171 LEU A N 1
ATOM 1321 C CA . LEU A 1 171 ? -3.649 -4.981 -3.549 1.00 96.38 171 LEU A CA 1
ATOM 1322 C C . LEU A 1 171 ? -4.394 -5.087 -4.889 1.00 96.38 171 LEU A C 1
ATOM 1324 O O . LEU A 1 171 ? -4.643 -6.176 -5.418 1.00 96.38 171 LEU A O 1
ATOM 1328 N N . ALA A 1 172 ? -4.727 -3.920 -5.428 1.00 95.06 172 ALA A N 1
ATOM 1329 C CA . ALA A 1 172 ? -5.323 -3.729 -6.736 1.00 95.06 172 ALA A CA 1
ATOM 1330 C C . ALA A 1 172 ? -4.389 -2.876 -7.601 1.00 95.06 172 ALA A C 1
ATOM 1332 O O . ALA A 1 172 ? -3.448 -2.253 -7.115 1.00 95.06 172 ALA A O 1
ATOM 1333 N N . ARG A 1 173 ? -4.679 -2.786 -8.901 1.00 93.12 173 ARG A N 1
ATOM 1334 C CA . ARG A 1 173 ? -3.897 -1.954 -9.832 1.00 93.12 173 ARG A CA 1
ATOM 1335 C C . ARG A 1 173 ? -3.928 -0.459 -9.483 1.00 93.12 173 ARG A C 1
ATOM 1337 O O . ARG A 1 173 ? -3.049 0.280 -9.894 1.00 93.12 173 ARG A O 1
ATOM 1344 N N . CYS A 1 174 ? -4.946 -0.010 -8.752 1.00 95.19 174 CYS A N 1
ATOM 1345 C CA . CYS A 1 174 ? -5.041 1.359 -8.253 1.00 95.19 174 CYS A CA 1
ATOM 1346 C C . CYS A 1 174 ? -4.402 1.544 -6.868 1.00 95.19 174 CYS A C 1
ATOM 1348 O O . CYS A 1 174 ? -4.495 2.633 -6.313 1.00 95.19 174 CYS A O 1
ATOM 1350 N N . SER A 1 175 ? -3.812 0.513 -6.263 1.00 96.31 175 SER A N 1
ATOM 1351 C CA . SER A 1 175 ? -3.163 0.644 -4.959 1.00 96.31 175 SER A CA 1
ATOM 1352 C C . SER A 1 175 ? -1.849 1.413 -5.074 1.00 96.31 175 SER A C 1
ATOM 1354 O O . SER A 1 175 ? -1.096 1.223 -6.023 1.00 96.31 175 SER A O 1
ATOM 1356 N N . ILE A 1 176 ? -1.546 2.225 -4.064 1.00 95.00 176 ILE A N 1
ATOM 1357 C CA . ILE A 1 176 ? -0.221 2.820 -3.862 1.00 95.00 176 ILE A CA 1
ATOM 1358 C C . ILE A 1 176 ? 0.269 2.504 -2.455 1.00 95.00 176 ILE A C 1
ATOM 1360 O O . ILE A 1 176 ? -0.547 2.395 -1.540 1.00 95.00 176 ILE A O 1
ATOM 1364 N N . VAL A 1 177 ? 1.585 2.397 -2.271 1.00 95.50 177 VAL A N 1
ATOM 1365 C CA . VAL A 1 177 ? 2.210 2.288 -0.946 1.00 95.50 177 VAL A CA 1
ATOM 1366 C C . VAL A 1 177 ? 2.624 3.688 -0.477 1.00 95.50 177 VAL A C 1
ATOM 1368 O O . VAL A 1 177 ? 3.524 4.285 -1.067 1.00 95.50 177 VAL A O 1
ATOM 1371 N N . PRO A 1 178 ? 1.971 4.252 0.556 1.00 94.62 178 PRO A N 1
ATOM 1372 C CA . PRO A 1 178 ? 2.312 5.576 1.072 1.00 94.62 178 PRO A CA 1
ATOM 1373 C C . PRO A 1 178 ? 3.721 5.611 1.663 1.00 94.62 178 PRO A C 1
ATOM 1375 O O . PRO A 1 178 ? 4.166 4.625 2.258 1.00 94.62 178 PRO A O 1
ATOM 1378 N N . SER A 1 179 ? 4.400 6.755 1.578 1.00 90.38 179 SER A N 1
ATOM 1379 C CA . SER A 1 179 ? 5.759 6.922 2.109 1.00 90.38 179 SER A CA 1
ATOM 1380 C C . SER A 1 179 ? 5.831 6.701 3.623 1.00 90.38 179 SER A C 1
ATOM 1382 O O . SER A 1 179 ? 6.826 6.179 4.122 1.00 90.38 179 SER A O 1
ATOM 1384 N N . GLU A 1 180 ? 4.753 6.985 4.356 1.00 90.88 180 GLU A N 1
ATOM 1385 C CA . GLU A 1 180 ? 4.637 6.716 5.792 1.00 90.88 180 GLU A CA 1
ATOM 1386 C C . GLU A 1 180 ? 4.721 5.220 6.120 1.00 90.88 180 GLU A C 1
ATOM 1388 O O . GLU A 1 180 ? 5.089 4.837 7.233 1.00 90.88 180 GLU A O 1
ATOM 1393 N N . SER A 1 181 ? 4.443 4.361 5.139 1.00 89.62 181 SER A N 1
ATOM 1394 C CA . SER A 1 181 ? 4.566 2.913 5.275 1.00 89.62 181 SER A CA 1
ATOM 1395 C C . SER A 1 181 ? 6.016 2.439 5.249 1.00 89.62 181 SER A C 1
ATOM 1397 O O . SER A 1 181 ? 6.315 1.396 5.834 1.00 89.62 181 SER A O 1
ATOM 1399 N N . LYS A 1 182 ? 6.934 3.197 4.628 1.00 87.06 182 LYS A N 1
ATOM 1400 C CA . LYS A 1 182 ? 8.351 2.818 4.453 1.00 87.06 182 LYS A CA 1
ATOM 1401 C C . LYS A 1 182 ? 9.044 2.494 5.775 1.00 87.06 182 LYS A C 1
ATOM 1403 O O . LYS A 1 182 ? 9.865 1.582 5.841 1.00 87.06 182 LYS A O 1
ATOM 1408 N N . VAL A 1 183 ? 8.654 3.164 6.863 1.00 83.31 183 VAL A N 1
ATOM 1409 C CA . VAL A 1 183 ? 9.178 2.897 8.216 1.00 83.31 183 VAL A CA 1
ATOM 1410 C C . VAL A 1 183 ? 8.926 1.447 8.649 1.00 83.31 183 VAL A C 1
ATOM 1412 O O . VAL A 1 183 ? 9.768 0.843 9.317 1.00 83.31 183 VAL A O 1
ATOM 1415 N N . PHE A 1 184 ? 7.803 0.847 8.250 1.00 85.12 184 PHE A N 1
ATOM 1416 C CA . PHE A 1 184 ? 7.512 -0.558 8.534 1.00 85.12 184 PHE A CA 1
ATOM 1417 C C . PHE A 1 184 ? 8.354 -1.506 7.674 1.00 85.12 184 PHE A C 1
ATOM 1419 O O . PHE A 1 184 ? 8.874 -2.487 8.207 1.00 85.12 184 PHE A O 1
ATOM 1426 N N . TYR A 1 185 ? 8.577 -1.181 6.396 1.00 84.62 185 TYR A N 1
ATOM 1427 C CA . TYR A 1 185 ? 9.421 -1.973 5.492 1.00 84.62 185 TYR A CA 1
ATOM 1428 C C . TYR A 1 185 ? 10.889 -1.992 5.923 1.00 84.62 185 TYR A C 1
ATOM 1430 O O . TYR A 1 185 ? 11.443 -3.063 6.185 1.00 84.62 185 TYR A O 1
ATOM 1438 N N . HIS A 1 186 ? 11.512 -0.817 6.057 1.00 84.12 186 HIS A N 1
ATOM 1439 C CA . HIS A 1 186 ? 12.939 -0.717 6.371 1.00 84.12 186 HIS A CA 1
ATOM 1440 C C . HIS A 1 186 ? 13.277 -1.393 7.695 1.00 84.12 186 HIS A C 1
ATOM 1442 O O . HIS A 1 186 ? 14.275 -2.106 7.802 1.00 84.12 186 HIS A O 1
ATOM 1448 N N . ARG A 1 187 ? 12.424 -1.212 8.708 1.00 81.75 187 ARG A N 1
ATOM 1449 C CA . ARG A 1 187 ? 12.669 -1.813 10.016 1.00 81.75 187 ARG A CA 1
ATOM 1450 C C . ARG A 1 187 ? 12.397 -3.306 10.021 1.00 81.75 187 ARG A C 1
ATOM 1452 O O . ARG A 1 187 ? 13.220 -3.996 10.593 1.00 81.75 187 ARG A O 1
ATOM 1459 N N . LYS A 1 188 ? 11.348 -3.819 9.361 1.00 83.00 188 LYS A N 1
ATOM 1460 C CA . LYS A 1 188 ? 11.137 -5.277 9.257 1.00 83.00 188 LYS A CA 1
ATOM 1461 C C . LYS A 1 188 ? 12.351 -5.974 8.637 1.00 83.00 188 LYS A C 1
ATOM 1463 O O . LYS A 1 188 ? 12.726 -7.056 9.077 1.00 83.00 188 LYS A O 1
ATOM 1468 N N . ARG A 1 189 ? 12.974 -5.339 7.639 1.00 79.81 189 ARG A N 1
ATOM 1469 C CA . ARG A 1 189 ? 14.201 -5.836 7.007 1.00 79.81 189 ARG A CA 1
ATOM 1470 C C . ARG A 1 189 ? 15.405 -5.765 7.940 1.00 79.81 189 ARG A C 1
ATOM 1472 O O . ARG A 1 189 ? 16.190 -6.705 7.985 1.00 79.81 189 ARG A O 1
ATOM 1479 N N . ALA A 1 190 ? 15.565 -4.653 8.656 1.00 80.25 190 ALA A N 1
ATOM 1480 C CA . ALA A 1 190 ? 16.677 -4.485 9.579 1.00 80.25 190 ALA A CA 1
ATOM 1481 C C . ALA A 1 190 ? 16.562 -5.441 10.774 1.00 80.25 190 ALA A C 1
ATOM 1483 O O . ALA A 1 190 ? 17.570 -6.017 11.176 1.00 80.25 190 ALA A O 1
ATOM 1484 N N . GLN A 1 191 ? 15.358 -5.596 11.342 1.00 74.12 191 GLN A N 1
ATOM 1485 C CA . GLN A 1 191 ? 15.086 -6.379 12.545 1.00 74.12 191 GLN A CA 1
ATOM 1486 C C . GLN A 1 191 ? 13.616 -6.836 12.676 1.00 74.12 191 GLN A C 1
ATOM 1488 O O . GLN A 1 191 ? 12.687 -6.099 12.343 1.00 74.12 191 GLN A O 1
ATOM 1493 N N . PRO A 1 192 ? 13.357 -8.007 13.283 1.00 65.50 192 PRO A N 1
ATOM 1494 C CA . PRO A 1 192 ? 12.011 -8.569 13.415 1.00 65.50 192 PRO A CA 1
ATOM 1495 C C . PRO A 1 192 ? 11.173 -7.955 14.560 1.00 65.50 192 PRO A C 1
ATOM 1497 O O . PRO A 1 192 ? 10.347 -8.643 15.149 1.00 65.50 192 PRO A O 1
ATOM 1500 N N . THR A 1 193 ? 11.334 -6.672 14.907 1.00 81.75 193 THR A N 1
ATOM 1501 C CA . THR A 1 193 ? 10.619 -6.044 16.047 1.00 81.75 193 THR A CA 1
ATOM 1502 C C . THR A 1 193 ? 9.157 -5.677 15.758 1.00 81.75 193 THR A C 1
ATOM 1504 O O . THR A 1 193 ? 8.548 -4.901 16.503 1.00 81.75 193 THR A O 1
ATOM 1507 N N . VAL A 1 194 ? 8.593 -6.201 14.668 1.00 87.06 194 VAL A N 1
ATOM 1508 C CA . VAL A 1 194 ? 7.206 -5.965 14.274 1.00 87.06 194 VAL A CA 1
ATOM 1509 C C . VAL A 1 194 ? 6.325 -7.079 14.842 1.00 87.06 194 VAL A C 1
ATOM 1511 O O . VAL A 1 194 ? 6.443 -8.239 14.459 1.00 87.06 194 VAL A O 1
ATOM 1514 N N . GLU A 1 195 ? 5.429 -6.713 15.752 1.00 89.06 195 GLU A N 1
ATOM 1515 C CA . GLU A 1 195 ? 4.456 -7.600 16.382 1.00 89.06 195 GLU A CA 1
ATOM 1516 C C . GLU A 1 195 ? 3.129 -7.550 15.616 1.00 89.06 195 GLU A C 1
ATOM 1518 O O . GLU A 1 195 ? 2.484 -6.501 15.544 1.00 89.06 195 GLU A O 1
ATOM 1523 N N . ASN A 1 196 ? 2.694 -8.691 15.076 1.00 91.69 196 ASN A N 1
ATOM 1524 C CA . ASN A 1 196 ? 1.361 -8.827 14.492 1.00 91.69 196 ASN A CA 1
ATOM 1525 C C . ASN A 1 196 ? 0.308 -8.844 15.609 1.00 91.69 196 ASN A C 1
ATOM 1527 O O . ASN A 1 196 ? 0.384 -9.649 16.535 1.00 91.69 196 ASN A O 1
ATOM 1531 N N . ARG A 1 197 ? -0.690 -7.966 15.503 1.00 92.69 197 ARG A N 1
ATOM 1532 C CA . ARG A 1 197 ? -1.817 -7.856 16.442 1.00 92.69 197 ARG A CA 1
ATOM 1533 C C . ARG A 1 197 ? -3.137 -8.340 15.852 1.00 92.69 197 ARG A C 1
ATOM 1535 O O . ARG A 1 197 ? -4.054 -8.634 16.609 1.00 92.69 197 ARG A O 1
ATOM 1542 N N . ALA A 1 198 ? -3.212 -8.481 14.532 1.00 92.75 198 ALA A N 1
ATOM 1543 C CA . ALA A 1 198 ? -4.344 -9.081 13.843 1.00 92.75 198 ALA A CA 1
ATOM 1544 C C . ALA A 1 198 ? -3.947 -10.395 13.159 1.00 92.75 198 ALA A C 1
ATOM 1546 O O . ALA A 1 198 ? -2.825 -10.564 12.683 1.00 92.75 198 ALA A O 1
ATOM 1547 N N . THR A 1 199 ? -4.906 -11.314 13.074 1.00 95.00 199 THR A N 1
ATOM 1548 C CA . THR A 1 199 ? -4.842 -12.490 12.206 1.00 95.00 199 THR A CA 1
ATOM 1549 C C . THR A 1 199 ? -5.581 -12.175 10.917 1.00 95.00 199 THR A C 1
ATOM 1551 O O . THR A 1 199 ? -6.783 -11.895 10.943 1.00 95.00 199 THR A O 1
ATOM 1554 N N . LEU A 1 200 ? -4.868 -12.234 9.796 1.00 96.25 200 LEU A N 1
ATOM 1555 C CA . LEU A 1 200 ? -5.430 -12.037 8.466 1.00 96.25 200 LEU A CA 1
ATOM 1556 C C . LEU A 1 200 ? -5.405 -13.362 7.712 1.00 96.25 200 LEU A C 1
ATOM 1558 O O . LEU A 1 200 ? -4.447 -14.127 7.784 1.00 96.25 200 LEU A O 1
ATOM 1562 N N . SER A 1 201 ? -6.489 -13.648 7.013 1.00 96.75 201 SER A N 1
ATOM 1563 C CA . SER A 1 201 ? -6.670 -14.879 6.255 1.00 96.75 201 SER A CA 1
ATOM 1564 C C . SER A 1 201 ? -7.651 -14.630 5.118 1.00 96.75 201 SER A C 1
ATOM 1566 O O . SER A 1 201 ? -8.182 -13.527 4.986 1.00 96.75 201 SER A O 1
ATOM 1568 N N . CYS A 1 202 ? -7.925 -15.657 4.321 1.00 96.75 202 CYS A N 1
ATOM 1569 C CA . CYS A 1 202 ? -9.021 -15.631 3.366 1.00 96.75 202 CYS A CA 1
ATOM 1570 C C . CYS A 1 202 ? -10.015 -16.745 3.668 1.00 96.75 202 CYS A C 1
ATOM 1572 O O . CYS A 1 202 ? -9.645 -17.817 4.149 1.00 96.75 202 CYS A O 1
ATOM 1574 N N . GLN A 1 203 ? -11.276 -16.515 3.329 1.00 95.12 203 GLN A N 1
ATOM 1575 C CA . GLN A 1 203 ? -12.311 -17.533 3.373 1.00 95.12 203 GLN A CA 1
ATOM 1576 C C . GLN A 1 203 ? -13.129 -17.467 2.090 1.00 95.12 203 GLN A C 1
ATOM 1578 O O . GLN A 1 203 ? -13.545 -16.395 1.654 1.00 95.12 203 GLN A O 1
ATOM 1583 N N . ARG A 1 204 ? -13.358 -18.623 1.465 1.00 93.31 204 ARG A N 1
ATOM 1584 C CA . ARG A 1 204 ? -14.277 -18.708 0.334 1.00 93.31 204 ARG A CA 1
ATOM 1585 C C . ARG A 1 204 ? -15.704 -18.727 0.876 1.00 93.31 204 ARG A C 1
ATOM 1587 O O . ARG A 1 204 ? -16.044 -19.600 1.672 1.00 93.31 204 ARG A O 1
ATOM 1594 N N . LEU A 1 205 ? -16.505 -17.755 0.457 1.00 88.94 205 LEU A N 1
ATOM 1595 C CA . LEU A 1 205 ? -17.940 -17.699 0.715 1.00 88.94 205 LEU A CA 1
ATOM 1596 C C . LEU A 1 205 ? -18.621 -17.730 -0.651 1.00 88.94 205 LEU A C 1
ATOM 1598 O O . LEU A 1 205 ? -18.384 -16.853 -1.484 1.00 88.94 205 LEU A O 1
ATOM 1602 N N . GLU A 1 206 ? -19.407 -18.778 -0.891 1.00 87.25 206 GLU A N 1
ATOM 1603 C CA . GLU A 1 206 ? -19.978 -19.079 -2.208 1.00 87.25 206 GLU A CA 1
ATOM 1604 C C . GLU A 1 206 ? -18.880 -19.211 -3.287 1.00 87.25 206 GLU A C 1
ATOM 1606 O O . GLU A 1 206 ? -17.976 -20.041 -3.165 1.00 87.25 206 GLU A O 1
ATOM 1611 N N . ALA A 1 207 ? -18.946 -18.396 -4.344 1.00 88.38 207 ALA A N 1
ATOM 1612 C CA . ALA A 1 207 ? -17.976 -18.364 -5.435 1.00 88.38 207 ALA A CA 1
ATOM 1613 C C . ALA A 1 207 ? -16.834 -17.354 -5.219 1.00 88.38 207 ALA A C 1
ATOM 1615 O O . ALA A 1 207 ? -15.843 -17.402 -5.946 1.00 88.38 207 ALA A O 1
ATOM 1616 N N . SER A 1 208 ? -16.940 -16.453 -4.236 1.00 90.69 208 SER A N 1
ATOM 1617 C CA . SER A 1 208 ? -15.976 -15.366 -4.030 1.00 90.69 208 SER A CA 1
ATOM 1618 C C . SER A 1 208 ? -14.991 -15.683 -2.903 1.00 90.69 208 SER A C 1
ATOM 1620 O O . SER A 1 208 ? -15.355 -16.248 -1.868 1.00 90.69 208 SER A O 1
ATOM 1622 N N . LEU A 1 209 ? -13.729 -15.293 -3.087 1.00 94.69 209 LEU A N 1
ATOM 1623 C CA . LEU A 1 209 ? -12.730 -15.296 -2.023 1.00 94.69 209 LEU A CA 1
ATOM 1624 C C . LEU A 1 209 ? -12.780 -13.962 -1.272 1.00 94.69 209 LEU A C 1
ATOM 1626 O O . LEU A 1 209 ? -12.628 -12.906 -1.882 1.00 94.69 209 LEU A O 1
ATOM 1630 N N . TRP A 1 210 ? -12.981 -14.028 0.039 1.00 94.94 210 TRP A N 1
ATOM 1631 C CA . TRP A 1 210 ? -13.060 -12.865 0.920 1.00 94.94 210 TRP A CA 1
ATOM 1632 C C . TRP A 1 210 ? -11.844 -12.786 1.826 1.00 94.94 210 TRP A C 1
ATOM 1634 O O . TRP A 1 210 ? -11.328 -13.825 2.253 1.00 94.94 210 TRP A O 1
ATOM 1644 N N . GLY A 1 211 ? -11.436 -11.569 2.181 1.00 96.25 211 GLY A N 1
ATOM 1645 C CA . GLY A 1 211 ? -10.523 -11.354 3.293 1.00 96.25 211 GLY A CA 1
ATOM 1646 C C . GLY A 1 211 ? -11.254 -11.617 4.603 1.00 96.25 211 GLY A C 1
ATOM 1647 O O . GLY A 1 211 ? -12.403 -11.217 4.764 1.00 96.25 211 GLY A O 1
ATOM 1648 N N . LYS A 1 212 ? -10.604 -12.308 5.537 1.00 96.19 212 LYS A N 1
ATOM 1649 C CA . LYS A 1 212 ? -11.119 -12.579 6.878 1.00 96.19 212 LYS A CA 1
ATOM 1650 C C . LYS A 1 212 ? -10.121 -12.111 7.919 1.00 96.19 212 LYS A C 1
ATOM 1652 O O . LYS A 1 212 ? -9.039 -12.696 8.046 1.00 96.19 212 LYS A O 1
ATOM 1657 N N . PHE A 1 213 ? -10.500 -11.092 8.681 1.00 96.12 213 PHE A N 1
ATOM 1658 C CA . PHE A 1 213 ? -9.634 -10.443 9.660 1.00 96.12 213 PHE A CA 1
ATOM 1659 C C . PHE A 1 213 ? -10.167 -10.646 11.080 1.00 96.12 213 PHE A C 1
ATOM 1661 O O . PHE A 1 213 ? -11.375 -10.681 11.309 1.00 96.12 213 PHE A O 1
ATOM 1668 N N . SER A 1 214 ? -9.264 -10.813 12.042 1.00 93.69 214 SER A N 1
ATOM 1669 C CA . SER A 1 214 ? -9.590 -10.877 13.472 1.00 93.69 214 SER A CA 1
ATOM 1670 C C . SER A 1 214 ? -8.511 -10.165 14.277 1.00 93.69 214 SER A C 1
ATOM 1672 O O . SER A 1 214 ? -7.339 -10.252 13.917 1.00 93.69 214 SER A O 1
ATOM 1674 N N . GLY A 1 215 ? -8.875 -9.488 15.360 1.00 93.44 215 GLY A N 1
ATOM 1675 C CA . GLY A 1 215 ? -7.912 -8.813 16.230 1.00 93.44 215 GLY A CA 1
ATOM 1676 C C . GLY A 1 215 ? -8.531 -7.698 17.074 1.00 93.44 215 GLY A C 1
ATOM 1677 O O . GLY A 1 215 ? -9.752 -7.501 17.026 1.00 93.44 215 GLY A O 1
ATOM 1678 N N . PRO A 1 216 ? -7.694 -6.955 17.820 1.00 89.88 216 PRO A N 1
ATOM 1679 C CA . PRO A 1 216 ? -8.139 -5.850 18.651 1.00 89.88 216 PRO A CA 1
ATOM 1680 C C . PRO A 1 216 ? -8.736 -4.734 17.801 1.00 89.88 216 PRO A C 1
ATOM 1682 O O . PRO A 1 216 ? -8.097 -4.213 16.880 1.00 89.88 216 PRO A O 1
ATOM 1685 N N . MET A 1 217 ? -9.954 -4.336 18.150 1.00 92.38 217 MET A N 1
ATOM 1686 C CA . MET A 1 217 ? -10.675 -3.251 17.505 1.00 92.38 217 MET A CA 1
ATOM 1687 C C . MET A 1 217 ? -11.071 -2.149 18.476 1.00 92.38 217 MET A C 1
ATOM 1689 O O . MET A 1 217 ? -11.376 -2.399 19.643 1.00 92.38 217 MET A O 1
ATOM 1693 N N . ILE A 1 218 ? -11.151 -0.926 17.961 1.00 90.81 218 ILE A N 1
ATOM 1694 C CA . ILE A 1 218 ? -11.691 0.211 18.697 1.00 90.81 218 ILE A CA 1
ATOM 1695 C C . ILE A 1 218 ? -12.395 1.212 17.783 1.00 90.81 218 ILE A C 1
ATOM 1697 O O . ILE A 1 218 ? -11.937 1.482 16.677 1.00 90.81 218 ILE A O 1
ATOM 1701 N N . SER A 1 219 ? -13.492 1.816 18.249 1.00 91.06 219 SER A N 1
ATOM 1702 C CA . SER A 1 219 ? -14.112 2.951 17.553 1.00 91.06 219 SER A CA 1
ATOM 1703 C C . SER A 1 219 ? -13.092 4.067 17.303 1.00 91.06 219 SER A C 1
ATOM 1705 O O . SER A 1 219 ? -12.443 4.554 18.236 1.00 91.06 219 SER A O 1
ATOM 1707 N N . PHE A 1 220 ? -13.005 4.530 16.052 1.00 91.56 220 PHE A N 1
ATOM 1708 C CA . PHE A 1 220 ? -12.096 5.614 15.681 1.00 91.56 220 PHE A CA 1
ATOM 1709 C C . PHE A 1 220 ? -12.372 6.890 16.489 1.00 91.56 220 PHE A C 1
ATOM 1711 O O . PHE A 1 220 ? -11.435 7.562 16.910 1.00 91.56 220 PHE A O 1
ATOM 1718 N N . ARG A 1 221 ? -13.645 7.195 16.787 1.00 88.00 221 ARG A N 1
ATOM 1719 C CA . ARG A 1 221 ? -14.023 8.351 17.619 1.00 88.00 221 ARG A CA 1
ATOM 1720 C C . ARG A 1 221 ? -13.391 8.298 18.995 1.00 88.00 221 ARG A C 1
ATOM 1722 O O . ARG A 1 221 ? -12.798 9.283 19.424 1.00 88.00 221 ARG A O 1
ATOM 1729 N N . VAL A 1 222 ? -13.551 7.163 19.673 1.00 87.38 222 VAL A N 1
ATOM 1730 C CA . VAL A 1 222 ? -13.065 6.966 21.043 1.00 87.38 222 VAL A CA 1
ATOM 1731 C C . VAL A 1 222 ? -11.542 7.072 21.057 1.00 87.38 222 VAL A C 1
ATOM 1733 O O . VAL A 1 222 ? -10.976 7.790 21.881 1.00 87.38 222 VAL A O 1
ATOM 1736 N N . PHE A 1 223 ? -10.878 6.442 20.083 1.00 87.94 223 PHE A N 1
ATOM 1737 C CA . PHE A 1 223 ? -9.428 6.523 19.956 1.00 87.94 223 PHE A CA 1
ATOM 1738 C C . PHE A 1 223 ? -8.944 7.953 19.676 1.00 87.94 223 PHE A C 1
ATOM 1740 O O . PHE A 1 223 ? -8.062 8.453 20.368 1.00 87.94 223 PHE A O 1
ATOM 1747 N N . ALA A 1 224 ? -9.535 8.647 18.699 1.00 87.56 224 ALA A N 1
ATOM 1748 C CA . ALA A 1 224 ? -9.131 9.999 18.316 1.00 87.56 224 ALA A CA 1
ATOM 1749 C C . ALA A 1 224 ? -9.341 11.019 19.449 1.00 87.56 224 ALA A C 1
ATOM 1751 O O . ALA A 1 224 ? -8.499 11.895 19.653 1.00 87.56 224 ALA A O 1
ATOM 1752 N N . GLN A 1 225 ? -10.432 10.888 20.213 1.00 83.06 225 GLN A N 1
ATOM 1753 C CA . GLN A 1 225 ? -10.682 11.696 21.411 1.00 83.06 225 GLN A CA 1
ATOM 1754 C C . GLN A 1 225 ? -9.594 11.498 22.461 1.00 83.06 225 GLN A C 1
ATOM 1756 O O . GLN A 1 225 ? -9.081 12.479 23.000 1.00 83.06 225 GLN A O 1
ATOM 1761 N N . ARG A 1 226 ? -9.224 10.242 22.732 1.00 81.69 226 ARG A N 1
ATOM 1762 C CA . ARG A 1 226 ? -8.160 9.934 23.685 1.00 81.69 226 ARG A CA 1
ATOM 1763 C C . ARG A 1 226 ? -6.809 10.433 23.197 1.00 81.69 226 ARG A C 1
ATOM 1765 O O . ARG A 1 226 ? -6.088 11.060 23.960 1.00 81.69 226 ARG A O 1
ATOM 1772 N N . LEU A 1 227 ? -6.494 10.235 21.921 1.00 83.38 227 LEU A N 1
ATOM 1773 C CA . LEU A 1 227 ? -5.248 10.727 21.350 1.00 83.38 227 LEU A CA 1
ATOM 1774 C C . LEU A 1 227 ? -5.140 12.254 21.486 1.00 83.38 227 LEU A C 1
ATOM 1776 O O . LEU A 1 227 ? -4.093 12.756 21.877 1.00 83.38 227 LEU A O 1
ATOM 1780 N N . LEU A 1 228 ? -6.229 12.990 21.239 1.00 81.94 228 LEU A N 1
ATOM 1781 C CA . LEU A 1 228 ? -6.273 14.442 21.435 1.00 81.94 228 LEU A CA 1
ATOM 1782 C C . LEU A 1 228 ? -6.140 14.847 22.915 1.00 81.94 228 LEU A C 1
ATOM 1784 O O . LEU A 1 228 ? -5.556 15.885 23.213 1.00 81.94 228 LEU A O 1
ATOM 1788 N N . HIS A 1 229 ? -6.683 14.047 23.832 1.00 80.81 229 HIS A N 1
ATOM 1789 C CA . HIS A 1 229 ? -6.600 14.260 25.277 1.00 80.81 229 HIS A CA 1
ATOM 1790 C C . HIS A 1 229 ? -5.179 14.029 25.810 1.00 80.81 229 HIS A C 1
ATOM 1792 O O . HIS A 1 229 ? -4.597 14.903 26.451 1.00 80.81 229 HIS A O 1
ATOM 1798 N N . ASP A 1 230 ? -4.626 12.849 25.537 1.00 77.38 230 ASP A N 1
ATOM 1799 C CA . ASP A 1 230 ? -3.365 12.366 26.102 1.00 77.38 230 ASP A CA 1
ATOM 1800 C C . ASP A 1 230 ? -2.150 12.946 25.378 1.00 77.38 230 ASP A C 1
ATOM 1802 O O . ASP A 1 230 ? -1.069 13.078 25.966 1.00 77.38 230 ASP A O 1
ATOM 1806 N N . TRP A 1 231 ? -2.329 13.308 24.105 1.00 77.44 231 TRP A N 1
ATOM 1807 C CA . TRP A 1 231 ? -1.297 13.902 23.273 1.00 77.44 231 TRP A CA 1
ATOM 1808 C C . TRP A 1 231 ? -1.877 14.937 22.291 1.00 77.44 231 TRP A C 1
ATOM 1810 O O . TRP A 1 231 ? -1.946 14.693 21.084 1.00 77.44 231 TRP A O 1
ATOM 1820 N N . PRO A 1 232 ? -2.219 16.151 22.768 1.00 74.62 232 PRO A N 1
ATOM 1821 C CA . PRO A 1 232 ? -2.853 17.189 21.946 1.00 74.62 232 PRO A CA 1
ATOM 1822 C C . PRO A 1 232 ? -2.093 17.522 20.660 1.00 74.62 232 PRO A C 1
ATOM 1824 O O . PRO A 1 232 ? -2.688 17.892 19.651 1.00 74.62 232 PRO A O 1
ATOM 1827 N N . ASN A 1 233 ? -0.770 17.350 20.687 1.00 76.38 233 ASN A N 1
ATOM 1828 C CA . ASN A 1 233 ? 0.096 17.664 19.564 1.00 76.38 233 ASN A CA 1
ATOM 1829 C C . ASN A 1 233 ? 0.391 16.469 18.633 1.00 76.38 233 ASN A C 1
ATOM 1831 O O . ASN A 1 233 ? 1.127 16.647 17.661 1.00 76.38 233 ASN A O 1
ATOM 1835 N N . ALA A 1 234 ? -0.160 15.274 18.892 1.00 77.88 234 ALA A N 1
ATOM 1836 C CA . ALA A 1 234 ? 0.051 14.082 18.058 1.00 77.88 234 ALA A CA 1
ATOM 1837 C C . ALA A 1 234 ? -0.300 14.342 16.587 1.00 77.88 234 ALA A C 1
ATOM 1839 O O . ALA A 1 234 ? 0.435 13.954 15.682 1.00 77.88 234 ALA A O 1
ATOM 1840 N N . TRP A 1 235 ? -1.398 15.062 16.354 1.00 77.62 235 TRP A N 1
ATOM 1841 C CA . TRP A 1 235 ? -1.895 15.393 15.021 1.00 77.62 235 TRP A CA 1
ATOM 1842 C C . TRP A 1 235 ? -1.037 16.426 14.281 1.00 77.62 235 TRP A C 1
ATOM 1844 O O . TRP A 1 235 ? -1.000 16.417 13.053 1.00 77.62 235 TRP A O 1
ATOM 1854 N N . SER A 1 236 ? -0.348 17.302 15.018 1.00 73.62 236 SER A N 1
ATOM 1855 C CA . SER A 1 236 ? 0.414 18.426 14.457 1.00 73.62 236 SER A CA 1
ATOM 1856 C C . SER A 1 236 ? 1.880 18.084 14.193 1.00 73.62 236 SER A C 1
ATOM 1858 O O . SER A 1 236 ? 2.465 18.614 13.256 1.00 73.62 236 SER A O 1
ATOM 1860 N N . TYR A 1 237 ? 2.480 17.195 14.992 1.00 74.06 237 TYR A N 1
ATOM 1861 C CA . TYR A 1 237 ? 3.893 16.805 14.859 1.00 74.06 237 TYR A CA 1
ATOM 1862 C C . TYR A 1 237 ? 4.098 15.470 14.126 1.00 74.06 237 TYR A C 1
ATOM 1864 O O . TYR A 1 237 ? 5.120 14.814 14.316 1.00 74.06 237 TYR A O 1
ATOM 1872 N N . GLY A 1 238 ? 3.117 15.024 13.331 1.00 76.06 238 GLY A N 1
ATOM 1873 C CA . GLY A 1 238 ? 3.209 13.751 12.602 1.00 76.06 238 GLY A CA 1
ATOM 1874 C C . GLY A 1 238 ? 3.263 12.519 13.515 1.00 76.06 238 GLY A C 1
ATOM 1875 O O . GLY A 1 238 ? 3.751 11.466 13.118 1.00 76.06 238 GLY A O 1
ATOM 1876 N N . GLY A 1 239 ? 2.789 12.642 14.758 1.00 84.25 239 GLY A N 1
ATOM 1877 C CA . GLY A 1 239 ? 2.632 11.519 15.681 1.00 84.25 239 GLY A CA 1
ATOM 1878 C C . GLY A 1 239 ? 1.443 10.624 15.328 1.00 84.25 239 GLY A C 1
ATOM 1879 O O . GLY A 1 239 ? 1.397 9.489 15.791 1.00 84.25 239 GLY A O 1
ATOM 1880 N N . ALA A 1 240 ? 0.509 11.115 14.511 1.00 91.06 240 ALA A N 1
ATOM 1881 C CA . ALA A 1 240 ? -0.610 10.359 13.971 1.00 91.06 240 ALA A CA 1
ATOM 1882 C C . ALA A 1 240 ? -0.949 10.805 12.544 1.00 91.06 240 ALA A C 1
ATOM 1884 O O . ALA A 1 240 ? -1.101 12.000 12.269 1.00 91.06 240 ALA A O 1
ATOM 1885 N N . THR A 1 241 ? -1.111 9.826 11.661 1.00 94.25 241 THR A N 1
ATOM 1886 C CA . THR A 1 241 ? -1.350 10.003 10.232 1.00 94.25 241 THR A CA 1
ATOM 1887 C C . THR A 1 241 ? -2.549 9.179 9.789 1.00 94.25 241 THR A C 1
ATOM 1889 O O . THR A 1 241 ? -2.621 7.978 10.053 1.00 94.25 241 THR A O 1
ATOM 1892 N N . ILE A 1 242 ? -3.483 9.832 9.092 1.00 95.25 242 ILE A N 1
ATOM 1893 C CA . ILE A 1 242 ? -4.647 9.197 8.467 1.00 95.25 242 ILE A CA 1
ATOM 1894 C C . ILE A 1 242 ? -4.462 9.246 6.957 1.00 95.25 242 ILE A C 1
ATOM 1896 O O . ILE A 1 242 ? -4.362 10.326 6.363 1.00 95.25 242 ILE A O 1
ATOM 1900 N N . LEU A 1 243 ? -4.478 8.069 6.345 1.00 96.06 243 LEU A N 1
ATOM 1901 C CA . LEU A 1 243 ? -4.350 7.881 4.908 1.00 96.06 243 LEU A CA 1
ATOM 1902 C C . LEU A 1 243 ? -5.662 7.280 4.419 1.00 96.06 243 LEU A C 1
ATOM 1904 O O . LEU A 1 243 ? -5.951 6.125 4.708 1.00 96.06 243 LEU A O 1
ATOM 1908 N N . LEU A 1 244 ? -6.486 8.080 3.749 1.00 96.31 244 LEU A N 1
ATOM 1909 C CA . LEU A 1 244 ? -7.790 7.642 3.256 1.00 96.31 244 LEU A CA 1
ATOM 1910 C C . LEU A 1 244 ? -7.650 7.044 1.859 1.00 96.31 244 LEU A C 1
ATOM 1912 O O . LEU A 1 244 ? -6.881 7.554 1.042 1.00 96.31 244 LEU A O 1
ATOM 1916 N N . ASP A 1 245 ? -8.431 6.006 1.579 1.00 96.88 245 ASP A N 1
ATOM 1917 C CA . ASP A 1 245 ? -8.651 5.559 0.209 1.00 96.88 245 ASP A CA 1
ATOM 1918 C C . ASP A 1 245 ? -9.326 6.684 -0.590 1.00 96.88 245 ASP A C 1
ATOM 1920 O O . ASP A 1 245 ? -10.129 7.456 -0.057 1.00 96.88 245 ASP A O 1
ATOM 1924 N N . LYS A 1 246 ? -9.004 6.794 -1.882 1.00 95.44 246 LYS A N 1
ATOM 1925 C CA . LYS A 1 246 ? -9.426 7.906 -2.739 1.00 95.44 246 LYS A CA 1
ATOM 1926 C C . LYS A 1 246 ? -10.938 8.063 -2.795 1.00 95.44 246 LYS A C 1
ATOM 1928 O O . LYS A 1 246 ? -11.405 9.188 -2.784 1.00 95.44 246 LYS A O 1
ATOM 1933 N N . GLU A 1 247 ? -11.693 6.969 -2.810 1.00 93.62 247 GLU A N 1
ATOM 1934 C CA . GLU A 1 247 ? -13.160 7.027 -2.795 1.00 93.62 247 GLU A CA 1
ATOM 1935 C C . GLU A 1 247 ? -13.675 7.824 -1.584 1.00 93.62 247 GLU A C 1
ATOM 1937 O O . GLU A 1 247 ? -14.498 8.719 -1.733 1.00 93.62 247 GLU A O 1
ATOM 1942 N N . ILE A 1 248 ? -13.100 7.582 -0.403 1.00 93.25 248 ILE A N 1
ATOM 1943 C CA . ILE A 1 248 ? -13.438 8.305 0.829 1.00 93.25 248 ILE A CA 1
ATOM 1944 C C . ILE A 1 248 ? -12.881 9.733 0.799 1.00 93.25 248 ILE A C 1
ATOM 1946 O O . ILE A 1 248 ? -13.511 10.672 1.283 1.00 93.25 248 ILE A O 1
ATOM 1950 N N . LEU A 1 249 ? -11.682 9.917 0.244 1.00 92.88 249 LEU A N 1
ATOM 1951 C CA . LEU A 1 249 ? -11.065 11.235 0.122 1.00 92.88 249 LEU A CA 1
ATOM 1952 C C . LEU A 1 249 ? -11.828 12.147 -0.851 1.00 92.88 249 LEU A C 1
ATOM 1954 O O . LEU A 1 249 ? -11.907 13.349 -0.616 1.00 92.88 249 LEU A O 1
ATOM 1958 N N . ASP A 1 250 ? -12.401 11.597 -1.917 1.00 93.38 250 ASP A N 1
ATOM 1959 C CA . ASP A 1 250 ? -13.187 12.341 -2.899 1.00 93.38 250 ASP A CA 1
ATOM 1960 C C . ASP A 1 250 ? -14.514 12.832 -2.279 1.00 93.38 250 ASP A C 1
ATOM 1962 O O . ASP A 1 250 ? -14.962 13.932 -2.600 1.00 93.38 250 ASP A O 1
ATOM 1966 N N . GLU A 1 251 ? -15.077 12.091 -1.316 1.00 92.12 251 GLU A N 1
ATOM 1967 C CA . GLU A 1 251 ? -16.219 12.512 -0.481 1.00 92.12 251 GLU A CA 1
ATOM 1968 C C . GLU A 1 251 ? -15.836 13.528 0.613 1.00 92.12 251 GLU A C 1
ATOM 1970 O O . GLU A 1 251 ? -16.693 14.233 1.151 1.00 92.12 251 GLU A O 1
ATOM 1975 N N . CYS A 1 252 ? -14.549 13.617 0.954 1.00 91.06 252 CYS A N 1
ATOM 1976 C CA . CYS A 1 252 ? -14.027 14.539 1.957 1.00 91.06 252 CYS A CA 1
ATOM 1977 C C . CYS A 1 252 ? -13.995 15.971 1.399 1.00 91.06 252 CYS A C 1
ATOM 1979 O O . CYS A 1 252 ? -13.309 16.193 0.396 1.00 91.06 252 CYS A O 1
ATOM 1981 N N . PRO A 1 253 ? -14.683 16.956 2.013 1.00 91.69 253 PRO A N 1
ATOM 1982 C CA . PRO A 1 253 ? -14.602 18.352 1.580 1.00 91.69 253 PRO A CA 1
ATOM 1983 C C . PRO A 1 253 ? -13.158 18.876 1.616 1.00 91.69 253 PRO A C 1
ATOM 1985 O O . PRO A 1 253 ? -12.353 18.428 2.438 1.00 91.69 253 PRO A O 1
ATOM 1988 N N . GLU A 1 254 ? -12.808 19.815 0.731 1.00 90.62 254 GLU A N 1
ATOM 1989 C CA . GLU A 1 254 ? -11.422 20.280 0.552 1.00 90.62 254 GLU A CA 1
ATOM 1990 C C . GLU A 1 254 ? -10.783 20.790 1.849 1.00 90.62 254 GLU A C 1
ATOM 1992 O O . GLU A 1 254 ? -9.625 20.469 2.133 1.00 90.62 254 GLU A O 1
ATOM 1997 N N . GLU A 1 255 ? -11.543 21.495 2.692 1.00 87.00 255 GLU A N 1
ATOM 1998 C CA . GLU A 1 255 ? -11.085 22.005 3.987 1.00 87.00 255 GLU A CA 1
ATOM 1999 C C . GLU A 1 255 ? -10.635 20.896 4.954 1.00 87.00 255 GLU A C 1
ATOM 2001 O O . GLU A 1 255 ? -9.831 21.132 5.865 1.00 87.00 255 GLU A O 1
ATOM 2006 N N . TYR A 1 256 ? -11.102 19.664 4.732 1.00 87.56 256 TYR A N 1
ATOM 2007 C CA . TYR A 1 256 ? -10.746 18.501 5.530 1.00 87.56 256 TYR A CA 1
ATOM 2008 C C . TYR A 1 256 ? -9.603 17.659 4.949 1.00 87.56 256 TYR A C 1
ATOM 2010 O O . TYR A 1 256 ? -9.064 16.800 5.649 1.00 87.56 256 TYR A O 1
ATOM 2018 N N . ARG A 1 257 ? -9.158 17.923 3.714 1.00 88.62 257 ARG A N 1
ATOM 2019 C CA . ARG A 1 257 ? -8.095 17.138 3.055 1.00 88.62 257 ARG A CA 1
ATOM 2020 C C . ARG A 1 257 ? -6.685 17.521 3.503 1.00 88.62 257 ARG A C 1
ATOM 2022 O O . ARG A 1 257 ? -5.782 16.682 3.433 1.00 88.62 257 ARG A O 1
ATOM 2029 N N . ALA A 1 258 ? -6.508 18.756 3.971 1.00 84.94 258 ALA A N 1
ATOM 2030 C CA . ALA A 1 258 ? -5.198 19.382 4.150 1.00 84.94 258 ALA A CA 1
ATOM 2031 C C . ALA A 1 258 ? -4.353 18.800 5.295 1.00 84.94 258 ALA A C 1
ATOM 2033 O O . ALA A 1 258 ? -3.136 18.706 5.167 1.00 84.94 258 ALA A O 1
ATOM 2034 N N . THR A 1 259 ? -4.966 18.413 6.420 1.00 87.31 259 THR A N 1
ATOM 2035 C CA . THR A 1 259 ? -4.223 17.961 7.611 1.00 87.31 259 THR A CA 1
ATOM 2036 C C . THR A 1 259 ? -4.816 16.690 8.205 1.00 87.31 259 THR A C 1
ATOM 2038 O O . THR A 1 259 ? -6.010 16.428 8.062 1.00 87.31 259 THR A O 1
ATOM 2041 N N . ASN A 1 260 ? -4.005 15.917 8.936 1.00 87.88 260 ASN A N 1
ATOM 2042 C CA . ASN A 1 260 ? -4.482 14.729 9.653 1.00 87.88 260 ASN A CA 1
ATOM 2043 C C . ASN A 1 260 ? -5.576 15.068 10.676 1.00 87.88 260 ASN A C 1
ATOM 2045 O O . ASN A 1 260 ? -6.529 14.307 10.821 1.00 87.88 260 ASN A O 1
ATOM 2049 N N . LEU A 1 261 ? -5.482 16.229 11.336 1.00 84.56 261 LEU A N 1
ATOM 2050 C CA . LEU A 1 261 ? -6.516 16.700 12.257 1.00 84.56 261 LEU A CA 1
ATOM 2051 C C . LEU A 1 261 ? -7.834 16.966 11.525 1.00 84.56 261 LEU A C 1
ATOM 2053 O O . LEU A 1 261 ? -8.894 16.555 11.996 1.00 84.56 261 LEU A O 1
ATOM 2057 N N . SER A 1 262 ? -7.774 17.620 10.363 1.00 85.62 262 SER A N 1
ATOM 2058 C CA . SER A 1 262 ? -8.972 17.882 9.570 1.00 85.62 262 SER A CA 1
ATOM 2059 C C . SER A 1 262 ? -9.578 16.575 9.039 1.00 85.62 262 SER A C 1
ATOM 2061 O O . SER A 1 262 ? -10.786 16.387 9.139 1.00 85.62 262 SER A O 1
ATOM 2063 N N . ARG A 1 263 ? -8.765 15.604 8.602 1.00 89.94 263 ARG A N 1
ATOM 2064 C CA . ARG A 1 263 ? -9.256 14.266 8.213 1.00 89.94 263 ARG A CA 1
ATOM 2065 C C . ARG A 1 263 ? -9.910 13.527 9.381 1.00 89.94 263 ARG A C 1
ATOM 2067 O O . ARG A 1 263 ? -10.964 12.926 9.208 1.00 89.94 263 ARG A O 1
ATOM 2074 N N . ALA A 1 264 ? -9.334 13.606 10.581 1.00 88.50 264 ALA A N 1
ATOM 2075 C CA . ALA A 1 264 ? -9.940 13.037 11.784 1.00 88.50 264 ALA A CA 1
ATOM 2076 C C . ALA A 1 264 ? -11.295 13.692 12.102 1.00 88.50 264 ALA A C 1
ATOM 2078 O O . ALA A 1 264 ? -12.248 12.998 12.457 1.00 88.50 264 ALA A O 1
ATOM 2079 N N . ALA A 1 265 ? -11.397 15.016 11.937 1.00 85.69 265 ALA A N 1
ATOM 2080 C CA . ALA A 1 265 ? -12.646 15.753 12.098 1.00 85.69 265 ALA A CA 1
ATOM 2081 C C . ALA A 1 265 ? -13.686 15.372 11.032 1.00 85.69 265 ALA A C 1
ATOM 2083 O O . ALA A 1 265 ? -14.856 15.227 11.371 1.00 85.69 265 ALA A O 1
ATOM 2084 N N . PHE A 1 266 ? -13.269 15.145 9.784 1.00 87.75 266 PHE A N 1
ATOM 2085 C CA . PHE A 1 266 ? -14.140 14.642 8.721 1.00 87.75 266 PHE A CA 1
ATOM 2086 C C . PHE A 1 266 ? -14.656 13.237 9.007 1.00 87.75 266 PHE A C 1
ATOM 2088 O O . PHE A 1 266 ? -15.831 12.974 8.790 1.00 87.75 266 PHE A O 1
ATOM 2095 N N . LEU A 1 267 ? -13.815 12.342 9.530 1.00 88.25 267 LEU A N 1
ATOM 2096 C CA . LEU A 1 267 ? -14.267 11.007 9.909 1.00 88.25 267 LEU A CA 1
ATOM 2097 C C . LEU A 1 267 ? -15.249 11.061 11.083 1.00 88.25 267 LEU A C 1
ATOM 2099 O O . LEU A 1 267 ? -16.114 10.194 11.162 1.00 88.25 267 LEU A O 1
ATOM 2103 N N . ALA A 1 268 ? -15.159 12.069 11.965 1.00 78.94 268 ALA A N 1
ATOM 2104 C CA . ALA A 1 268 ? -15.924 12.154 13.210 1.00 78.94 268 ALA A CA 1
ATOM 2105 C C . ALA A 1 268 ? -17.457 12.022 13.041 1.00 78.94 268 ALA A C 1
ATOM 2107 O O . ALA A 1 268 ? -18.057 11.277 13.810 1.00 78.94 268 ALA A O 1
ATOM 2108 N N . PRO A 1 269 ? -18.130 12.649 12.063 1.00 70.94 269 PRO A N 1
ATOM 2109 C CA . PRO A 1 269 ? -19.550 12.400 11.791 1.00 70.94 269 PRO A CA 1
ATOM 2110 C C . PRO A 1 269 ? -19.887 10.971 11.332 1.00 70.94 269 PRO A C 1
ATOM 2112 O O . PRO A 1 269 ? -20.941 10.460 11.698 1.00 70.94 269 PRO A O 1
ATOM 2115 N N . TYR A 1 270 ? -18.987 10.296 10.610 1.00 70.62 270 TYR A N 1
ATOM 2116 C CA . TYR A 1 270 ? -19.156 8.910 10.137 1.00 70.62 270 TYR A CA 1
ATOM 2117 C C . TYR A 1 270 ? -18.865 7.857 11.234 1.00 70.62 270 TYR A C 1
ATOM 2119 O O . TYR A 1 270 ? -18.911 6.649 10.998 1.00 70.62 270 TYR A O 1
ATOM 2127 N N . THR A 1 271 ? -18.545 8.292 12.460 1.00 56.47 271 THR A N 1
ATOM 2128 C CA . THR A 1 271 ? -17.938 7.447 13.506 1.00 56.47 271 THR A CA 1
ATOM 2129 C C . THR A 1 271 ? -18.776 6.413 14.250 1.00 56.47 271 THR A C 1
ATOM 2131 O O . THR A 1 271 ? -18.135 5.600 14.926 1.00 56.47 271 THR A O 1
ATOM 2134 N N . PRO A 1 272 ? -20.120 6.328 14.191 1.00 62.84 272 PRO A N 1
ATOM 2135 C CA . PRO A 1 272 ? -20.752 5.132 14.739 1.00 62.84 272 PRO A CA 1
ATOM 2136 C C . PRO A 1 272 ? -20.231 3.864 14.040 1.00 62.84 272 PRO A C 1
ATOM 2138 O O . PRO A 1 272 ? -20.236 2.793 14.638 1.00 62.84 272 PRO A O 1
ATOM 2141 N N . GLU A 1 273 ? -19.739 3.998 12.803 1.00 79.88 273 GLU A N 1
ATOM 2142 C CA . GLU A 1 273 ? -19.460 2.869 11.918 1.00 79.88 273 GLU A CA 1
ATOM 2143 C C . GLU A 1 273 ? -17.971 2.696 11.590 1.00 79.88 273 GLU A C 1
ATOM 2145 O O . GLU A 1 273 ? -17.590 1.618 11.135 1.00 79.88 273 GLU A O 1
ATOM 2150 N N . VAL A 1 274 ? -17.115 3.699 11.853 1.00 92.94 274 VAL A N 1
ATOM 2151 C CA . VAL A 1 274 ? -15.663 3.598 11.606 1.00 92.94 274 VAL A CA 1
ATOM 2152 C C . VAL A 1 274 ? -14.917 3.045 12.822 1.00 92.94 274 VAL A C 1
ATOM 2154 O O . VAL A 1 274 ? -14.903 3.633 13.908 1.00 92.94 274 VAL A O 1
ATOM 2157 N N . THR A 1 275 ? -14.229 1.930 12.605 1.00 94.25 275 THR A N 1
ATOM 2158 C CA . THR A 1 275 ? -13.457 1.192 13.605 1.00 94.25 275 THR A CA 1
ATOM 2159 C C . THR A 1 275 ? -12.013 1.033 13.139 1.00 94.25 275 THR A C 1
ATOM 2161 O O . THR A 1 275 ? -11.749 0.842 11.956 1.00 94.25 275 THR A O 1
ATOM 2164 N N . ILE A 1 276 ? -11.072 1.116 14.072 1.00 94.69 276 ILE A N 1
ATOM 2165 C CA . ILE A 1 276 ? -9.663 0.796 13.863 1.00 94.69 276 ILE A CA 1
ATOM 2166 C C . ILE A 1 276 ? -9.476 -0.681 14.207 1.00 94.69 276 ILE A C 1
ATOM 2168 O O . ILE A 1 276 ? -9.717 -1.060 15.351 1.00 94.69 276 ILE A O 1
ATOM 2172 N N . LEU A 1 277 ? -9.020 -1.497 13.260 1.00 95.56 277 LEU A N 1
ATOM 2173 C CA . LEU A 1 277 ? -8.463 -2.825 13.536 1.00 95.56 277 LEU A CA 1
ATOM 2174 C C . LEU A 1 277 ? -6.945 -2.693 13.673 1.00 95.56 277 LEU A C 1
ATOM 2176 O O . LEU A 1 277 ? -6.278 -2.351 12.697 1.00 95.56 277 LEU A O 1
ATOM 2180 N N . LEU A 1 278 ? -6.392 -2.964 14.856 1.00 94.56 278 LEU A N 1
ATOM 2181 C CA . LEU A 1 278 ? -4.949 -2.890 15.094 1.00 94.56 278 LEU A CA 1
ATOM 2182 C C . LEU A 1 278 ? -4.233 -4.035 14.365 1.00 94.56 278 LEU A C 1
ATOM 2184 O O . LEU A 1 278 ? -4.346 -5.194 14.757 1.00 94.56 278 LEU A O 1
ATOM 2188 N N . LEU A 1 279 ? -3.465 -3.708 13.324 1.00 95.12 279 LEU A N 1
ATOM 2189 C CA . LEU A 1 279 ? -2.718 -4.693 12.543 1.00 95.12 279 LEU A CA 1
ATOM 2190 C C . LEU A 1 279 ? -1.425 -5.102 13.232 1.00 95.12 279 LEU A C 1
ATOM 2192 O O . LEU A 1 279 ? -1.092 -6.288 13.273 1.00 95.12 279 LEU A O 1
ATOM 2196 N N . GLY A 1 280 ? -0.691 -4.131 13.774 1.00 91.75 280 GLY A N 1
ATOM 2197 C CA . GLY A 1 280 ? 0.587 -4.418 14.395 1.00 91.75 280 GLY A CA 1
ATOM 2198 C C . GLY A 1 280 ? 1.232 -3.256 15.120 1.00 91.75 280 GLY A C 1
ATOM 2199 O O . GLY A 1 280 ? 0.846 -2.094 14.972 1.00 91.75 280 GLY A O 1
ATOM 2200 N N . LEU A 1 281 ? 2.237 -3.615 15.910 1.00 90.06 281 LEU A N 1
ATOM 2201 C CA . LEU A 1 281 ? 3.100 -2.702 16.644 1.00 90.06 281 LEU A CA 1
ATOM 2202 C C . LEU A 1 281 ? 4.537 -2.887 16.180 1.00 90.06 281 LEU A C 1
ATOM 2204 O O . LEU A 1 281 ? 4.959 -3.973 15.802 1.00 90.06 281 LEU A O 1
ATOM 2208 N N . GLN A 1 282 ? 5.311 -1.824 16.254 1.00 88.38 282 GLN A N 1
ATOM 2209 C CA . GLN A 1 282 ? 6.713 -1.809 15.901 1.00 88.38 282 GLN A CA 1
ATOM 2210 C C . GLN A 1 282 ? 7.467 -1.088 17.005 1.00 88.38 282 GLN A C 1
ATOM 2212 O O . GLN A 1 282 ? 7.170 0.068 17.297 1.00 88.38 282 GLN A O 1
ATOM 2217 N N . SER A 1 283 ? 8.450 -1.752 17.609 1.00 84.12 283 SER A N 1
ATOM 2218 C CA . SER A 1 283 ? 9.300 -1.120 18.622 1.00 84.12 283 SER A CA 1
ATOM 2219 C C . SER A 1 283 ? 10.568 -0.546 18.001 1.00 84.12 283 SER A C 1
ATOM 2221 O O . SER A 1 283 ? 11.223 -1.214 17.197 1.00 84.12 283 SER A O 1
ATOM 2223 N N . GLU A 1 284 ? 10.928 0.676 18.392 1.00 80.44 284 GLU A N 1
ATOM 2224 C CA . GLU A 1 284 ? 12.263 1.212 18.139 1.00 80.44 284 GLU A CA 1
ATOM 2225 C C . GLU A 1 284 ? 13.295 0.513 19.014 1.00 80.44 284 GLU A C 1
ATOM 2227 O O . GLU A 1 284 ? 13.069 0.249 20.199 1.00 80.44 284 GLU A O 1
ATOM 2232 N N . LEU A 1 285 ? 14.449 0.239 18.411 1.00 71.69 285 LEU A N 1
ATOM 2233 C CA . LEU A 1 285 ? 15.633 -0.154 19.151 1.00 71.69 285 LEU A CA 1
ATOM 2234 C C . LEU A 1 285 ? 16.048 0.996 20.040 1.00 71.69 285 LEU A C 1
ATOM 2236 O O . LEU A 1 285 ? 16.315 2.097 19.566 1.00 71.69 285 LEU A O 1
ATOM 2240 N N . LYS A 1 286 ? 16.110 0.713 21.331 1.00 73.31 286 LYS A N 1
ATOM 2241 C CA . LYS A 1 286 ? 16.657 1.646 22.297 1.00 73.31 286 LYS A CA 1
ATOM 2242 C C . LYS A 1 286 ? 18.178 1.560 22.225 1.00 73.31 286 LYS A C 1
ATOM 2244 O O . LYS A 1 286 ? 18.735 0.469 22.354 1.00 73.31 286 LYS A O 1
ATOM 2249 N N . SER A 1 287 ? 18.836 2.704 22.082 1.00 73.56 287 SER A N 1
ATOM 2250 C CA . SER A 1 287 ? 20.174 2.899 22.643 1.00 73.56 287 SER A CA 1
ATOM 2251 C C . SER A 1 287 ? 20.082 2.650 24.157 1.00 73.56 287 SER A C 1
ATOM 2253 O O . SER A 1 287 ? 19.050 2.973 24.756 1.00 73.56 287 SER A O 1
ATOM 2255 N N . GLU A 1 288 ? 21.100 2.064 24.798 1.00 74.94 288 GLU A N 1
ATOM 2256 C CA . GLU A 1 288 ? 21.079 1.852 26.257 1.00 74.94 288 GLU A CA 1
ATOM 2257 C C . GLU A 1 288 ? 20.709 3.159 26.989 1.00 74.94 288 GLU A C 1
ATOM 2259 O O . GLU A 1 288 ? 21.416 4.158 26.892 1.00 74.94 288 GLU A O 1
ATOM 2264 N N . GLY A 1 289 ? 19.573 3.159 27.700 1.00 76.62 289 GLY A N 1
ATOM 2265 C CA . GLY A 1 289 ? 19.085 4.303 28.484 1.00 76.62 289 GLY A CA 1
ATOM 2266 C C . GLY A 1 289 ? 18.015 5.189 27.828 1.00 76.62 289 GLY A C 1
ATOM 2267 O O . GLY A 1 289 ? 17.435 6.020 28.527 1.00 76.62 289 GLY A O 1
ATOM 2268 N N . GLU A 1 290 ? 17.684 5.015 26.544 1.00 76.56 290 GLU A N 1
ATOM 2269 C CA . GLU A 1 290 ? 16.650 5.825 25.877 1.00 76.56 290 GLU A CA 1
ATOM 2270 C C . GLU A 1 290 ? 15.252 5.194 25.940 1.00 76.56 290 GLU A C 1
ATOM 2272 O O . GLU A 1 290 ? 15.064 3.982 25.810 1.00 76.56 290 GLU A O 1
ATOM 2277 N N . LYS A 1 291 ? 14.215 6.024 26.099 1.00 67.81 291 LYS A N 1
ATOM 2278 C CA . LYS A 1 291 ? 12.824 5.575 25.979 1.00 67.81 291 LYS A CA 1
ATOM 2279 C C . LYS A 1 291 ? 12.480 5.379 24.504 1.00 67.81 291 LYS A C 1
ATOM 2281 O O . LYS A 1 291 ? 12.224 6.327 23.779 1.00 67.81 291 LYS A O 1
ATOM 2286 N N . GLY A 1 292 ? 12.492 4.130 24.058 1.00 73.25 292 GLY A N 1
ATOM 2287 C CA . GLY A 1 292 ? 12.118 3.768 22.689 1.00 73.25 292 GLY A CA 1
ATOM 2288 C C . GLY A 1 292 ? 10.661 4.095 22.388 1.00 73.25 292 GLY A C 1
ATOM 2289 O O . GLY A 1 292 ? 9.763 3.794 23.180 1.00 73.25 292 GLY A O 1
ATOM 2290 N N . ARG A 1 293 ? 10.430 4.692 21.225 1.00 79.00 293 ARG A N 1
ATOM 2291 C CA . ARG A 1 293 ? 9.098 4.947 20.686 1.00 79.00 293 ARG A CA 1
ATOM 2292 C C . ARG A 1 293 ? 8.562 3.654 20.069 1.00 79.00 293 ARG A C 1
ATOM 2294 O O . ARG A 1 293 ? 9.310 2.861 19.496 1.00 79.00 293 ARG A O 1
ATOM 2301 N N . ARG A 1 294 ? 7.258 3.418 20.175 1.00 85.00 294 ARG A N 1
ATOM 2302 C CA . ARG A 1 294 ? 6.570 2.390 19.390 1.00 85.00 294 ARG A CA 1
ATOM 2303 C C . ARG A 1 294 ? 5.767 3.074 18.291 1.00 85.00 294 ARG A C 1
ATOM 2305 O O . ARG A 1 294 ? 5.188 4.131 18.515 1.00 85.00 294 ARG A O 1
ATOM 2312 N N . SER A 1 295 ? 5.725 2.481 17.110 1.00 88.25 295 SER A N 1
ATOM 2313 C CA . SER A 1 295 ? 4.783 2.853 16.056 1.00 88.25 295 SER A CA 1
ATOM 2314 C C . SER A 1 295 ? 3.729 1.766 15.948 1.00 88.25 295 SER A C 1
ATOM 2316 O O . SER A 1 295 ? 4.019 0.588 16.128 1.00 88.25 295 SER A O 1
ATOM 2318 N N . ALA A 1 296 ? 2.501 2.158 15.677 1.00 91.31 296 ALA A N 1
ATOM 2319 C CA . ALA A 1 296 ? 1.361 1.283 15.544 1.00 91.31 296 ALA A CA 1
ATOM 2320 C C . ALA A 1 296 ? 0.661 1.582 14.226 1.00 91.31 296 ALA A C 1
ATOM 2322 O O . ALA A 1 296 ? 0.695 2.709 13.723 1.00 91.31 296 ALA A O 1
ATOM 2323 N N . VAL A 1 297 ? 0.048 0.549 13.667 1.00 94.75 297 VAL A N 1
ATOM 2324 C CA . VAL A 1 297 ? -0.711 0.656 12.430 1.00 94.75 297 VAL A CA 1
ATOM 2325 C C . VAL A 1 297 ? -2.011 -0.114 12.545 1.00 94.75 297 VAL A C 1
ATOM 2327 O O . VAL A 1 297 ? -2.047 -1.237 13.051 1.00 94.75 297 VAL A O 1
ATOM 2330 N N . GLY A 1 298 ? -3.088 0.506 12.077 1.00 96.00 298 GLY A N 1
ATOM 2331 C CA . GLY A 1 298 ? -4.406 -0.094 12.013 1.00 96.00 298 GLY A CA 1
ATOM 2332 C C . GLY A 1 298 ? -5.113 0.189 10.695 1.00 96.00 298 GLY A C 1
ATOM 2333 O O . GLY A 1 298 ? -4.870 1.207 10.042 1.00 96.00 298 GLY A O 1
ATOM 2334 N N . LEU A 1 299 ? -6.008 -0.723 10.320 1.00 97.25 299 LEU A N 1
ATOM 2335 C CA . LEU A 1 299 ? -6.958 -0.510 9.232 1.00 97.25 299 LEU A CA 1
ATOM 2336 C C . LEU A 1 299 ? -8.128 0.319 9.743 1.00 97.25 299 LEU A C 1
ATOM 2338 O O . LEU A 1 299 ? -8.703 -0.003 10.782 1.00 97.25 299 LEU A O 1
ATOM 2342 N N . LEU A 1 300 ? -8.514 1.338 8.982 1.00 96.56 300 LEU A N 1
ATOM 2343 C CA . LEU A 1 300 ? -9.790 2.015 9.167 1.00 96.56 300 LEU A CA 1
ATOM 2344 C C . LEU A 1 300 ? -10.851 1.232 8.399 1.00 96.56 300 LEU A C 1
ATOM 2346 O O . LEU A 1 300 ? -10.761 1.085 7.180 1.00 96.56 300 LEU A O 1
ATOM 2350 N N . LEU A 1 301 ? -11.838 0.713 9.120 1.00 95.56 301 LEU A N 1
ATOM 2351 C CA . LEU A 1 301 ? -12.906 -0.125 8.590 1.00 95.56 301 LEU A CA 1
ATOM 2352 C C . LEU A 1 301 ? -14.254 0.524 8.874 1.00 95.56 301 LEU A C 1
ATOM 2354 O O . LEU A 1 301 ? -14.486 1.006 9.978 1.00 95.56 301 LEU A O 1
ATOM 2358 N N . HIS A 1 302 ? -15.148 0.501 7.896 1.00 92.94 302 HIS A N 1
ATOM 2359 C CA . HIS A 1 302 ? -16.520 0.969 8.003 1.00 92.94 302 HIS A CA 1
ATOM 2360 C C . HIS A 1 302 ? -17.472 -0.212 7.846 1.00 92.94 302 HIS A C 1
ATOM 2362 O O . HIS A 1 302 ? -17.360 -0.977 6.885 1.00 92.94 302 HIS A O 1
ATOM 2368 N N . ARG A 1 303 ? -18.403 -0.389 8.783 1.00 90.31 303 ARG A N 1
ATOM 2369 C CA . ARG A 1 303 ? -19.397 -1.463 8.694 1.00 90.31 303 ARG A CA 1
ATOM 2370 C C . ARG A 1 303 ? -20.344 -1.175 7.533 1.00 90.31 303 ARG A C 1
ATOM 2372 O O . ARG A 1 303 ? -21.088 -0.204 7.582 1.00 90.31 303 AR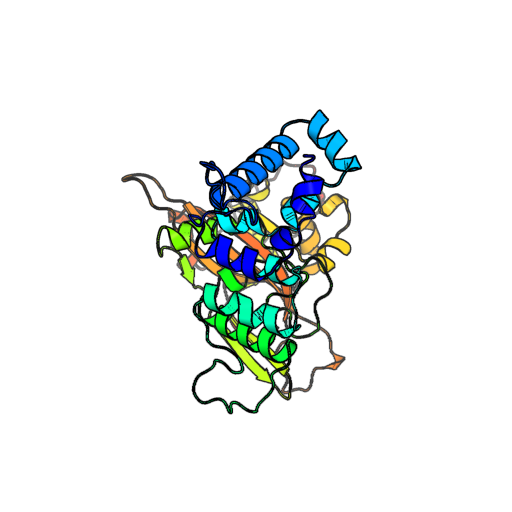G A O 1
ATOM 2379 N N . SER A 1 304 ? -20.355 -2.027 6.509 1.00 85.25 304 SER A N 1
ATOM 2380 C CA . SER A 1 304 ? -21.278 -1.838 5.393 1.00 85.25 304 SER A CA 1
ATOM 2381 C C . SER A 1 304 ? -22.708 -2.116 5.859 1.00 85.25 304 SER A C 1
ATOM 2383 O O . SER A 1 304 ? -23.038 -3.215 6.320 1.00 85.25 304 SER A O 1
ATOM 2385 N N . SER A 1 305 ? -23.567 -1.106 5.752 1.00 73.25 305 SER A N 1
ATOM 2386 C CA . SER A 1 305 ? -25.003 -1.214 6.007 1.00 73.25 305 SER A CA 1
ATOM 2387 C C . SER A 1 305 ? -25.782 -1.668 4.774 1.00 73.25 305 SER A C 1
ATOM 2389 O O . SER A 1 305 ? -27.008 -1.628 4.818 1.00 73.25 305 SER A O 1
ATOM 2391 N N . ASP A 1 306 ? -25.105 -2.117 3.707 1.00 69.62 306 ASP A N 1
ATOM 2392 C CA . ASP A 1 306 ? -25.738 -2.550 2.460 1.00 69.62 306 ASP A CA 1
ATOM 2393 C C . ASP A 1 306 ? -26.668 -3.755 2.708 1.00 69.62 306 ASP A C 1
ATOM 2395 O O . ASP A 1 306 ? -26.287 -4.927 2.705 1.00 69.62 306 ASP A O 1
ATOM 2399 N N . LEU A 1 307 ? -27.918 -3.420 3.037 1.00 53.06 307 LEU A N 1
ATOM 2400 C CA . LEU A 1 307 ? -28.986 -4.313 3.478 1.00 53.06 307 LEU A CA 1
ATOM 2401 C C . LEU A 1 307 ? -29.431 -5.260 2.364 1.00 53.06 307 LEU A C 1
ATOM 2403 O O . LEU A 1 307 ? -30.069 -6.268 2.660 1.00 53.06 307 LEU A O 1
ATOM 2407 N N . ALA A 1 308 ? -29.081 -4.964 1.109 1.00 57.97 308 ALA A N 1
ATOM 2408 C CA . ALA A 1 308 ? -29.458 -5.768 -0.047 1.00 57.97 308 ALA A CA 1
ATOM 2409 C C . ALA A 1 308 ? -28.856 -7.185 -0.024 1.00 57.97 308 ALA A C 1
ATOM 2411 O O . ALA A 1 308 ? -29.366 -8.065 -0.713 1.00 57.97 308 ALA A O 1
ATOM 2412 N N . LEU A 1 309 ? -27.812 -7.416 0.780 1.00 57.06 309 LEU A N 1
ATOM 2413 C CA . LEU A 1 309 ? -27.129 -8.707 0.890 1.00 57.06 309 LEU A CA 1
ATOM 2414 C C . LEU A 1 309 ? -27.379 -9.431 2.220 1.00 57.06 309 LEU A C 1
ATOM 2416 O O . LEU A 1 309 ? -26.965 -10.564 2.373 1.00 57.06 309 LEU A O 1
ATOM 2420 N N . LYS A 1 310 ? -28.075 -8.848 3.205 1.00 57.31 310 LYS A N 1
ATOM 2421 C CA . LYS A 1 310 ? -28.227 -9.520 4.509 1.00 57.31 310 LYS A CA 1
ATOM 2422 C C . LYS A 1 310 ? -29.278 -10.631 4.472 1.00 57.31 310 LYS A C 1
ATOM 2424 O O . LYS A 1 310 ? -30.432 -10.419 4.843 1.00 57.31 310 LYS A O 1
ATOM 2429 N N . THR A 1 311 ? -28.865 -11.850 4.135 1.00 66.75 311 THR A N 1
ATOM 2430 C CA . THR A 1 311 ? -29.530 -13.041 4.677 1.00 66.75 311 THR A CA 1
ATOM 2431 C C . THR A 1 311 ? -29.189 -13.173 6.169 1.00 66.75 311 THR A C 1
ATOM 2433 O O . THR A 1 311 ? -28.125 -12.746 6.614 1.00 66.75 311 THR A O 1
ATOM 2436 N N . ALA A 1 312 ? -30.082 -13.745 6.986 1.00 68.44 312 ALA A N 1
ATOM 2437 C CA . ALA A 1 312 ? -29.885 -13.859 8.444 1.00 68.44 312 ALA A CA 1
ATOM 2438 C C . ALA A 1 312 ? -28.636 -14.675 8.856 1.00 68.44 312 ALA A C 1
ATOM 2440 O O . ALA A 1 312 ? -28.275 -14.706 10.031 1.00 68.44 312 ALA A O 1
ATOM 2441 N N . THR A 1 313 ? -27.995 -15.343 7.898 1.00 74.62 313 THR A N 1
ATOM 2442 C CA . THR A 1 313 ? -26.813 -16.191 8.067 1.00 74.62 313 THR A CA 1
ATOM 2443 C C . THR A 1 313 ? -25.527 -15.566 7.534 1.00 74.62 313 THR A C 1
ATOM 2445 O O . THR A 1 313 ? -24.461 -16.153 7.717 1.00 74.62 313 THR A O 1
ATOM 2448 N N . GLU A 1 314 ? -25.599 -14.419 6.855 1.00 73.56 314 GLU A N 1
ATOM 2449 C CA . GLU A 1 314 ? -24.416 -13.813 6.254 1.00 73.56 314 GLU A CA 1
ATOM 2450 C C . GLU A 1 314 ? -23.554 -13.081 7.284 1.00 73.56 314 GLU A C 1
ATOM 2452 O O . GLU A 1 314 ? -24.071 -12.432 8.202 1.00 73.56 314 GLU A O 1
ATOM 2457 N N . PRO A 1 315 ? -22.222 -13.199 7.159 1.00 81.81 315 PRO A N 1
ATOM 2458 C CA . PRO A 1 315 ? -21.320 -12.554 8.084 1.00 81.81 315 PRO A CA 1
ATOM 2459 C C . PRO A 1 315 ? -21.356 -11.030 7.943 1.00 81.81 315 PRO A C 1
ATOM 2461 O O . PRO A 1 315 ? -21.796 -10.465 6.944 1.00 81.81 315 PRO A O 1
ATOM 2464 N N . GLU A 1 316 ? -20.851 -10.347 8.964 1.00 86.25 316 GLU A N 1
ATOM 2465 C CA . GLU A 1 316 ? -20.733 -8.897 8.943 1.00 86.25 316 GLU A CA 1
ATOM 2466 C C . GLU A 1 316 ? -19.675 -8.449 7.925 1.00 86.25 316 GLU A C 1
ATOM 2468 O O . GLU A 1 316 ? -18.500 -8.809 8.039 1.00 86.25 316 GLU A O 1
ATOM 2473 N N . ILE A 1 317 ? -20.110 -7.659 6.939 1.00 89.56 317 ILE A N 1
ATOM 2474 C CA . ILE A 1 317 ? -19.257 -7.129 5.874 1.00 89.56 317 ILE A CA 1
ATOM 2475 C C . ILE A 1 317 ? -18.726 -5.749 6.270 1.00 89.56 317 ILE A C 1
ATOM 2477 O O . ILE A 1 317 ? -19.479 -4.851 6.659 1.00 89.56 317 ILE A O 1
ATOM 2481 N N . TRP A 1 318 ? -17.422 -5.571 6.113 1.00 92.81 318 TRP A N 1
ATOM 2482 C CA . TRP A 1 318 ? -16.685 -4.357 6.420 1.00 92.81 318 TRP A CA 1
ATOM 2483 C C . TRP A 1 318 ? -16.009 -3.825 5.162 1.00 92.81 318 TRP A C 1
ATOM 2485 O O . TRP A 1 318 ? -15.380 -4.564 4.413 1.00 92.81 318 TRP A O 1
ATOM 2495 N N . LYS A 1 319 ? -16.120 -2.519 4.938 1.00 92.94 319 LYS A N 1
ATOM 2496 C CA . LYS A 1 319 ? -15.435 -1.805 3.864 1.00 92.94 319 LYS A CA 1
ATOM 2497 C C . LYS A 1 319 ? -14.173 -1.152 4.419 1.00 92.94 319 LYS A C 1
ATOM 2499 O O . LYS A 1 319 ? -14.212 -0.514 5.470 1.00 92.94 319 LYS A O 1
ATOM 2504 N N . ARG A 1 320 ? -13.056 -1.276 3.706 1.00 94.69 320 ARG A N 1
ATOM 2505 C CA . ARG A 1 320 ? -11.839 -0.510 3.997 1.00 94.69 320 ARG A CA 1
ATOM 2506 C C . ARG A 1 320 ? -12.072 0.976 3.699 1.00 94.69 320 ARG A C 1
ATOM 2508 O O . ARG A 1 320 ? -12.643 1.322 2.671 1.00 94.69 320 ARG A O 1
ATOM 2515 N N . VAL A 1 321 ? -11.642 1.828 4.621 1.00 95.31 321 VAL A N 1
ATOM 2516 C CA . VAL A 1 321 ? -11.689 3.295 4.517 1.00 95.31 321 VAL A CA 1
ATOM 2517 C C . VAL A 1 321 ? -10.288 3.865 4.288 1.00 95.31 321 VAL A C 1
ATOM 2519 O O . VAL A 1 321 ? -10.128 4.911 3.661 1.00 95.31 321 VAL A O 1
ATOM 2522 N N . GLY A 1 322 ? -9.269 3.200 4.834 1.00 96.38 322 GLY A N 1
ATOM 2523 C CA . GLY A 1 322 ? -7.884 3.629 4.735 1.00 96.38 322 GLY A CA 1
ATOM 2524 C C . GLY A 1 322 ? -6.999 3.036 5.828 1.00 96.38 322 GLY A C 1
ATOM 2525 O O . GLY A 1 322 ? -7.303 1.992 6.410 1.00 96.38 322 GLY A O 1
ATOM 2526 N N . LEU A 1 323 ? -5.909 3.735 6.123 1.00 97.06 323 LEU A N 1
ATOM 2527 C CA . LEU A 1 323 ? -4.926 3.398 7.143 1.00 97.06 323 LEU A CA 1
ATOM 2528 C C . LEU A 1 323 ? -4.839 4.476 8.211 1.00 97.06 323 LEU A C 1
ATOM 2530 O O . LEU A 1 323 ? -4.967 5.674 7.945 1.00 97.06 323 LEU A O 1
ATOM 2534 N N . PHE A 1 324 ? -4.532 4.026 9.418 1.00 96.00 324 PHE A N 1
ATOM 2535 C CA . PHE A 1 324 ? -4.174 4.890 10.521 1.00 96.00 324 PHE A CA 1
ATOM 2536 C C . PHE A 1 324 ? -2.841 4.438 11.106 1.00 96.00 324 PHE A C 1
ATOM 2538 O O . PHE A 1 324 ? -2.701 3.298 11.547 1.00 96.00 324 PHE A O 1
ATOM 2545 N N . ILE A 1 325 ? -1.855 5.330 11.078 1.00 94.50 325 ILE A N 1
ATOM 2546 C CA . ILE A 1 325 ? -0.508 5.096 11.601 1.00 94.50 325 ILE A CA 1
ATOM 2547 C C . ILE A 1 325 ? -0.287 6.087 12.729 1.00 94.50 325 ILE A C 1
ATOM 2549 O O . ILE A 1 325 ? -0.520 7.280 12.555 1.00 94.50 325 ILE A O 1
ATOM 2553 N N . TRP A 1 326 ? 0.173 5.624 13.883 1.00 92.62 326 TRP A N 1
ATOM 2554 C CA . TRP A 1 326 ? 0.466 6.512 15.000 1.00 92.62 326 TRP A CA 1
ATOM 2555 C C . TRP A 1 326 ? 1.666 6.027 15.793 1.00 92.62 326 TRP A C 1
ATOM 2557 O O . TRP A 1 326 ? 2.050 4.864 15.736 1.00 92.62 326 TRP A O 1
ATOM 2567 N N . SER A 1 327 ? 2.284 6.927 16.541 1.00 85.94 327 SER A N 1
ATOM 2568 C CA . SER A 1 327 ? 3.309 6.572 17.509 1.00 85.94 327 SER A CA 1
ATOM 2569 C C . SER A 1 327 ? 2.755 6.571 18.922 1.00 85.94 327 SER A C 1
ATOM 2571 O O . SER A 1 327 ? 1.844 7.325 19.248 1.00 85.94 327 SER A O 1
ATOM 2573 N N . VAL A 1 328 ? 3.345 5.748 19.777 1.00 70.81 328 VAL A N 1
ATOM 2574 C CA . VAL A 1 328 ? 3.065 5.704 21.205 1.00 70.81 328 VAL A CA 1
ATOM 2575 C C . VAL A 1 328 ? 4.385 5.614 21.958 1.00 70.81 328 VAL A C 1
ATOM 2577 O O . VAL A 1 328 ? 5.316 4.936 21.524 1.00 70.81 328 VAL A O 1
ATOM 2580 N N . ASP A 1 329 ? 4.484 6.302 23.089 1.00 68.25 329 ASP A N 1
ATOM 2581 C CA . ASP A 1 329 ? 5.616 6.128 23.998 1.00 68.25 329 ASP A CA 1
ATOM 2582 C C . ASP A 1 329 ? 5.517 4.753 24.691 1.00 68.25 329 ASP A C 1
ATOM 2584 O O . ASP A 1 329 ? 4.438 4.357 25.142 1.00 68.25 329 ASP A O 1
ATOM 2588 N N . SER A 1 330 ? 6.618 3.994 24.739 1.00 54.97 330 SER A N 1
ATOM 2589 C CA . SER A 1 330 ? 6.609 2.570 25.128 1.00 54.97 330 SER A CA 1
ATOM 2590 C C . SER A 1 330 ? 6.110 2.315 26.552 1.00 54.97 330 SER A C 1
ATOM 2592 O O . SER A 1 330 ? 5.419 1.324 26.769 1.00 54.97 330 SER A O 1
ATOM 2594 N N . GLU A 1 331 ? 6.391 3.218 27.496 1.00 54.53 331 GLU A N 1
ATOM 2595 C CA . GLU A 1 331 ? 5.946 3.100 28.895 1.00 54.53 331 GLU A CA 1
ATOM 2596 C C . GLU A 1 331 ? 4.420 3.221 29.049 1.00 54.53 331 GLU A C 1
ATOM 2598 O O . GLU A 1 331 ? 3.850 2.660 29.980 1.00 54.53 331 GLU A O 1
ATOM 2603 N N . ARG A 1 332 ? 3.732 3.897 28.117 1.00 54.53 332 ARG A N 1
ATOM 2604 C CA . ARG A 1 332 ? 2.281 4.125 28.202 1.00 54.53 332 ARG A CA 1
ATOM 2605 C C . ARG A 1 332 ? 1.450 2.985 27.615 1.00 54.53 332 ARG A C 1
ATOM 2607 O O . ARG A 1 332 ? 0.382 2.701 28.136 1.00 54.53 332 ARG A O 1
ATOM 2614 N N . LEU A 1 333 ? 1.934 2.285 26.585 1.00 46.47 333 LEU A N 1
ATOM 2615 C CA . LEU A 1 333 ? 1.213 1.151 25.974 1.00 46.47 333 LEU A CA 1
ATOM 2616 C C . LEU A 1 333 ? 1.004 -0.016 26.950 1.00 46.47 333 LEU A C 1
ATOM 2618 O O . LEU A 1 333 ? -0.044 -0.660 26.938 1.00 46.47 333 LEU A O 1
ATOM 2622 N N . GLU A 1 334 ? 1.998 -0.292 27.794 1.00 43.22 334 GLU A N 1
ATOM 2623 C CA . GLU A 1 334 ? 1.914 -1.365 28.789 1.00 43.22 334 GLU A CA 1
ATOM 2624 C C . GLU A 1 334 ? 0.947 -0.994 29.925 1.00 43.22 334 GLU A C 1
ATOM 2626 O O . GLU A 1 334 ? 0.155 -1.838 30.342 1.00 43.22 334 GLU A O 1
ATOM 2631 N N . GLU A 1 335 ? 0.882 0.281 30.328 1.00 48.25 335 GLU A N 1
ATOM 2632 C CA . GLU A 1 335 ? -0.148 0.780 31.252 1.00 48.25 335 GLU A CA 1
ATOM 2633 C C . GLU A 1 335 ? -1.560 0.788 30.629 1.00 48.25 335 GLU A C 1
ATOM 2635 O O . GLU A 1 335 ? -2.538 0.485 31.317 1.00 48.25 335 GLU A O 1
ATOM 2640 N N . GLU A 1 336 ? -1.681 1.075 29.329 1.00 42.84 336 GLU A N 1
ATOM 2641 C CA . GLU A 1 336 ? -2.956 1.145 28.598 1.00 42.84 336 GLU A CA 1
ATOM 2642 C C . GLU A 1 336 ? -3.546 -0.216 28.216 1.00 42.84 336 GLU A C 1
ATOM 2644 O O . GLU A 1 336 ? -4.766 -0.336 28.129 1.00 42.84 336 GLU A O 1
ATOM 2649 N N . SER A 1 337 ? -2.718 -1.250 28.034 1.00 39.00 337 SER A N 1
ATOM 2650 C CA . SER A 1 337 ? -3.204 -2.624 27.825 1.00 39.00 337 SER A CA 1
ATOM 2651 C C . SER A 1 337 ? -3.678 -3.307 29.118 1.00 39.00 337 SER A C 1
ATOM 2653 O O . SER A 1 337 ? -4.400 -4.299 29.052 1.00 39.00 337 SER A O 1
ATOM 2655 N N . ILE A 1 338 ? -3.298 -2.774 30.290 1.00 42.00 338 ILE A N 1
ATOM 2656 C CA . ILE A 1 338 ? -3.514 -3.408 31.604 1.00 42.00 338 ILE A CA 1
ATOM 2657 C C . ILE A 1 338 ? -4.555 -2.665 32.469 1.00 42.00 338 ILE A C 1
ATOM 2659 O O . ILE A 1 338 ? -5.129 -3.272 33.374 1.00 42.00 338 ILE A O 1
ATOM 2663 N N . ARG A 1 339 ? -4.866 -1.382 32.220 1.00 38.78 339 ARG A N 1
ATOM 2664 C CA . ARG A 1 339 ? -5.817 -0.615 33.054 1.00 38.78 339 ARG A CA 1
ATOM 2665 C C . ARG A 1 339 ? -7.125 -0.269 32.340 1.00 38.78 339 ARG A C 1
ATOM 2667 O O . ARG A 1 339 ? -7.248 0.774 31.703 1.00 38.78 339 ARG A O 1
ATOM 2674 N N . SER A 1 340 ? -8.140 -1.107 32.559 1.00 46.78 340 SER A N 1
ATOM 2675 C CA . SER A 1 340 ? -9.549 -0.701 32.519 1.00 46.78 340 SER A CA 1
ATOM 2676 C C . SER A 1 340 ? -9.908 0.064 33.807 1.00 46.78 340 SER A C 1
ATOM 2678 O O . SER A 1 340 ? -9.647 -0.445 34.898 1.00 46.78 340 SER A O 1
ATOM 2680 N N . ASN A 1 341 ? -10.581 1.210 33.657 1.00 40.25 341 ASN A N 1
ATOM 2681 C CA . ASN A 1 341 ? -11.261 2.057 34.661 1.00 40.25 341 ASN A CA 1
ATOM 2682 C C . ASN A 1 341 ? -10.498 3.261 35.289 1.00 40.25 341 ASN A C 1
ATOM 2684 O O . ASN A 1 341 ? -9.602 3.099 36.110 1.00 40.25 341 ASN A O 1
ATOM 2688 N N . GLU A 1 342 ? -11.021 4.461 34.945 1.00 40.69 342 GLU A N 1
ATOM 2689 C CA . GLU A 1 342 ? -10.751 5.870 35.364 1.00 40.69 342 GLU A CA 1
ATOM 2690 C C . GLU A 1 342 ? -9.442 6.551 34.889 1.00 40.69 342 GLU A C 1
ATOM 2692 O O . GLU A 1 342 ? -8.401 5.906 34.985 1.00 40.69 342 GLU A O 1
ATOM 2697 N N . PRO A 1 343 ? -9.429 7.843 34.409 1.00 44.75 343 PRO A N 1
ATOM 2698 C CA . PRO A 1 343 ? -10.082 9.041 35.019 1.00 44.75 343 PRO A CA 1
ATOM 2699 C C . PRO A 1 343 ? -10.568 10.206 34.076 1.00 44.75 343 PRO A C 1
ATOM 2701 O O . PRO A 1 343 ? -9.974 10.482 33.043 1.00 44.75 343 PRO A O 1
ATOM 2704 N N . PHE A 1 344 ? -11.576 11.014 34.480 1.00 33.34 344 PHE A N 1
ATOM 2705 C CA . PHE A 1 344 ? -12.087 12.187 33.700 1.00 33.34 344 PHE A CA 1
ATOM 2706 C C . PHE A 1 344 ? -12.015 13.575 34.389 1.00 33.34 344 PHE A C 1
ATOM 2708 O O . PHE A 1 344 ? -12.442 14.578 33.815 1.00 33.34 344 PHE A O 1
ATOM 2715 N N . LYS A 1 345 ? -11.502 13.697 35.623 1.00 33.78 345 LYS A N 1
ATOM 2716 C CA . LYS A 1 345 ? -11.674 14.938 36.421 1.00 33.78 345 LYS A CA 1
ATOM 2717 C C . LYS A 1 345 ? -10.573 16.001 36.294 1.00 33.78 345 LYS A C 1
ATOM 2719 O O . LYS A 1 345 ? -10.811 17.135 36.698 1.00 33.78 345 LYS A O 1
ATOM 2724 N N . LEU A 1 346 ? -9.407 15.698 35.720 1.00 37.31 346 LEU A N 1
ATOM 2725 C CA . LEU A 1 346 ? -8.286 16.658 35.656 1.00 37.31 346 LEU A CA 1
ATOM 2726 C C . LEU A 1 346 ? -8.178 17.430 34.326 1.00 37.31 346 LEU A C 1
ATOM 2728 O O . LEU A 1 346 ? -7.502 18.454 34.269 1.00 37.31 346 LEU A O 1
ATOM 2732 N N . LEU A 1 347 ? -8.899 17.006 33.285 1.00 37.12 347 LEU A N 1
ATOM 2733 C CA . LEU A 1 347 ? -8.772 17.546 31.926 1.00 37.12 347 LEU A CA 1
ATOM 2734 C C . LEU A 1 347 ? -9.573 18.833 31.663 1.00 37.12 347 LEU A C 1
ATOM 2736 O O . LEU A 1 347 ? -9.185 19.664 30.843 1.00 37.12 347 LEU A O 1
ATOM 2740 N N . ALA A 1 348 ? -10.679 19.045 32.382 1.00 35.12 348 ALA A N 1
ATOM 2741 C CA . ALA A 1 348 ? -11.584 20.172 32.135 1.00 35.12 348 ALA A CA 1
ATOM 2742 C C . ALA A 1 348 ? -10.924 21.558 32.309 1.00 35.12 348 ALA A C 1
ATOM 2744 O O . ALA A 1 348 ? -11.496 22.560 31.896 1.00 35.12 348 ALA A O 1
ATOM 2745 N N . LYS A 1 349 ? -9.716 21.624 32.884 1.00 36.66 349 LYS A N 1
ATOM 2746 C CA . LYS A 1 349 ? -8.990 22.871 33.152 1.00 36.66 349 LYS A CA 1
ATOM 2747 C C . LYS A 1 349 ? -7.991 23.301 32.068 1.00 36.66 349 LYS A C 1
ATOM 2749 O O . LYS A 1 349 ? -7.596 24.460 32.093 1.00 36.66 349 LYS A O 1
ATOM 2754 N N . SER A 1 350 ? -7.565 22.435 31.136 1.00 40.56 350 SER A N 1
ATOM 2755 C CA . SER A 1 350 ? -6.554 22.816 30.119 1.00 40.56 350 SER A CA 1
ATOM 2756 C C . SER A 1 350 ? -7.133 23.131 28.732 1.00 40.56 350 SER A C 1
ATOM 2758 O O . SER A 1 350 ? -6.464 23.771 27.922 1.00 40.56 350 SER A O 1
ATOM 2760 N N . ILE A 1 351 ? -8.382 22.734 28.461 1.00 37.81 351 ILE A N 1
ATOM 2761 C CA . ILE A 1 351 ? -9.044 22.888 27.151 1.00 37.81 351 ILE A CA 1
ATOM 2762 C C . ILE A 1 351 ? -9.641 24.299 26.942 1.00 37.81 351 ILE A C 1
ATOM 2764 O O . ILE A 1 351 ? -9.868 24.710 25.806 1.00 37.81 351 ILE A O 1
ATOM 2768 N N . GLU A 1 352 ? -9.798 25.112 27.994 1.00 35.69 352 GLU A N 1
ATOM 2769 C CA . GLU A 1 352 ? -10.355 26.479 27.898 1.00 35.69 352 GLU A CA 1
ATOM 2770 C C . GLU A 1 352 ? -9.489 27.488 27.107 1.00 35.69 352 GLU A C 1
ATOM 2772 O O . GLU A 1 352 ? -9.966 28.578 26.774 1.00 35.69 352 GLU A O 1
ATOM 2777 N N . ASN A 1 353 ? -8.255 27.125 26.730 1.00 40.62 353 ASN A N 1
ATOM 2778 C CA . ASN A 1 353 ? -7.314 28.026 26.052 1.00 40.62 353 ASN A CA 1
ATOM 2779 C C . ASN A 1 353 ? -7.221 27.863 24.520 1.00 40.62 353 ASN A C 1
ATOM 2781 O O . ASN A 1 353 ? -6.570 28.681 23.876 1.00 40.62 353 ASN A O 1
ATOM 2785 N N . SER A 1 354 ? -7.900 26.884 23.905 1.00 42.06 354 SER A N 1
ATOM 2786 C CA . SER A 1 354 ? -7.956 26.727 22.436 1.00 42.06 354 SER A CA 1
ATOM 2787 C C . SER A 1 354 ? -9.385 26.950 21.931 1.00 42.06 354 SER A C 1
ATOM 2789 O O . SER A 1 354 ? -10.183 26.019 21.825 1.00 42.06 354 SER A O 1
ATOM 2791 N N . LYS A 1 355 ? -9.757 28.216 21.699 1.00 40.22 355 LYS A N 1
ATOM 2792 C CA . LYS A 1 355 ? -11.163 28.648 21.538 1.00 40.22 355 LYS A CA 1
ATOM 2793 C C . LYS A 1 355 ? -11.759 28.508 20.130 1.00 40.22 355 LYS A C 1
ATOM 2795 O O . LYS A 1 355 ? -12.959 28.724 19.977 1.00 40.22 355 LYS A O 1
ATOM 2800 N N . THR A 1 356 ? -10.980 28.147 19.110 1.00 45.56 356 THR A N 1
ATOM 2801 C CA . THR A 1 356 ? -11.455 28.230 17.712 1.00 45.56 356 THR A CA 1
ATOM 2802 C C . THR A 1 356 ? -11.868 26.887 17.105 1.00 45.56 356 THR A C 1
ATOM 2804 O O . THR A 1 356 ? -12.728 26.872 16.234 1.00 45.56 356 THR A O 1
ATOM 2807 N N . ILE A 1 357 ? -11.347 25.757 17.602 1.00 40.78 357 ILE A N 1
ATOM 2808 C CA . ILE A 1 357 ? -11.666 24.404 17.085 1.00 40.78 357 ILE A CA 1
ATOM 2809 C C . ILE A 1 357 ? -12.652 23.654 18.009 1.00 40.78 357 ILE A C 1
ATOM 2811 O O . ILE A 1 357 ? -13.398 22.777 17.580 1.00 40.78 357 ILE A O 1
ATOM 2815 N N . THR A 1 358 ? -12.739 24.050 19.280 1.00 37.69 358 THR A N 1
ATOM 2816 C CA . THR A 1 358 ? -13.550 23.393 20.324 1.00 37.69 358 THR A CA 1
ATOM 2817 C C . THR A 1 358 ? -15.059 23.632 20.220 1.00 37.69 358 THR A C 1
ATOM 2819 O O . THR A 1 358 ? -15.831 22.859 20.785 1.00 37.69 358 THR A O 1
ATOM 2822 N N . LYS A 1 359 ? -15.519 24.642 19.467 1.00 38.72 359 LYS A N 1
ATOM 2823 C CA . LYS A 1 359 ? -16.958 24.936 19.308 1.00 38.72 359 LYS A CA 1
ATOM 2824 C C . LYS A 1 359 ? -17.759 23.831 18.600 1.00 38.72 359 LYS A C 1
ATOM 2826 O O . LYS A 1 359 ? -18.981 23.839 18.701 1.00 38.72 359 LYS A O 1
ATOM 2831 N N . HIS A 1 360 ? -17.100 22.874 17.944 1.00 37.34 360 HIS A N 1
ATOM 2832 C CA . HIS A 1 360 ? -17.755 21.800 17.187 1.00 37.34 360 HIS A CA 1
ATOM 2833 C C . HIS A 1 360 ? -17.755 20.425 17.878 1.00 37.34 360 HIS A C 1
ATOM 2835 O O . HIS A 1 360 ? -18.221 19.457 17.285 1.00 37.34 360 HIS A O 1
ATOM 2841 N N . LEU A 1 361 ? -17.266 20.307 19.121 1.00 38.78 361 LEU A N 1
ATOM 2842 C CA . LEU A 1 361 ? -17.041 18.999 19.762 1.00 38.78 361 LEU A CA 1
ATOM 2843 C C . LEU A 1 361 ? -17.683 18.886 21.167 1.00 38.78 361 LEU A C 1
ATOM 2845 O O . LEU A 1 361 ? -16.976 18.685 22.155 1.00 38.78 361 LEU A O 1
ATOM 2849 N N . PRO A 1 362 ? -19.024 18.985 21.299 1.00 35.69 362 PRO A N 1
ATOM 2850 C CA . PRO A 1 362 ? -19.730 19.029 22.591 1.00 35.69 362 PRO A CA 1
ATOM 2851 C C . PRO A 1 362 ? -19.761 17.706 23.393 1.00 35.69 362 PRO A C 1
ATOM 2853 O O . PRO A 1 362 ? -20.442 17.624 24.411 1.00 35.69 362 PRO A O 1
ATOM 2856 N N . TYR A 1 363 ? -19.039 16.662 22.977 1.00 40.28 363 TYR A N 1
ATOM 2857 C CA . TYR A 1 363 ? -19.197 15.287 23.478 1.00 40.28 363 TYR A CA 1
ATOM 2858 C C . TYR A 1 363 ? -17.985 14.728 24.254 1.00 40.28 363 TYR A C 1
ATOM 2860 O O . TYR A 1 363 ? -17.788 13.519 24.318 1.00 40.28 363 TYR A O 1
ATOM 2868 N N . LEU A 1 364 ? -17.163 15.591 24.859 1.00 33.56 364 LEU A N 1
ATOM 2869 C CA . LEU A 1 364 ? -15.955 15.223 25.620 1.00 33.56 364 LEU A CA 1
ATOM 2870 C C . LEU A 1 364 ? -16.234 14.793 27.082 1.00 33.56 364 LEU A C 1
ATOM 2872 O O . LEU A 1 364 ? -15.579 15.264 28.011 1.00 33.56 364 LEU A O 1
ATOM 2876 N N . LYS A 1 365 ? -17.204 13.900 27.313 1.00 31.45 365 LYS A N 1
ATOM 2877 C CA . LYS A 1 365 ? -17.433 13.275 28.631 1.00 31.45 365 LYS A CA 1
ATOM 2878 C C . LYS A 1 365 ? -17.730 11.781 28.480 1.00 31.45 365 LYS A C 1
ATOM 2880 O O . LYS A 1 365 ? -18.791 11.445 27.969 1.00 31.45 365 LYS A O 1
ATOM 2885 N N . GLY A 1 366 ? -16.858 10.929 29.024 1.00 33.69 366 GLY A N 1
ATOM 2886 C CA . GLY A 1 366 ? -17.199 9.552 29.401 1.00 33.69 366 GLY A CA 1
ATOM 2887 C C . GLY A 1 366 ? -16.428 8.442 28.681 1.00 33.69 366 GLY A C 1
ATOM 2888 O O . GLY A 1 366 ? -16.441 8.377 27.460 1.00 33.69 366 GLY A O 1
ATOM 2889 N N . GLU A 1 367 ? -15.847 7.579 29.522 1.00 36.03 367 GLU A N 1
ATOM 2890 C CA . GLU A 1 367 ? -15.261 6.240 29.327 1.00 36.03 367 GLU A CA 1
ATOM 2891 C C . GLU A 1 367 ? -13.994 6.094 28.464 1.00 36.03 367 GLU A C 1
ATOM 2893 O O . GLU A 1 367 ? -13.828 6.687 27.401 1.00 36.03 367 GLU A O 1
ATOM 2898 N N . GLY A 1 368 ? -13.039 5.324 29.003 1.00 39.62 368 GLY A N 1
ATOM 2899 C CA . GLY A 1 368 ? -11.782 5.004 28.336 1.00 39.62 368 GLY A CA 1
ATOM 2900 C C . GLY A 1 368 ? -11.989 3.994 27.200 1.00 39.62 368 GLY A C 1
ATOM 2901 O O . GLY A 1 368 ? -12.985 3.276 27.186 1.00 39.62 368 GLY A O 1
ATOM 2902 N N . PRO A 1 369 ? -11.062 3.921 26.236 1.00 48.50 369 PRO A N 1
ATOM 2903 C CA . PRO A 1 369 ? -11.125 2.974 25.136 1.00 48.50 369 PRO A CA 1
ATOM 2904 C C . PRO A 1 369 ? -11.056 1.524 25.623 1.00 48.50 369 PRO A C 1
ATOM 2906 O O . PRO A 1 369 ? -10.001 1.059 26.047 1.00 48.50 369 PRO A O 1
ATOM 2909 N N . GLU A 1 370 ? -12.157 0.791 25.505 1.00 59.34 370 GLU A N 1
ATOM 2910 C CA . GLU A 1 370 ? -12.131 -0.667 25.583 1.00 59.34 370 GLU A CA 1
ATOM 2911 C C . GLU A 1 370 ? -11.832 -1.226 24.191 1.00 59.34 370 GLU A C 1
ATOM 2913 O O . GLU A 1 370 ? -12.650 -1.113 23.271 1.00 59.34 370 GLU A O 1
ATOM 2918 N N . TRP A 1 371 ? -10.646 -1.816 24.030 1.00 64.62 371 TRP A N 1
ATOM 2919 C CA . TRP A 1 371 ? -10.368 -2.658 22.873 1.00 64.62 371 TRP A CA 1
ATOM 2920 C C . TRP A 1 371 ? -11.271 -3.884 22.945 1.00 64.62 371 TRP A C 1
ATOM 2922 O O . TRP A 1 371 ? -11.307 -4.583 23.956 1.00 64.62 371 TRP A O 1
ATOM 2932 N N . LYS A 1 372 ? -12.011 -4.135 21.869 1.00 75.50 372 LYS A N 1
ATOM 2933 C CA . LYS A 1 372 ? -12.848 -5.324 21.733 1.00 75.50 372 LYS A CA 1
ATOM 2934 C C . LYS A 1 372 ? -12.173 -6.266 20.758 1.00 75.50 372 LYS A C 1
ATOM 2936 O O . LYS A 1 372 ? -11.812 -5.848 19.660 1.00 75.50 372 LYS A O 1
ATOM 2941 N N . ASP A 1 373 ? -12.032 -7.526 21.138 1.00 73.06 373 ASP A N 1
ATOM 2942 C CA . ASP A 1 373 ? -11.626 -8.548 20.185 1.00 73.06 373 ASP A CA 1
ATOM 2943 C C . ASP A 1 373 ? -12.784 -8.818 19.229 1.00 73.06 373 ASP A C 1
ATOM 2945 O O . ASP A 1 373 ? -13.882 -9.203 19.640 1.00 73.06 373 ASP A O 1
ATOM 2949 N N . ALA A 1 374 ? -12.536 -8.610 17.940 1.00 75.62 374 ALA A N 1
ATOM 2950 C CA . ALA A 1 374 ? -13.453 -9.025 16.896 1.00 75.62 374 ALA A CA 1
ATOM 2951 C C . ALA A 1 374 ? -12.920 -10.274 16.203 1.00 75.62 374 ALA A C 1
ATOM 2953 O O . ALA A 1 374 ? -11.734 -10.373 15.878 1.00 75.62 374 ALA A O 1
ATOM 2954 N N . SER A 1 375 ? -13.823 -11.218 15.943 1.00 69.19 375 SER A N 1
ATOM 2955 C CA . SER A 1 375 ? -13.522 -12.423 15.178 1.00 69.19 375 SER A CA 1
ATOM 2956 C C . SER A 1 375 ? -14.336 -12.438 13.891 1.00 69.19 375 SER A C 1
ATOM 2958 O O . SER A 1 375 ? -15.545 -12.220 13.915 1.00 69.19 375 SER A O 1
ATOM 2960 N N . GLY A 1 376 ? -13.663 -12.696 12.767 1.00 67.62 376 GLY A N 1
ATOM 2961 C CA . GLY A 1 376 ? -14.325 -12.900 11.480 1.00 67.62 376 GLY A CA 1
ATOM 2962 C C . GLY A 1 376 ? -14.951 -11.641 10.881 1.00 67.62 376 GLY A C 1
ATOM 2963 O O . GLY A 1 376 ? -16.126 -11.653 10.533 1.00 67.62 376 GLY A O 1
ATOM 2964 N N . LEU A 1 377 ? -14.171 -10.574 10.734 1.00 74.19 377 LEU A N 1
ATOM 2965 C CA . LEU A 1 377 ? -14.518 -9.442 9.874 1.00 74.19 377 LEU A CA 1
ATOM 2966 C C . LEU A 1 377 ? -14.292 -9.856 8.420 1.00 74.19 377 LEU A C 1
ATOM 2968 O O . LEU A 1 377 ? -13.198 -10.330 8.108 1.00 74.19 377 LEU A O 1
ATOM 2972 N N . TYR A 1 378 ? -15.280 -9.669 7.546 1.00 74.44 378 TYR A N 1
ATOM 2973 C CA . TYR A 1 378 ? -15.145 -9.992 6.124 1.00 74.44 378 TYR A CA 1
ATOM 2974 C C . TYR A 1 378 ? -15.122 -8.713 5.301 1.00 74.44 378 TYR A C 1
ATOM 2976 O O . TYR A 1 378 ? -15.998 -7.868 5.472 1.00 74.44 378 TYR A O 1
ATOM 2984 N N . GLY A 1 379 ? -14.124 -8.559 4.436 1.00 50.09 379 GLY A N 1
ATOM 2985 C CA . GLY A 1 379 ? -13.938 -7.370 3.596 1.00 50.09 379 GLY A CA 1
ATOM 2986 C C . GLY A 1 379 ? -13.483 -7.702 2.192 1.00 50.09 379 GLY A C 1
ATOM 2987 O O . GLY A 1 379 ? -13.074 -8.868 1.977 1.00 50.09 379 GLY A O 1
#

Sequence (379 aa):
MIVADLLADPWFSSLWTLQETFLSPAAVIIPGDAMKSSIDLCRLSFISETLQSIKDALGYDDKIREADEECGLGAMIDLTGLLVCLDQDSMGLLTAAGHRTTRHEEDRVYGIMQVFELQLGNSAPGIDENRAFSLEELNDQLGAALLVKDPILSQMYIYQGKVEPRKGWRLARCSIVPSESKVFYHRKRAQPTVENRATLSCQRLEASLWGKFSGPMISFRVFAQRLLHDWPNAWSYGGATILLDKEILDECPEEYRATNLSRAAFLAPYTPEVTILLLGLQSELKSEGEKGRRSAVGLLLHRSSDLALKTATEPEIWKRVGLFIWSVDSERLEEESIRSNEPFKLLAKSIENSKTITKHLPYLKGEGPEWKDASGLYG